Protein AF-A0A444XHY8-F1 (afdb_monomer)

Solvent-accessible surface area (backbone atoms only — not comparable to full-atom values): 30755 Å² total; per-residue (Å²): 121,28,74,32,76,59,54,48,51,51,50,53,36,50,49,26,45,76,68,18,35,42,37,42,73,81,42,77,64,97,52,40,37,30,37,35,40,47,89,95,28,78,21,33,41,32,31,35,50,47,96,89,49,76,34,24,36,77,76,49,70,38,89,63,74,78,63,77,75,39,42,64,51,75,59,63,46,49,67,61,48,13,66,76,39,33,70,67,39,68,78,34,79,81,65,51,56,73,57,55,32,50,52,41,30,75,73,44,55,32,74,60,54,71,68,56,42,47,50,18,52,48,54,37,51,49,57,50,48,55,54,42,38,54,39,32,40,41,45,61,24,51,47,51,44,49,39,72,47,33,66,81,33,48,71,49,77,47,65,46,65,45,77,58,62,78,42,96,75,52,66,90,90,65,80,60,54,32,25,47,45,34,40,41,42,31,48,37,38,29,55,73,25,75,77,74,85,74,51,65,54,73,49,64,83,54,92,37,39,65,54,43,41,55,50,52,51,58,52,28,72,71,64,37,55,69,62,52,58,76,40,73,46,59,35,65,93,51,82,25,46,60,69,30,37,63,70,78,43,66,88,48,52,63,18,24,16,57,62,45,44,51,65,50,48,44,75,79,58,76,54,70,65,62,46,54,42,54,58,47,33,77,60,45,64,46,68,72,54,27,53,53,34,46,51,60,36,37,78,76,35,58,68,60,34,53,62,52,69,78,43,74,86,77,36,45,31,70,92,91,89,92,86,67,50,68,55,62,43,53,47,54,52,51,52,54,49,34,50,51,34,52,52,52,44,62,60,52,70,77,49,87,58,63,52,41,70,80,52,47,67,46,45,55,59,22,46,59,56,7,72,55,41,47,59,43,82,74,59,92,58,27,29,47,30,33,47,70,81,81,49,92,56,72,37,48,32,30,66,82,79,46,38,34,73,63,35,44,16,62,74,65,42,33,61,31,32,67,46,31,19,44,34,59,75,69,74,51,70,67,70,81,59,40,44,64,87,47,27,40,66,52,50,46,64,42,30,69,52,70,65,61,76,70,81,58,82,96,71,50,61,84,58,96,67,76,55,25,36,61,56,81,88,71,81,74,93,65,81,78,73,92,66,81,88,75,59,93,89,55,81,79,86,82,57,88,79,78,61,81,72,74,79,86,67,66,43,62,12,87,73,84,64,46,69,70,40,40,67,90,72,35,65,68,73,49,51,55,62,50,56,73,62,70,80,79,126

Sequence (537 aa):
MYVDRNAFKECVTSYAVHSGRGIWFSKCDSHRCKAVCKEGCKWFAYCHKMKREDSWQLTSCYKKHTCSKATKIGIMSSQWLSKAFMKKICENPKIKLRSLIKKAHSKWNVDLTMTKAARVKQQALDEINDTYGEQYRRIHDYAAELLRSNPGSTVQIQVERPPEFELETPPPGTDLRPRFQRIYICLEACKRSFMILPIAYVVVEAETKDSWRWFLLNLCDDLGVDKIRWCTFMSDQQKGLIPTFDELLPGIDHRFCVRHLYSNFRKRFPGVQLKIMMWKAAKATYVQEWERRMKEIQQVDQGAYNHLMEIPAKYWSKSRAREKPIVSMLEDIRVYLMNRWSDNRQIIVTYAGEILPKINKKIEREFDKGGEWLAIYAGRDKYEVSSSQGNRAKFVVDLNLHECSCRKFQLTGYPCEHAMSCIRKMCLDVKNYINKCYRKQTYVDCYQHVIYPLNGPNLWSRTENDDVLPPVFRKPIGRPKLRRNKTGDEPRNNGPLSKLARTGQQQKCSYCFALGHNKRTCPRKRQERGQERGWHN

Secondary structure (DSSP, 8-state):
-BSSHHHHHHHHHHHHHHHT--EEEEEE-SSEEEEEESTT---EEEEEE-SSSS-EEEEEEE----S---S--TT--HHHHHHHHHHHHHT-TT--HHHHHHHHHHHH-----HHHHHHHHHHHHHHHHHHHHHHHHTHHHHHHHHHHHSTT-EEEEEEE--GGGG-SSPPTT---PPEEEEEEEE-HHHHHH-SSS---EEEESSS-HHHHHHHHHHHHHHH-HHHHHTS-EE--S-TTTHHHHHHHSTT--EE--HHHHHHHHHHHS--HHHHHHHHHHTT-SSHHHHHHHHHHHHTT-HHHHHHHHTS-TT---------S-HHHHHHHHHHHHHHHHHHHHHHHHT---SB-HHHHHHHHHHHHHHTTEEEEEEETTEEEEEESSS---EEEEETTTTEETTSHHHHHTS--HHHHHHHHHTT--GGGGS-GGGBHHHHHHHH-SPPPP---GGGPPPPSS--PBPPP-PPP-----SSPPPPTTS----SGGG----TT--PBPTTT--BS--TTS-SHHHHHHHHTTSS--

Radius of gyration: 34.12 Å; Cα contacts (8 Å, |Δi|>4): 707; chains: 1; bounding box: 77×81×91 Å

pLDDT: mean 80.06, std 14.87, range [27.73, 97.25]

Mean predicted aligned error: 16.56 Å

Foldseek 3Di:
DAQALVSVLLVVLVVCQQVQFQKDWPDDDQFKTKIDTDPPWPWIWIKGADPPHNDIDGPDTDHDTPDDGHQEHPSNALVSLLVVCLVVCLVPVPDDLVNSQVVSCVNRVHGDDSVSSVSSSVVSVVVVQVVLLVCLLCVVLLVVLQCVFQPPKDKDWDWAFDPLLPDPDRDPPDDRFTAGAKMKIAGPLLLQLVQDDDGIDMDGPDPALVVLLVRVVVVCVSNPLVVVLPDEAAEAPRPNNVVSCCVRRNPRHYAHALPVCVVVLCVVPPDPVLNVLSVQLLPQQDDVSNVVSLVVNCVVDVVSSVVVVVDPSSHHHDDDDDRDRDSVVVVVVLVVVQVVLVVLLVVLVPDPDFFAPVVVVVLVVQLVLLVQWDWDDPDQQWTWIDGPPPDRDIKIDRQVVLDIPSNCSVVVQFDGSRVSNSCVVVVHDSVVSHDPSRTSVSSCSSRVDGSGDGDDPVPRDDDPGGRHGYDDDDPPPDDDDPDDDDDPPDDDPPDPPPDDDPPPAFDQEPPPRDTNDYVVPDPVNVVVVVVVVPPPD

Structure (mmCIF, N/CA/C/O backbone):
data_AF-A0A444XHY8-F1
#
_entry.id   AF-A0A444XHY8-F1
#
loop_
_atom_site.group_PDB
_atom_site.id
_atom_site.type_symbol
_atom_site.label_atom_id
_atom_site.label_alt_id
_atom_site.label_comp_id
_atom_site.label_asym_id
_atom_site.label_entity_id
_atom_site.label_seq_id
_atom_site.pdbx_PDB_ins_code
_atom_site.Cartn_x
_atom_site.Cartn_y
_atom_site.Cartn_z
_atom_site.occupancy
_atom_site.B_iso_or_equiv
_atom_site.auth_seq_id
_atom_site.auth_comp_id
_atom_site.auth_asym_id
_atom_site.auth_atom_id
_atom_site.pdbx_PDB_model_num
ATOM 1 N N . MET A 1 1 ? 34.644 -17.024 -22.351 1.00 81.50 1 MET A N 1
ATOM 2 C CA . MET A 1 1 ? 33.902 -16.921 -23.628 1.00 81.50 1 MET A CA 1
ATOM 3 C C . MET A 1 1 ? 32.862 -15.818 -23.500 1.00 81.50 1 MET A C 1
ATOM 5 O O . MET A 1 1 ? 32.613 -15.370 -22.386 1.00 81.50 1 MET A O 1
ATOM 9 N N . TYR A 1 2 ? 32.306 -15.364 -24.616 1.00 88.69 2 TYR A N 1
ATOM 10 C CA . TYR A 1 2 ? 31.230 -14.379 -24.711 1.00 88.69 2 TYR A CA 1
ATOM 11 C C . TYR A 1 2 ? 30.096 -14.993 -25.533 1.00 88.69 2 TYR A C 1
ATOM 13 O O . TYR A 1 2 ? 30.373 -15.727 -26.479 1.00 88.69 2 TYR A O 1
ATOM 21 N N . VAL A 1 3 ? 28.842 -14.703 -25.180 1.00 86.75 3 VAL A N 1
ATOM 22 C CA . VAL A 1 3 ? 27.671 -15.270 -25.876 1.00 86.75 3 VAL A CA 1
ATOM 23 C C . VAL A 1 3 ? 27.588 -14.760 -27.317 1.00 86.75 3 VAL A C 1
ATOM 25 O O . VAL A 1 3 ? 27.304 -15.531 -28.221 1.00 86.75 3 VAL A O 1
ATOM 28 N N . ASP A 1 4 ? 27.909 -13.483 -27.541 1.00 88.75 4 ASP A N 1
ATOM 29 C CA . ASP A 1 4 ? 27.961 -12.877 -28.868 1.00 88.75 4 ASP A CA 1
ATOM 30 C C . ASP A 1 4 ? 29.081 -11.814 -28.980 1.00 88.75 4 ASP A C 1
ATOM 32 O O . ASP A 1 4 ? 29.821 -11.502 -28.034 1.00 88.75 4 ASP A O 1
ATOM 36 N N . ARG A 1 5 ? 29.178 -11.201 -30.165 1.00 89.81 5 ARG A N 1
ATOM 37 C CA . ARG A 1 5 ? 30.090 -10.085 -30.460 1.00 89.81 5 ARG A CA 1
ATOM 38 C C . ARG A 1 5 ? 29.823 -8.848 -29.594 1.00 89.81 5 ARG A C 1
ATOM 40 O O . ARG A 1 5 ? 30.750 -8.083 -29.316 1.00 89.81 5 ARG A O 1
ATOM 47 N N . ASN A 1 6 ? 28.573 -8.600 -29.203 1.00 88.31 6 ASN A N 1
ATOM 48 C CA . ASN A 1 6 ? 28.205 -7.412 -28.438 1.00 88.31 6 ASN A CA 1
ATOM 49 C C . ASN A 1 6 ? 28.610 -7.547 -26.970 1.00 88.31 6 ASN A C 1
ATOM 51 O O . ASN A 1 6 ? 29.145 -6.588 -26.427 1.00 88.31 6 ASN A O 1
ATOM 55 N N . ALA A 1 7 ? 28.490 -8.728 -26.366 1.00 87.62 7 ALA A N 1
ATOM 56 C CA . ALA A 1 7 ? 28.978 -9.033 -25.026 1.00 87.62 7 ALA A CA 1
ATOM 57 C C . ALA A 1 7 ? 30.496 -8.798 -24.908 1.00 87.62 7 ALA A C 1
ATOM 59 O O . ALA A 1 7 ? 30.955 -8.196 -23.932 1.00 87.62 7 ALA A O 1
ATOM 60 N N . PHE A 1 8 ? 31.284 -9.162 -25.932 1.00 91.19 8 PHE A N 1
ATOM 61 C CA . PHE A 1 8 ? 32.702 -8.779 -25.994 1.00 91.19 8 PHE A CA 1
ATOM 62 C C . PHE A 1 8 ? 32.883 -7.251 -26.038 1.00 91.19 8 PHE A C 1
ATOM 64 O O . PHE A 1 8 ? 33.667 -6.692 -25.265 1.00 91.19 8 PHE A O 1
ATOM 71 N N . LYS A 1 9 ? 32.130 -6.549 -26.897 1.00 90.88 9 LYS A N 1
ATOM 72 C CA . LYS A 1 9 ? 32.206 -5.082 -27.019 1.00 90.88 9 LYS A CA 1
ATOM 73 C C . LYS A 1 9 ? 31.779 -4.359 -25.737 1.00 90.88 9 LYS A C 1
ATOM 75 O O . LYS A 1 9 ? 32.427 -3.382 -25.362 1.00 90.88 9 LYS A O 1
ATOM 80 N N . GLU A 1 10 ? 30.738 -4.821 -25.047 1.00 89.44 10 GLU A N 1
ATOM 81 C CA . GLU A 1 10 ? 30.278 -4.277 -23.763 1.00 89.44 10 GLU A CA 1
ATOM 82 C C . GLU A 1 10 ? 31.306 -4.526 -22.650 1.00 89.44 10 GLU A C 1
ATOM 84 O O . GLU A 1 10 ? 31.595 -3.608 -21.879 1.00 89.44 10 GLU A O 1
ATOM 89 N N . CYS A 1 11 ? 31.930 -5.710 -22.616 1.00 90.31 11 CYS A N 1
ATOM 90 C CA . CYS A 1 11 ? 33.023 -6.036 -21.695 1.00 90.31 11 CYS A CA 1
ATOM 91 C C . CYS A 1 11 ? 34.228 -5.096 -21.887 1.00 90.31 11 CYS A C 1
ATOM 93 O O . CYS A 1 11 ? 34.666 -4.449 -20.933 1.00 90.31 11 CYS A O 1
ATOM 95 N N . VAL A 1 12 ? 34.714 -4.940 -23.124 1.00 91.94 12 VAL A N 1
ATOM 96 C CA . VAL A 1 12 ? 35.830 -4.032 -23.450 1.00 91.94 12 VAL A CA 1
ATOM 97 C C . VAL A 1 12 ? 35.468 -2.568 -23.180 1.00 91.94 12 VAL A C 1
ATOM 99 O O . VAL A 1 12 ? 36.295 -1.818 -22.660 1.00 91.94 12 VAL A O 1
ATOM 102 N N . THR A 1 13 ? 34.232 -2.154 -23.472 1.00 90.75 13 THR A N 1
ATOM 103 C CA . THR A 1 13 ? 33.750 -0.794 -23.176 1.00 90.75 13 THR A CA 1
ATOM 104 C C . THR A 1 13 ? 33.724 -0.535 -21.672 1.00 90.75 13 THR A C 1
ATOM 106 O O . THR A 1 13 ? 34.218 0.497 -21.220 1.00 90.75 13 THR A O 1
ATOM 109 N N . SER A 1 14 ? 33.231 -1.492 -20.880 1.00 89.25 14 SER A N 1
ATOM 110 C CA . SER A 1 14 ? 33.248 -1.409 -19.419 1.00 89.25 14 SER A CA 1
ATOM 111 C C . SER A 1 14 ? 34.676 -1.351 -18.873 1.00 89.25 14 SER A C 1
ATOM 113 O O . SER A 1 14 ? 34.967 -0.500 -18.030 1.00 89.25 14 SER A O 1
ATOM 115 N N . TYR A 1 15 ? 35.590 -2.181 -19.389 1.00 91.12 15 TYR A N 1
ATOM 116 C CA . TYR A 1 15 ? 37.006 -2.138 -19.020 1.00 91.12 15 TYR A CA 1
ATOM 117 C C . TYR A 1 15 ? 37.616 -0.762 -19.303 1.00 91.12 15 TYR A C 1
ATOM 119 O O . TYR A 1 15 ? 38.205 -0.162 -18.404 1.00 91.12 15 TYR A O 1
ATOM 127 N N . ALA A 1 16 ? 37.431 -0.223 -20.512 1.00 89.94 16 ALA A N 1
ATOM 128 C CA . ALA A 1 16 ? 37.953 1.085 -20.902 1.00 89.94 16 ALA A CA 1
ATOM 129 C C . ALA A 1 16 ? 37.430 2.213 -20.001 1.00 89.94 16 ALA A C 1
ATOM 131 O O . ALA A 1 16 ? 38.216 3.041 -19.542 1.00 89.94 16 ALA A O 1
ATOM 132 N N . VAL A 1 17 ? 36.125 2.211 -19.701 1.00 88.25 17 VAL A N 1
ATOM 133 C CA . VAL A 1 17 ? 35.474 3.220 -18.852 1.00 88.25 17 VAL A CA 1
ATOM 134 C C . VAL A 1 17 ? 35.969 3.165 -17.404 1.00 88.25 17 VAL A C 1
ATOM 136 O O . VAL A 1 17 ? 36.287 4.209 -16.842 1.00 88.25 17 VAL A O 1
ATOM 139 N N . HIS A 1 18 ? 36.100 1.981 -16.798 1.00 86.75 18 HIS A N 1
ATOM 140 C CA . HIS A 1 18 ? 36.561 1.866 -15.405 1.00 86.75 18 HIS A CA 1
ATOM 141 C C . HIS A 1 18 ? 38.078 2.060 -15.246 1.00 86.75 18 HIS A C 1
ATOM 143 O O . HIS A 1 18 ? 38.525 2.587 -14.230 1.00 86.75 18 HIS A O 1
ATOM 149 N N . SER A 1 19 ? 38.879 1.682 -16.247 1.00 87.19 19 SER A N 1
ATOM 150 C CA . SER A 1 19 ? 40.335 1.900 -16.242 1.00 87.19 19 SER A CA 1
ATOM 151 C C . SER A 1 19 ? 40.754 3.299 -16.725 1.00 87.19 19 SER A C 1
ATOM 153 O O . SER A 1 19 ? 41.915 3.684 -16.555 1.00 87.19 19 SER A O 1
ATOM 155 N N . GLY A 1 20 ? 39.826 4.073 -17.302 1.00 86.56 20 GLY A N 1
ATOM 156 C CA . GLY A 1 20 ? 40.086 5.398 -17.866 1.00 86.56 20 GLY A CA 1
ATOM 157 C C . GLY A 1 20 ? 41.003 5.340 -19.088 1.00 86.56 20 GLY A C 1
ATOM 158 O O . GLY A 1 20 ? 41.972 6.095 -19.160 1.00 86.56 20 GLY A O 1
ATOM 159 N N . ARG A 1 21 ? 40.778 4.401 -20.015 1.00 89.38 21 ARG A N 1
ATOM 160 C CA . ARG A 1 21 ? 41.680 4.128 -21.149 1.00 89.38 21 ARG A CA 1
ATOM 161 C C . ARG A 1 21 ? 41.032 4.474 -22.485 1.00 89.38 21 ARG A C 1
ATOM 163 O O . ARG A 1 21 ? 39.906 4.076 -22.771 1.00 89.38 21 ARG A O 1
ATOM 170 N N . GLY A 1 22 ? 41.780 5.183 -23.331 1.00 87.56 22 GLY A N 1
ATOM 171 C CA . GLY A 1 22 ? 41.396 5.470 -24.714 1.00 87.56 22 GLY A CA 1
ATOM 172 C C . GLY A 1 22 ? 41.554 4.230 -25.592 1.00 87.56 22 GLY A C 1
ATOM 173 O O . GLY A 1 22 ? 42.574 4.083 -26.259 1.00 87.56 22 GLY A O 1
ATOM 174 N N . ILE A 1 23 ? 40.571 3.332 -25.535 1.00 91.56 23 ILE A N 1
ATOM 175 C CA . ILE A 1 23 ? 40.498 2.094 -26.324 1.00 91.56 23 ILE A CA 1
ATOM 176 C C . ILE A 1 23 ? 39.487 2.272 -27.465 1.00 91.56 23 ILE A C 1
ATOM 178 O O . ILE A 1 23 ? 38.442 2.901 -27.270 1.00 91.56 23 ILE A O 1
ATOM 182 N N . TRP A 1 24 ? 39.778 1.700 -28.636 1.00 90.62 24 TRP A N 1
ATOM 183 C CA . TRP A 1 24 ? 38.832 1.552 -29.746 1.00 90.62 24 TRP A CA 1
ATOM 184 C C . TRP A 1 24 ? 38.894 0.185 -30.417 1.00 90.62 24 TRP A C 1
ATOM 186 O O . TRP A 1 24 ? 39.853 -0.566 -30.260 1.00 90.62 24 TRP A O 1
ATOM 196 N N . PHE A 1 25 ? 37.845 -0.142 -31.171 1.00 92.38 25 PHE A N 1
ATOM 197 C CA . PHE A 1 25 ? 37.812 -1.329 -32.018 1.00 92.38 25 PHE A CA 1
ATOM 198 C C . PHE A 1 25 ? 38.466 -0.993 -33.361 1.00 92.38 25 PHE A C 1
ATOM 200 O O . PHE A 1 25 ? 37.921 -0.202 -34.123 1.00 92.38 25 PHE A O 1
ATOM 207 N N . SER A 1 26 ? 39.642 -1.560 -33.638 1.00 91.44 26 SER A N 1
ATOM 208 C CA . SER A 1 26 ? 40.360 -1.361 -34.907 1.00 91.44 26 SER A CA 1
ATOM 209 C C . SER A 1 26 ? 39.901 -2.316 -36.007 1.00 91.44 26 SER A C 1
ATOM 211 O O . SER A 1 26 ? 40.050 -2.004 -37.183 1.00 91.44 26 SER A O 1
ATOM 213 N N . LYS A 1 27 ? 39.326 -3.468 -35.640 1.00 89.31 27 LYS A N 1
ATOM 214 C CA . LYS A 1 27 ? 38.622 -4.384 -36.553 1.00 89.31 27 LYS A CA 1
ATOM 215 C C . LYS A 1 27 ? 37.385 -4.934 -35.847 1.00 89.31 27 LYS A C 1
ATOM 217 O O . LYS A 1 27 ? 37.466 -5.276 -34.669 1.00 89.31 27 LYS A O 1
ATOM 222 N N . CYS A 1 28 ? 36.248 -5.011 -36.529 1.00 90.31 28 CYS A N 1
ATOM 223 C CA . CYS A 1 28 ? 35.012 -5.576 -35.986 1.00 90.31 28 CYS A CA 1
ATOM 224 C C . CYS A 1 28 ? 34.101 -6.019 -37.140 1.00 90.31 28 CYS A C 1
ATOM 226 O O . CYS A 1 28 ? 33.335 -5.214 -37.660 1.00 90.31 28 CYS A O 1
ATOM 228 N N . ASP A 1 29 ? 34.189 -7.288 -37.524 1.00 90.50 29 ASP A N 1
ATOM 229 C CA . ASP A 1 29 ? 33.408 -7.899 -38.607 1.00 90.50 29 ASP A CA 1
ATOM 230 C C . ASP A 1 29 ? 32.537 -9.057 -38.063 1.00 90.50 29 ASP A C 1
ATOM 232 O O . ASP A 1 29 ? 32.257 -9.109 -36.859 1.00 90.50 29 ASP A O 1
ATOM 236 N N . SER A 1 30 ? 32.005 -9.923 -38.930 1.00 88.38 30 SER A N 1
ATOM 237 C CA . SER A 1 30 ? 31.154 -11.070 -38.565 1.00 88.38 30 SER A CA 1
ATOM 238 C C . SER A 1 30 ? 31.904 -12.221 -37.880 1.00 88.38 30 SER A C 1
ATOM 240 O O . SER A 1 30 ? 31.259 -13.044 -37.233 1.00 88.38 30 SER A O 1
ATOM 242 N N . HIS A 1 31 ? 33.238 -12.273 -37.977 1.00 90.12 31 HIS A N 1
ATOM 243 C CA . HIS A 1 31 ? 34.053 -13.393 -37.488 1.00 90.12 31 HIS A CA 1
ATOM 244 C C . HIS A 1 31 ? 35.090 -12.985 -36.438 1.00 90.12 31 HIS A C 1
ATOM 246 O O . HIS A 1 31 ? 35.514 -13.823 -35.647 1.00 90.12 31 HIS A O 1
ATOM 252 N N . ARG A 1 32 ? 35.509 -11.715 -36.393 1.00 91.12 32 ARG A N 1
ATOM 253 C CA . ARG A 1 32 ? 36.556 -11.233 -35.478 1.00 91.12 32 ARG A CA 1
ATOM 254 C C . ARG A 1 32 ? 36.334 -9.801 -34.997 1.00 91.12 32 ARG A C 1
ATOM 256 O O . ARG A 1 32 ? 35.766 -8.947 -35.679 1.00 91.12 32 ARG A O 1
ATOM 263 N N . CYS A 1 33 ? 36.841 -9.517 -33.803 1.00 94.56 33 CYS A N 1
ATOM 264 C CA . CYS A 1 33 ? 36.828 -8.194 -33.197 1.00 94.56 33 CYS A CA 1
ATOM 265 C C . CYS A 1 33 ? 38.155 -7.934 -32.471 1.00 94.56 33 CYS A C 1
ATOM 267 O O . CYS A 1 33 ? 38.545 -8.686 -31.578 1.00 94.56 33 CYS A O 1
ATOM 269 N N . LYS A 1 34 ? 38.861 -6.864 -32.853 1.00 94.88 34 LYS A N 1
ATOM 270 C CA . LYS A 1 34 ? 40.110 -6.409 -32.234 1.00 94.88 34 LYS A CA 1
ATOM 271 C C . LYS A 1 34 ? 39.894 -5.054 -31.577 1.00 94.88 34 LYS A C 1
ATOM 273 O O . LYS A 1 34 ? 39.592 -4.078 -32.261 1.00 94.88 34 LYS A O 1
ATOM 278 N N . ALA A 1 35 ? 40.104 -4.991 -30.269 1.00 94.31 35 ALA A N 1
ATOM 279 C CA . ALA A 1 35 ? 40.234 -3.754 -29.519 1.00 94.31 35 ALA A CA 1
ATOM 280 C C . ALA A 1 35 ? 41.716 -3.408 -29.323 1.00 94.31 35 ALA A C 1
ATOM 282 O O . ALA A 1 35 ? 42.524 -4.293 -29.043 1.00 94.31 35 ALA A O 1
ATOM 283 N N . VAL A 1 36 ? 42.068 -2.133 -29.453 1.00 93.19 36 VAL A N 1
ATOM 284 C CA . VAL A 1 36 ? 43.422 -1.587 -29.271 1.00 93.19 36 VAL A CA 1
ATOM 285 C C . VAL A 1 36 ? 43.356 -0.304 -28.446 1.00 93.19 36 VAL A C 1
ATOM 287 O O . VAL A 1 36 ? 42.331 0.375 -28.425 1.00 93.19 36 VAL A O 1
ATOM 290 N N . CYS A 1 37 ? 44.431 0.017 -27.734 1.00 92.12 37 CYS A N 1
ATOM 291 C CA . CYS A 1 37 ? 44.559 1.277 -27.001 1.00 92.12 37 CYS A CA 1
ATOM 292 C C . CYS A 1 37 ? 45.221 2.366 -27.870 1.00 92.12 37 CYS A C 1
ATOM 294 O O . CYS A 1 37 ? 45.694 2.074 -28.966 1.00 92.12 37 CYS A O 1
ATOM 296 N N . LYS A 1 38 ? 45.270 3.609 -27.359 1.00 86.69 38 LYS A N 1
ATOM 297 C CA . LYS A 1 38 ? 45.951 4.759 -27.983 1.00 86.69 38 LYS A CA 1
ATOM 298 C C . LYS A 1 38 ? 47.316 4.433 -28.589 1.00 86.69 38 LYS A C 1
ATOM 300 O O . LYS A 1 38 ? 48.048 3.606 -28.052 1.00 86.69 38 LYS A O 1
ATOM 305 N N . GLU A 1 39 ? 47.663 5.146 -29.654 1.00 85.25 39 GLU A N 1
ATOM 306 C CA . GLU A 1 39 ? 48.947 5.021 -30.347 1.00 85.25 39 GLU A CA 1
ATOM 307 C C . GLU A 1 39 ? 50.132 5.096 -29.366 1.00 85.25 39 GLU A C 1
ATOM 309 O O . GLU A 1 39 ? 50.080 5.778 -28.335 1.00 85.25 39 GLU A O 1
ATOM 314 N N . GLY A 1 40 ? 51.161 4.289 -29.636 1.00 85.25 40 GLY A N 1
ATOM 315 C CA . GLY A 1 40 ? 52.268 4.021 -28.708 1.00 85.25 40 GLY A CA 1
ATOM 316 C C . GLY A 1 40 ? 51.944 3.053 -27.554 1.00 85.25 40 GLY A C 1
ATOM 317 O O . GLY A 1 40 ? 52.851 2.642 -26.829 1.00 85.25 40 GLY A O 1
ATOM 318 N N . CYS A 1 41 ? 50.686 2.636 -27.361 1.00 90.81 41 CYS A N 1
ATOM 319 C CA . CYS A 1 41 ? 50.310 1.661 -26.335 1.00 90.81 41 CYS A CA 1
ATOM 320 C C . CYS A 1 41 ? 50.168 0.248 -26.914 1.00 90.81 41 CYS A C 1
ATOM 322 O O . CYS A 1 41 ? 49.313 -0.007 -27.757 1.00 90.81 41 CYS A O 1
ATOM 324 N N . LYS A 1 42 ? 50.950 -0.705 -26.391 1.00 93.00 42 LYS A N 1
ATOM 325 C CA . LYS A 1 42 ? 50.940 -2.114 -26.837 1.00 93.00 42 LYS A CA 1
ATOM 326 C C . LYS A 1 42 ? 49.672 -2.897 -26.447 1.00 93.00 42 LYS A C 1
ATOM 328 O O . LYS A 1 42 ? 49.541 -4.056 -26.827 1.00 93.00 42 LYS A O 1
ATOM 333 N N . TRP A 1 43 ? 48.747 -2.307 -25.681 1.00 95.50 43 TRP A N 1
ATOM 334 C CA . TRP A 1 43 ? 47.537 -2.992 -25.211 1.00 95.50 43 TRP A CA 1
ATOM 335 C C . TRP A 1 43 ? 46.578 -3.332 -26.355 1.00 95.50 43 TRP A C 1
ATOM 337 O O . TRP A 1 43 ? 46.192 -2.459 -27.139 1.00 95.50 43 TRP A O 1
ATOM 347 N N . PHE A 1 44 ? 46.132 -4.589 -26.393 1.00 95.25 44 PHE A N 1
ATOM 348 C CA . PHE A 1 44 ? 45.064 -5.044 -27.281 1.00 95.25 44 PHE A CA 1
ATOM 349 C C . PHE A 1 44 ? 44.307 -6.245 -26.702 1.00 95.25 44 PHE A C 1
ATOM 351 O O . PHE A 1 44 ? 44.836 -7.000 -25.885 1.00 95.25 44 PHE A O 1
ATOM 358 N N . ALA A 1 45 ? 43.092 -6.465 -27.200 1.00 95.56 45 ALA A N 1
ATOM 359 C CA . ALA A 1 45 ? 42.305 -7.675 -26.991 1.00 95.56 45 ALA A CA 1
ATOM 360 C C . ALA A 1 45 ? 41.710 -8.128 -28.332 1.00 95.56 45 ALA A C 1
ATOM 362 O O . ALA A 1 45 ? 41.120 -7.319 -29.049 1.00 95.56 45 ALA A O 1
ATOM 363 N N . TYR A 1 46 ? 41.877 -9.399 -28.686 1.00 95.81 46 TYR A N 1
ATOM 364 C CA . TYR A 1 46 ? 41.415 -9.985 -29.941 1.00 95.81 46 TYR A CA 1
ATOM 365 C C . TYR A 1 46 ? 40.488 -11.168 -29.671 1.00 95.81 46 TYR A C 1
ATOM 367 O O . TYR A 1 46 ? 40.825 -12.082 -28.919 1.00 95.81 46 TYR A O 1
ATOM 375 N N . CYS A 1 47 ? 39.303 -11.115 -30.269 1.00 95.06 47 CYS A N 1
ATOM 376 C CA . CYS A 1 47 ? 38.208 -12.048 -30.062 1.00 95.06 47 CYS A CA 1
ATOM 377 C C . CYS A 1 47 ? 37.719 -12.579 -31.416 1.00 95.06 47 CYS A C 1
ATOM 379 O O . CYS A 1 47 ? 37.672 -11.820 -32.388 1.00 95.06 47 CYS A O 1
ATOM 381 N N . HIS A 1 48 ? 37.366 -13.860 -31.485 1.00 93.81 48 HIS A N 1
ATOM 382 C CA . HIS A 1 48 ? 36.962 -14.554 -32.710 1.00 93.81 48 HIS A CA 1
ATOM 383 C C . HIS A 1 48 ? 35.680 -15.366 -32.475 1.00 93.81 48 HIS A C 1
ATOM 385 O O . HIS A 1 48 ? 35.493 -15.902 -31.382 1.00 93.81 48 HIS A O 1
ATOM 391 N N . LYS A 1 49 ? 34.813 -15.471 -33.487 1.00 92.75 49 LYS A N 1
ATOM 392 C CA . LYS A 1 49 ? 33.620 -16.329 -33.471 1.00 92.75 49 LYS A CA 1
ATOM 393 C C . LYS A 1 49 ? 34.030 -17.803 -33.551 1.00 92.75 49 LYS A C 1
ATOM 395 O O . LYS A 1 49 ? 34.919 -18.152 -34.331 1.00 92.75 49 LYS A O 1
ATOM 400 N N . MET A 1 50 ? 33.400 -18.676 -32.778 1.00 91.69 50 MET A N 1
ATOM 401 C CA . MET A 1 50 ? 33.635 -20.117 -32.874 1.00 91.69 50 MET A CA 1
ATOM 402 C C . MET A 1 50 ? 33.097 -20.675 -34.204 1.00 91.69 50 MET A C 1
ATOM 404 O O . MET A 1 50 ? 32.178 -20.124 -34.803 1.00 91.69 50 MET A O 1
ATOM 408 N N . LYS A 1 51 ? 33.697 -21.759 -34.720 1.00 83.62 51 LYS A N 1
ATOM 409 C CA . LYS A 1 51 ? 33.316 -22.320 -36.037 1.00 83.62 51 LYS A CA 1
ATOM 410 C C . LYS A 1 51 ? 31.985 -23.084 -36.032 1.00 83.62 51 LYS A C 1
ATOM 412 O O . LYS A 1 51 ? 31.393 -23.237 -37.092 1.00 83.62 51 LYS A O 1
ATOM 417 N N . ARG A 1 52 ? 31.560 -23.604 -34.875 1.00 83.06 52 ARG A N 1
ATOM 418 C CA . ARG A 1 52 ? 30.383 -24.484 -34.712 1.00 83.06 52 ARG A CA 1
ATOM 419 C C . ARG A 1 52 ? 29.324 -23.921 -33.752 1.00 83.06 52 ARG A C 1
ATOM 421 O O . ARG A 1 52 ? 28.362 -24.605 -33.441 1.00 83.06 52 ARG A O 1
ATOM 428 N N . GLU A 1 53 ? 29.511 -22.691 -33.282 1.00 83.44 53 GLU A N 1
ATOM 429 C CA . GLU A 1 53 ? 28.649 -22.025 -32.303 1.00 83.44 53 GLU A CA 1
ATOM 430 C C . GLU A 1 53 ? 28.587 -20.524 -32.609 1.00 83.44 53 GLU A C 1
ATOM 432 O O . GLU A 1 53 ? 29.512 -19.962 -33.201 1.00 83.44 53 GLU A O 1
ATOM 437 N N . ASP A 1 54 ? 27.546 -19.841 -32.131 1.00 80.81 54 ASP A N 1
ATOM 438 C CA . ASP A 1 54 ? 27.482 -18.375 -32.176 1.00 80.81 54 ASP A CA 1
ATOM 439 C C . ASP A 1 54 ? 28.350 -17.671 -31.122 1.00 80.81 54 ASP A C 1
ATOM 441 O O . ASP A 1 54 ? 28.506 -16.448 -31.171 1.00 80.81 54 ASP A O 1
ATOM 445 N N . SER A 1 55 ? 28.970 -18.444 -30.224 1.00 88.94 55 SER A N 1
ATOM 446 C CA . SER A 1 55 ? 29.846 -17.970 -29.156 1.00 88.94 55 SER A CA 1
ATOM 447 C C . SER A 1 55 ? 31.148 -17.339 -29.680 1.00 88.94 55 SER A C 1
ATOM 449 O O . SER A 1 55 ? 31.636 -17.610 -30.782 1.00 88.94 55 SER A O 1
ATOM 451 N N . TRP A 1 56 ? 31.724 -16.445 -28.873 1.00 92.62 56 TRP A N 1
ATOM 452 C CA . TRP A 1 56 ? 32.939 -15.692 -29.187 1.00 92.62 56 TRP A CA 1
ATOM 453 C C . TRP A 1 56 ? 34.018 -15.921 -28.122 1.00 92.62 56 TRP A C 1
ATOM 455 O O . TRP A 1 56 ? 33.775 -15.794 -26.917 1.00 92.62 56 TRP A O 1
ATOM 465 N N . GLN A 1 57 ? 35.246 -16.214 -28.545 1.00 92.38 57 GLN A N 1
ATOM 466 C CA . GLN A 1 57 ? 36.374 -16.484 -27.653 1.00 92.38 57 GLN A CA 1
ATOM 467 C C . GLN A 1 57 ? 37.460 -15.413 -27.784 1.00 92.38 57 GLN A C 1
ATOM 469 O O . GLN A 1 57 ? 37.882 -15.069 -28.886 1.00 92.38 57 GLN A O 1
ATOM 474 N N . LEU A 1 58 ? 37.955 -14.914 -26.644 1.00 92.88 58 LEU A N 1
ATOM 475 C CA . LEU A 1 58 ? 39.181 -14.115 -26.592 1.00 92.88 58 LEU A CA 1
ATOM 476 C C . LEU A 1 58 ? 40.366 -15.030 -26.929 1.00 92.88 58 LEU A C 1
ATOM 478 O O . LEU A 1 58 ? 40.729 -15.878 -26.117 1.00 92.88 58 LEU A O 1
ATOM 482 N N . THR A 1 59 ? 40.948 -14.866 -28.114 1.00 90.12 59 THR A N 1
ATOM 483 C CA . THR A 1 59 ? 42.022 -15.728 -28.631 1.00 90.12 59 THR A CA 1
ATOM 484 C C . THR A 1 59 ? 43.413 -15.180 -28.331 1.00 90.12 59 THR A C 1
ATOM 486 O O . THR A 1 59 ? 44.340 -15.956 -28.125 1.00 90.12 59 THR A O 1
ATOM 489 N N . SER A 1 60 ? 43.588 -13.856 -28.255 1.00 92.56 60 SER A N 1
ATOM 490 C CA . SER A 1 60 ? 44.848 -13.254 -27.800 1.00 92.56 60 SER A CA 1
ATOM 491 C C . SER A 1 60 ? 44.650 -11.871 -27.178 1.00 92.56 60 SER A C 1
ATOM 493 O O . SER A 1 60 ? 43.711 -11.141 -27.499 1.00 92.56 60 SER A O 1
ATOM 495 N N . CYS A 1 61 ? 45.528 -11.490 -26.250 1.00 94.31 61 CYS A N 1
ATOM 496 C CA . CYS A 1 61 ? 45.526 -10.154 -25.656 1.00 94.31 61 CYS A CA 1
ATOM 497 C C . CYS A 1 61 ? 46.909 -9.764 -25.124 1.00 94.31 61 CYS A C 1
ATOM 499 O O . CYS A 1 61 ? 47.689 -10.619 -24.707 1.00 94.31 61 CYS A O 1
ATOM 501 N N . TYR A 1 62 ? 47.176 -8.461 -25.067 1.00 93.94 62 TYR A N 1
ATOM 502 C CA . TYR A 1 62 ? 48.300 -7.892 -24.329 1.00 93.94 62 TYR A CA 1
ATOM 503 C C . TYR A 1 62 ? 47.757 -6.961 -23.246 1.00 93.94 62 TYR A C 1
ATOM 505 O O . TYR A 1 62 ? 47.153 -5.933 -23.543 1.00 93.94 62 TYR A O 1
ATOM 513 N N . LYS A 1 63 ? 47.941 -7.348 -21.978 1.00 91.25 63 LYS A N 1
ATOM 514 C CA . LYS A 1 63 ? 47.227 -6.760 -20.828 1.00 91.25 63 LYS A CA 1
ATOM 515 C C . LYS A 1 63 ? 47.876 -5.494 -20.248 1.00 91.25 63 LYS A C 1
ATOM 517 O O . LYS A 1 63 ? 47.214 -4.771 -19.507 1.00 91.25 63 LYS A O 1
ATOM 522 N N . LYS A 1 64 ? 49.155 -5.215 -20.539 1.00 91.19 64 LYS A N 1
ATOM 523 C CA . LYS A 1 64 ? 49.889 -4.076 -19.950 1.00 91.19 64 LYS A CA 1
ATOM 524 C C . LYS A 1 64 ? 49.628 -2.783 -20.737 1.00 91.19 64 LYS A C 1
ATOM 526 O O . LYS A 1 64 ? 49.744 -2.760 -21.959 1.00 91.19 64 LYS A O 1
ATOM 531 N N . HIS A 1 65 ? 49.314 -1.699 -20.029 1.00 91.38 65 HIS A N 1
ATOM 532 C CA . HIS A 1 65 ? 49.190 -0.353 -20.596 1.00 91.38 65 HIS A CA 1
ATOM 533 C C . HIS A 1 65 ? 50.446 0.476 -20.309 1.00 91.38 65 HIS A C 1
ATOM 535 O O . HIS A 1 65 ? 50.844 0.588 -19.155 1.00 91.38 65 HIS A O 1
ATOM 541 N N . THR A 1 66 ? 50.994 1.131 -21.335 1.00 91.12 66 THR A N 1
ATOM 542 C CA . THR A 1 66 ? 52.060 2.152 -21.221 1.00 91.12 66 THR A CA 1
ATOM 543 C C . THR A 1 66 ? 51.520 3.587 -21.278 1.00 91.12 66 THR A C 1
ATOM 545 O O . THR A 1 66 ? 52.262 4.550 -21.131 1.00 91.12 66 THR A O 1
ATOM 548 N N . CYS A 1 67 ? 50.216 3.759 -21.504 1.00 87.88 67 CYS A N 1
ATOM 549 C CA . CYS A 1 67 ? 49.566 5.062 -21.616 1.00 87.88 67 CYS A CA 1
ATOM 550 C C . CYS A 1 67 ? 49.099 5.630 -20.262 1.00 87.88 67 CYS A C 1
ATOM 552 O O . CYS A 1 67 ? 48.728 4.882 -19.357 1.00 87.88 67 CYS A O 1
ATOM 554 N N . SER A 1 68 ? 48.964 6.955 -20.174 1.00 86.56 68 SER A N 1
ATOM 555 C CA . SER A 1 68 ? 48.229 7.662 -19.108 1.00 86.56 68 SER A CA 1
ATOM 556 C C . SER A 1 68 ? 46.709 7.403 -19.165 1.00 86.56 68 SER A C 1
ATOM 558 O O . SER A 1 68 ? 46.211 6.727 -20.074 1.00 86.56 68 SER A O 1
ATOM 560 N N . LYS A 1 69 ? 45.950 7.905 -18.181 1.00 85.75 69 LYS A N 1
ATOM 561 C CA . LYS A 1 69 ? 44.474 7.898 -18.224 1.00 85.75 69 LYS A CA 1
ATOM 562 C C . LYS A 1 69 ? 43.947 8.938 -19.227 1.00 85.75 69 LYS A C 1
ATOM 564 O O . LYS A 1 69 ? 44.620 9.929 -19.497 1.00 85.75 69 LYS A O 1
ATOM 569 N N . ALA A 1 70 ? 42.748 8.718 -19.762 1.00 81.81 70 ALA A N 1
ATOM 570 C CA . ALA A 1 70 ? 42.059 9.595 -20.707 1.00 81.81 70 ALA A CA 1
ATOM 571 C C . ALA A 1 70 ? 40.627 9.894 -20.230 1.00 81.81 70 ALA A C 1
ATOM 573 O O . ALA A 1 70 ? 39.908 8.975 -19.841 1.00 81.81 70 ALA A O 1
ATOM 574 N N . THR A 1 71 ? 40.197 11.160 -20.303 1.00 76.44 71 THR A N 1
ATOM 575 C CA . THR A 1 71 ? 38.826 11.579 -19.934 1.00 76.44 71 THR A CA 1
ATOM 576 C C . THR A 1 71 ? 37.824 11.432 -21.082 1.00 76.44 71 THR A C 1
ATOM 578 O O . THR A 1 71 ? 36.618 11.334 -20.859 1.00 76.44 71 THR A O 1
ATOM 581 N N . LYS A 1 72 ? 38.306 11.374 -22.330 1.00 76.62 72 LYS A N 1
ATOM 582 C CA . LYS A 1 72 ? 37.501 11.129 -23.535 1.00 76.62 72 LYS A CA 1
ATOM 583 C C . LYS A 1 72 ? 37.664 9.673 -23.971 1.00 76.62 72 LYS A C 1
ATOM 585 O O . LYS A 1 72 ? 38.732 9.276 -24.428 1.00 76.62 72 LYS A O 1
ATOM 590 N N . ILE A 1 73 ? 36.596 8.885 -23.846 1.00 82.56 73 ILE A N 1
ATOM 591 C CA . ILE A 1 73 ? 36.582 7.453 -24.183 1.00 82.56 73 ILE A CA 1
ATOM 592 C C . ILE A 1 73 ? 35.639 7.231 -25.369 1.00 82.56 73 ILE A C 1
ATOM 594 O O . ILE A 1 73 ? 34.420 7.361 -25.242 1.00 82.56 73 ILE A O 1
ATOM 598 N N . GLY A 1 74 ? 36.213 6.924 -26.537 1.00 72.62 74 GLY A N 1
ATOM 599 C CA . GLY A 1 74 ? 35.493 6.873 -27.816 1.00 72.62 74 GLY A CA 1
ATOM 600 C C . GLY A 1 74 ? 34.428 5.774 -27.894 1.00 72.62 74 GLY A C 1
ATOM 601 O O . GLY A 1 74 ? 33.289 6.058 -28.260 1.00 72.62 74 GLY A O 1
ATOM 602 N N . ILE A 1 75 ? 34.764 4.545 -27.482 1.00 84.31 75 ILE A N 1
ATOM 603 C CA . ILE A 1 75 ? 33.875 3.365 -27.590 1.00 84.31 75 ILE A CA 1
ATOM 604 C C . ILE A 1 75 ? 32.651 3.377 -26.683 1.00 84.31 75 ILE A C 1
ATOM 606 O O . ILE A 1 75 ? 31.743 2.571 -26.863 1.00 84.31 75 ILE A O 1
ATOM 610 N N . MET A 1 76 ? 32.607 4.288 -25.717 1.00 84.12 76 MET A N 1
ATOM 611 C CA . MET A 1 76 ? 31.484 4.438 -24.807 1.00 84.12 76 MET A CA 1
ATOM 612 C C . MET A 1 76 ? 30.242 4.902 -25.588 1.00 84.12 76 MET A C 1
ATOM 614 O O . MET A 1 76 ? 30.062 6.097 -25.840 1.00 84.12 76 MET A O 1
ATOM 618 N N . SER A 1 77 ? 29.398 3.960 -26.011 1.00 84.00 77 SER A N 1
ATOM 619 C CA . SER A 1 77 ? 28.184 4.242 -26.782 1.00 84.00 77 SER A CA 1
ATOM 620 C C . SER A 1 77 ? 27.103 4.908 -25.919 1.00 84.00 77 SER A C 1
ATOM 622 O O . SER A 1 77 ? 27.163 4.902 -24.688 1.00 84.00 77 SER A O 1
ATOM 624 N N . SER A 1 78 ? 26.100 5.510 -26.567 1.00 83.94 78 SER A N 1
ATOM 625 C CA . SER A 1 78 ? 24.933 6.046 -25.849 1.00 83.94 78 SER A CA 1
ATOM 626 C C . SER A 1 78 ? 24.072 4.927 -25.249 1.00 83.94 78 SER A C 1
ATOM 628 O O . SER A 1 78 ? 23.658 5.054 -24.104 1.00 83.94 78 SER A O 1
ATOM 630 N N . GLN A 1 79 ? 23.941 3.788 -25.938 1.00 82.62 79 GLN A N 1
ATOM 631 C CA . GLN A 1 79 ? 23.253 2.589 -25.439 1.00 82.62 79 GLN A CA 1
ATOM 632 C C . GLN A 1 79 ? 23.909 2.017 -24.172 1.00 82.62 79 GLN A C 1
ATOM 634 O O . GLN A 1 79 ? 23.227 1.780 -23.180 1.00 82.62 79 GLN A O 1
ATOM 639 N N . TRP A 1 80 ? 25.240 1.856 -24.153 1.00 87.50 80 TRP A N 1
ATOM 640 C CA . TRP A 1 80 ? 25.949 1.356 -22.965 1.00 87.50 80 TRP A CA 1
ATOM 641 C C . TRP A 1 80 ? 25.775 2.305 -21.772 1.00 87.50 80 TRP A C 1
ATOM 643 O O . TRP A 1 80 ? 25.522 1.874 -20.648 1.00 87.50 80 TRP A O 1
ATOM 653 N N . LEU A 1 81 ? 25.848 3.616 -22.024 1.00 86.50 81 LEU A N 1
ATOM 654 C CA . LEU A 1 81 ? 25.582 4.639 -21.015 1.00 86.50 81 LEU A CA 1
ATOM 655 C C . LEU A 1 81 ? 24.121 4.658 -20.546 1.00 86.50 81 LEU A C 1
ATOM 657 O O . LEU A 1 81 ? 23.904 4.924 -19.367 1.00 86.50 81 LEU A O 1
ATOM 661 N N . SER A 1 82 ? 23.151 4.379 -21.427 1.00 84.06 82 SER A N 1
ATOM 662 C CA . SER A 1 82 ? 21.727 4.232 -21.084 1.00 84.06 82 SER A CA 1
ATOM 663 C C . SER A 1 82 ? 21.574 3.143 -20.027 1.00 84.06 82 SER A C 1
ATOM 665 O O . SER A 1 82 ? 21.265 3.453 -18.875 1.00 84.06 82 SER A O 1
ATOM 667 N N . LYS A 1 83 ? 21.984 1.908 -20.360 1.00 84.88 83 LYS A N 1
ATOM 668 C CA . LYS A 1 83 ? 22.014 0.756 -19.444 1.00 84.88 83 LYS A CA 1
ATOM 669 C C . LYS A 1 83 ? 22.734 1.084 -18.127 1.00 84.88 83 LYS A C 1
ATOM 671 O O . LYS A 1 83 ? 22.202 0.870 -17.039 1.00 84.88 83 LYS A O 1
ATOM 676 N N . ALA A 1 84 ? 23.925 1.685 -18.196 1.00 85.44 84 ALA A N 1
ATOM 677 C CA . ALA A 1 84 ? 24.738 1.990 -17.014 1.00 85.44 84 ALA A CA 1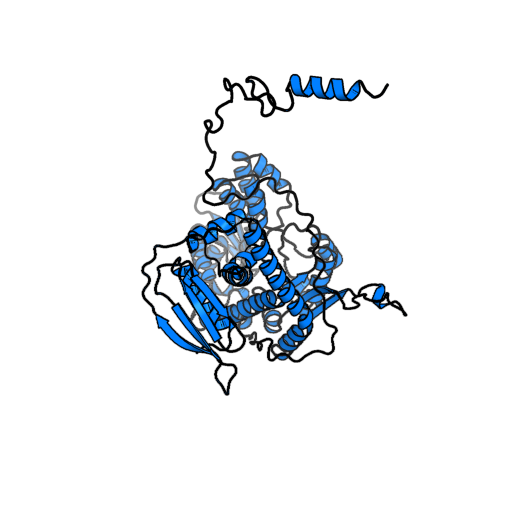
ATOM 678 C C . ALA A 1 84 ? 24.178 3.123 -16.120 1.00 85.44 84 ALA A C 1
ATOM 680 O O . ALA A 1 84 ? 24.553 3.224 -14.943 1.00 85.44 84 ALA A O 1
ATOM 681 N N . PHE A 1 85 ? 23.286 3.970 -16.645 1.00 84.56 85 PHE A N 1
ATOM 682 C CA . PHE A 1 85 ? 22.535 4.974 -15.884 1.00 84.56 85 PHE A CA 1
ATOM 683 C C . PHE A 1 85 ? 21.076 4.589 -15.615 1.00 84.56 85 PHE A C 1
ATOM 685 O O . PHE A 1 85 ? 20.409 5.324 -14.883 1.00 84.56 85 PHE A O 1
ATOM 692 N N . MET A 1 86 ? 20.608 3.445 -16.119 1.00 76.19 86 MET A N 1
ATOM 693 C CA . MET A 1 86 ? 19.191 3.106 -16.243 1.00 76.19 86 MET A CA 1
ATOM 694 C C . MET A 1 86 ? 18.431 3.268 -14.921 1.00 76.19 86 MET A C 1
ATOM 696 O O . MET A 1 86 ? 17.531 4.100 -14.801 1.00 76.19 86 MET A O 1
ATOM 700 N N . LYS A 1 87 ? 18.914 2.606 -13.862 1.00 70.50 87 LYS A N 1
ATOM 701 C CA . LYS A 1 87 ? 18.382 2.727 -12.494 1.00 70.50 87 LYS A CA 1
ATOM 702 C C . LYS A 1 87 ? 18.253 4.185 -12.017 1.00 70.50 87 LYS A C 1
ATOM 704 O O . LYS A 1 87 ? 17.217 4.571 -11.491 1.00 70.50 87 LYS A O 1
ATOM 709 N N . LYS A 1 88 ? 19.265 5.026 -12.260 1.00 73.19 88 LYS A N 1
ATOM 710 C CA . LYS A 1 88 ? 19.294 6.441 -11.826 1.00 73.19 88 LYS A CA 1
ATOM 711 C C . LYS A 1 88 ? 18.373 7.352 -12.644 1.00 73.19 88 LYS A C 1
ATOM 713 O O . LYS A 1 88 ? 18.060 8.450 -12.182 1.00 73.19 88 LYS A O 1
ATOM 718 N N . ILE A 1 89 ? 18.013 6.946 -13.862 1.00 73.31 89 ILE A N 1
ATOM 719 C CA . ILE A 1 89 ? 17.050 7.653 -14.716 1.00 73.31 89 ILE A CA 1
ATOM 720 C C . ILE A 1 89 ? 15.628 7.203 -14.358 1.00 73.31 89 ILE A C 1
ATOM 722 O O . ILE A 1 89 ? 14.761 8.060 -14.234 1.00 73.31 89 ILE A O 1
ATOM 726 N N . CYS A 1 90 ? 15.417 5.918 -14.056 1.00 57.72 90 CYS A N 1
ATOM 727 C CA . CYS A 1 90 ? 14.162 5.404 -13.501 1.00 57.72 90 CYS A CA 1
ATOM 728 C C . CYS A 1 90 ? 13.813 6.053 -12.146 1.00 57.72 90 CYS A C 1
ATOM 730 O O . CYS A 1 90 ? 12.692 6.507 -11.955 1.00 57.72 90 CYS A O 1
ATOM 732 N N . GLU A 1 91 ? 14.784 6.179 -11.232 1.00 59.16 91 GLU A N 1
ATOM 733 C CA . GLU A 1 91 ? 14.629 6.859 -9.929 1.00 59.16 91 GLU A CA 1
ATOM 734 C C . GLU A 1 91 ? 14.342 8.371 -10.045 1.00 59.16 91 GLU A C 1
ATOM 736 O O . GLU A 1 91 ? 13.903 8.999 -9.082 1.00 59.16 91 GLU A O 1
ATOM 741 N N . ASN A 1 92 ? 14.661 8.999 -11.183 1.00 65.38 92 ASN A N 1
ATOM 742 C CA . ASN A 1 92 ? 14.391 10.416 -11.424 1.00 65.38 92 ASN A CA 1
ATOM 743 C C . ASN A 1 92 ? 14.359 10.732 -12.933 1.00 65.38 92 ASN A C 1
ATOM 745 O O . ASN A 1 92 ? 15.329 11.288 -13.470 1.00 65.38 92 ASN A O 1
ATOM 749 N N . PRO A 1 93 ? 13.224 10.501 -13.621 1.00 67.12 93 PRO A N 1
ATOM 750 C CA . PRO A 1 93 ? 13.086 10.791 -15.054 1.00 67.12 93 PRO A CA 1
ATOM 751 C C . PRO A 1 93 ? 13.300 12.279 -15.380 1.00 67.12 93 PRO A C 1
ATOM 753 O O . PRO A 1 93 ? 13.661 12.668 -16.493 1.00 67.12 93 PRO A O 1
ATOM 756 N N . LYS A 1 94 ? 13.148 13.158 -14.382 1.00 71.50 94 LYS A N 1
ATOM 757 C CA . LYS A 1 94 ? 13.356 14.611 -14.478 1.00 71.50 94 LYS A CA 1
ATOM 758 C C . LYS A 1 94 ? 14.801 15.038 -14.176 1.00 71.50 94 LYS A C 1
ATOM 760 O O . LYS A 1 94 ? 15.067 16.238 -14.074 1.00 71.50 94 LYS A O 1
ATOM 765 N N . ILE A 1 95 ? 15.755 14.100 -14.106 1.00 75.75 95 ILE A N 1
ATOM 766 C CA . ILE A 1 95 ? 17.182 14.406 -13.947 1.00 75.75 95 ILE A CA 1
ATOM 767 C C . ILE A 1 95 ? 17.652 15.394 -15.028 1.00 75.75 95 ILE A C 1
ATOM 769 O O . ILE A 1 95 ? 17.383 15.234 -16.224 1.00 75.75 95 ILE A O 1
ATOM 773 N N . LYS A 1 96 ? 18.336 16.459 -14.594 1.00 80.12 96 LYS A N 1
ATOM 774 C CA . LYS A 1 96 ? 18.910 17.472 -15.490 1.00 80.12 96 LYS A CA 1
ATOM 775 C C . LYS A 1 96 ? 20.158 16.912 -16.168 1.00 80.12 96 LYS A C 1
ATOM 777 O O . LYS A 1 96 ? 21.000 16.332 -15.486 1.00 80.12 96 LYS A O 1
ATOM 782 N N . LEU A 1 97 ? 20.343 17.194 -17.458 1.00 85.56 97 LEU A N 1
ATOM 783 C CA . LEU A 1 97 ? 21.499 16.722 -18.237 1.00 85.56 97 LEU A CA 1
ATOM 784 C C . LEU A 1 97 ? 22.845 17.068 -17.573 1.00 85.56 97 LEU A C 1
ATOM 786 O O . LEU A 1 97 ? 23.689 16.195 -17.415 1.00 85.56 97 LEU A O 1
ATOM 790 N N . ARG A 1 98 ? 23.005 18.293 -17.047 1.00 84.94 98 ARG A N 1
ATOM 791 C CA . ARG A 1 98 ? 24.207 18.696 -16.283 1.00 84.94 98 ARG A CA 1
ATOM 792 C C . ARG A 1 98 ? 24.477 17.822 -15.044 1.00 84.94 98 ARG A C 1
ATOM 794 O O . ARG A 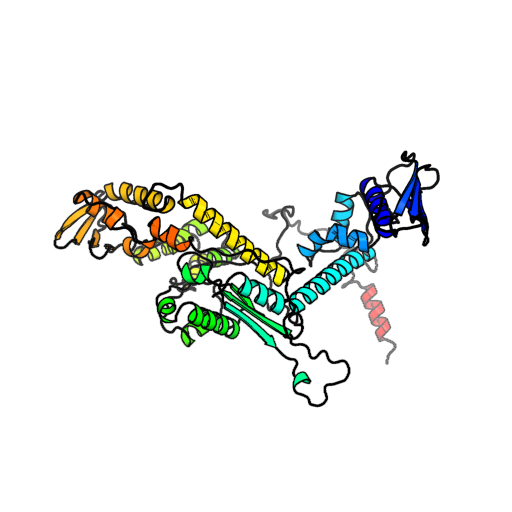1 98 ? 25.630 17.617 -14.686 1.00 84.94 98 ARG A O 1
ATOM 801 N N . SER A 1 99 ? 23.436 17.295 -14.393 1.00 85.25 99 SER A N 1
ATOM 802 C CA . SER A 1 99 ? 23.584 16.368 -13.259 1.00 85.25 99 SER A CA 1
ATOM 803 C C . SER A 1 99 ? 24.002 14.972 -13.723 1.00 85.25 99 SER A C 1
ATOM 805 O O . SER A 1 99 ? 24.838 14.353 -13.073 1.00 85.25 99 SER A O 1
ATOM 807 N N . LEU A 1 100 ? 23.481 14.503 -14.863 1.00 84.00 100 LEU A N 1
ATOM 808 C CA . LEU A 1 100 ? 23.898 13.243 -15.483 1.00 84.00 100 LEU A CA 1
ATOM 809 C C . LEU A 1 100 ? 25.381 13.293 -15.900 1.00 84.00 100 LEU A C 1
ATOM 811 O O . LEU A 1 100 ? 26.140 12.394 -15.551 1.00 84.00 100 LEU A O 1
ATOM 815 N N . ILE A 1 101 ? 25.811 14.395 -16.529 1.00 88.25 101 ILE A N 1
ATOM 816 C CA . ILE A 1 101 ? 27.216 14.658 -16.891 1.00 88.25 101 ILE A CA 1
ATOM 817 C C . ILE A 1 101 ? 28.106 14.681 -15.641 1.00 88.25 101 ILE A C 1
ATOM 819 O O . ILE A 1 101 ? 29.072 13.924 -15.578 1.00 88.25 101 ILE A O 1
ATOM 823 N N . LYS A 1 102 ? 27.750 15.463 -14.604 1.00 88.12 102 LYS A N 1
ATOM 824 C CA . LYS A 1 102 ? 28.510 15.484 -13.338 1.00 88.12 102 LYS A CA 1
ATOM 825 C C . LYS A 1 102 ? 28.624 14.081 -12.728 1.00 88.12 102 LYS A C 1
ATOM 827 O O . LYS A 1 102 ? 29.695 13.712 -12.268 1.00 88.12 102 LYS A O 1
ATOM 832 N N . LYS A 1 103 ? 27.557 13.271 -12.761 1.00 86.12 103 LYS A N 1
ATOM 833 C CA . LYS A 1 103 ? 27.580 11.886 -12.258 1.00 86.12 103 LYS A CA 1
ATOM 834 C C . LYS A 1 103 ? 28.486 10.958 -13.080 1.00 86.12 103 LYS A C 1
ATOM 836 O O . LYS A 1 103 ? 29.072 10.060 -12.485 1.00 86.12 103 LYS A O 1
ATOM 841 N N . ALA A 1 104 ? 28.611 11.149 -14.395 1.00 86.44 104 ALA A N 1
ATOM 842 C CA . ALA A 1 104 ? 29.550 10.386 -15.224 1.00 86.44 104 ALA A CA 1
ATOM 843 C C . ALA A 1 104 ? 31.005 10.750 -14.897 1.00 86.44 104 ALA A C 1
ATOM 845 O O . ALA A 1 104 ? 31.812 9.860 -14.628 1.00 86.44 104 ALA A O 1
ATOM 846 N N . HIS A 1 105 ? 31.300 12.048 -14.796 1.00 86.62 105 HIS A N 1
ATOM 847 C CA . HIS A 1 105 ? 32.619 12.529 -14.397 1.00 86.62 105 HIS A CA 1
ATOM 848 C C . HIS A 1 105 ? 32.984 12.069 -12.975 1.00 86.62 105 HIS A C 1
ATOM 850 O O . HIS A 1 105 ? 34.076 11.559 -12.761 1.00 86.62 105 HIS A O 1
ATOM 856 N N . SER A 1 106 ? 32.082 12.169 -11.993 1.00 86.25 106 SER A N 1
ATOM 857 C CA . SER A 1 106 ? 32.370 11.715 -10.622 1.00 86.25 106 SER A CA 1
ATOM 858 C C . SER A 1 106 ? 32.498 10.192 -10.480 1.00 86.25 106 SER A C 1
ATOM 860 O O . SER A 1 106 ? 33.165 9.747 -9.556 1.00 86.25 106 SER A O 1
ATOM 862 N N . LYS A 1 107 ? 31.857 9.385 -11.343 1.00 85.19 107 LYS A N 1
ATOM 863 C CA . LYS A 1 107 ? 31.919 7.912 -11.256 1.00 85.19 107 LYS A CA 1
ATOM 864 C C . LYS A 1 107 ? 33.108 7.314 -12.015 1.00 85.19 107 LYS A C 1
ATOM 866 O O . LYS A 1 107 ? 33.667 6.323 -11.560 1.00 85.19 107 LYS A O 1
ATOM 871 N N . TRP A 1 108 ? 33.456 7.877 -13.171 1.00 84.44 108 TRP A N 1
ATOM 872 C CA . TRP A 1 108 ? 34.419 7.276 -14.103 1.00 84.44 108 TRP A CA 1
ATOM 873 C C . TRP A 1 108 ? 35.520 8.236 -14.578 1.00 84.44 108 TRP A C 1
ATOM 875 O O . TRP A 1 108 ? 36.400 7.824 -15.325 1.00 84.44 108 TRP A O 1
ATOM 885 N N . ASN A 1 109 ? 35.493 9.508 -14.161 1.00 83.62 109 ASN A N 1
ATOM 886 C CA . ASN A 1 109 ? 36.373 10.571 -14.663 1.00 83.62 109 ASN A CA 1
ATOM 887 C C . ASN A 1 109 ? 36.286 10.763 -16.192 1.00 83.62 109 ASN A C 1
ATOM 889 O O . ASN A 1 109 ? 37.294 10.966 -16.869 1.00 83.62 109 ASN A O 1
ATOM 893 N N . VAL A 1 110 ? 35.062 10.659 -16.727 1.00 83.50 110 VAL A N 1
ATOM 894 C CA . VAL A 1 110 ? 34.763 10.740 -18.163 1.00 83.50 110 VAL A CA 1
ATOM 895 C C . VAL A 1 110 ? 33.925 11.972 -18.498 1.00 83.50 110 VAL A C 1
ATOM 897 O O . VAL A 1 110 ? 32.884 12.218 -17.880 1.00 83.50 110 VAL A O 1
ATOM 900 N N . ASP A 1 111 ? 34.342 12.687 -19.541 1.00 83.44 111 ASP A N 1
ATOM 901 C CA . ASP A 1 111 ? 33.644 13.852 -20.080 1.00 83.44 111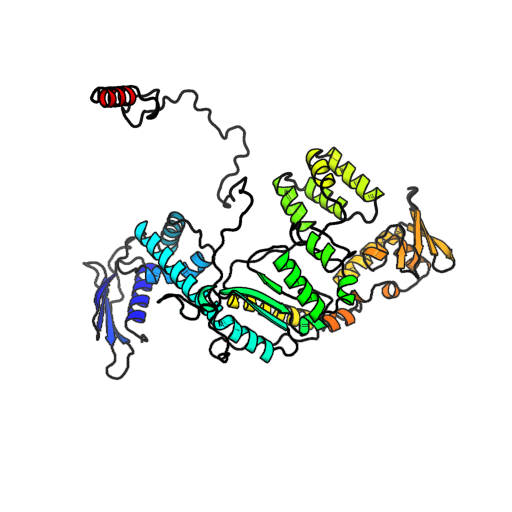 ASP A CA 1
ATOM 902 C C . ASP A 1 111 ? 32.487 13.443 -21.004 1.00 83.44 111 ASP A C 1
ATOM 904 O O . ASP A 1 111 ? 32.670 12.756 -22.014 1.00 83.44 111 ASP A O 1
ATOM 908 N N . LEU A 1 112 ? 31.275 13.914 -20.694 1.00 85.31 112 LEU A N 1
ATOM 909 C CA . LEU A 1 112 ? 30.093 13.755 -21.546 1.00 85.31 112 LEU A CA 1
ATOM 910 C C . LEU A 1 112 ? 29.649 15.095 -22.132 1.00 85.31 112 LEU A C 1
ATOM 912 O O . LEU A 1 112 ? 29.374 16.048 -21.404 1.00 85.31 112 LEU A O 1
ATOM 916 N N . THR A 1 113 ? 29.487 15.141 -23.456 1.00 87.69 113 THR A N 1
ATOM 917 C CA . THR A 1 113 ? 28.874 16.289 -24.135 1.00 87.69 113 THR A CA 1
ATOM 918 C C . THR A 1 113 ? 27.380 16.378 -23.817 1.00 87.69 113 THR A C 1
ATOM 920 O O . THR A 1 113 ? 26.714 15.366 -23.575 1.00 87.69 113 THR A O 1
ATOM 923 N N . MET A 1 114 ? 26.823 17.593 -23.868 1.00 84.88 114 MET A N 1
ATOM 924 C CA . MET A 1 114 ? 25.390 17.836 -23.647 1.00 84.88 114 MET A CA 1
ATOM 925 C C . MET A 1 114 ? 24.503 16.992 -24.574 1.00 84.88 114 MET A C 1
ATOM 927 O O . MET A 1 114 ? 23.550 16.375 -24.102 1.00 84.88 114 MET A O 1
ATOM 931 N N . THR A 1 115 ? 24.850 16.898 -25.860 1.00 85.75 115 THR A N 1
ATOM 932 C CA . THR A 1 115 ? 24.116 16.111 -26.865 1.00 85.75 115 THR A CA 1
ATOM 933 C C . THR A 1 115 ? 24.165 14.611 -26.571 1.00 85.75 115 THR A C 1
ATOM 935 O O . THR A 1 115 ? 23.147 13.927 -26.664 1.00 85.75 115 THR A O 1
ATOM 938 N N . LYS A 1 116 ? 25.324 14.083 -26.147 1.00 86.44 116 LYS A N 1
ATOM 939 C CA . LYS A 1 116 ? 25.462 12.663 -25.789 1.00 86.44 116 LYS A CA 1
ATOM 940 C C . LYS A 1 116 ? 24.689 12.343 -24.509 1.00 86.44 116 LYS A C 1
ATOM 942 O O . LYS A 1 116 ? 23.985 11.342 -24.473 1.00 86.44 116 LYS A O 1
ATOM 947 N N . ALA A 1 117 ? 24.727 13.224 -23.508 1.00 86.75 117 ALA A N 1
ATOM 948 C CA . ALA A 1 117 ? 23.912 13.097 -22.299 1.00 86.75 117 ALA A CA 1
ATOM 949 C C . ALA A 1 117 ? 22.399 13.187 -22.583 1.00 86.75 117 ALA A C 1
ATOM 951 O O . ALA A 1 117 ? 21.623 12.490 -21.932 1.00 86.75 117 ALA A O 1
ATOM 952 N N . ALA A 1 118 ? 21.975 14.005 -23.554 1.00 82.12 118 ALA A N 1
ATOM 953 C CA . ALA A 1 118 ? 20.586 14.055 -24.012 1.00 82.12 118 ALA A CA 1
ATOM 954 C C . ALA A 1 118 ? 20.159 12.731 -24.664 1.00 82.12 118 ALA A C 1
ATOM 956 O O . ALA A 1 118 ? 19.160 12.159 -24.243 1.00 82.12 118 ALA A O 1
ATOM 957 N N . ARG A 1 119 ? 20.953 12.197 -25.606 1.00 85.50 119 ARG A N 1
ATOM 958 C CA . ARG A 1 119 ? 20.673 10.908 -26.268 1.00 85.50 119 ARG A CA 1
ATOM 959 C C . ARG A 1 119 ? 20.632 9.736 -25.281 1.00 85.50 119 ARG A C 1
ATOM 961 O O . ARG A 1 119 ? 19.713 8.937 -25.350 1.00 85.50 119 ARG A O 1
ATOM 968 N N . VAL A 1 120 ? 21.573 9.678 -24.333 1.00 86.75 120 VAL A N 1
ATOM 969 C CA . VAL A 1 120 ? 21.580 8.687 -23.236 1.00 86.75 120 VAL A CA 1
ATOM 970 C C . VAL A 1 120 ? 20.309 8.773 -22.399 1.00 86.75 120 VAL A C 1
ATOM 972 O O . VAL A 1 120 ? 19.727 7.752 -22.053 1.00 86.75 120 VAL A O 1
ATOM 975 N N . LYS A 1 121 ? 19.874 9.993 -22.064 1.00 81.44 121 LYS A N 1
ATOM 976 C CA . LYS A 1 121 ? 18.643 10.184 -21.304 1.00 81.44 121 LYS A CA 1
ATOM 977 C C . LYS A 1 121 ? 17.410 9.763 -22.105 1.00 81.44 121 LYS A C 1
ATOM 979 O O . LYS A 1 121 ? 16.518 9.173 -21.512 1.00 81.44 121 LYS A O 1
ATOM 984 N N . GLN A 1 122 ? 17.354 10.086 -23.396 1.00 79.81 122 GLN A N 1
ATOM 985 C CA . GLN A 1 122 ? 16.214 9.746 -24.241 1.00 79.81 122 GLN A CA 1
ATOM 986 C C . GLN A 1 122 ? 16.097 8.230 -24.406 1.00 79.81 122 GLN A C 1
ATOM 988 O O . GLN A 1 122 ? 15.084 7.689 -24.001 1.00 79.81 122 GLN A O 1
ATOM 993 N N . GLN A 1 123 ? 17.176 7.541 -24.799 1.00 82.62 123 GLN A N 1
ATOM 994 C CA . GLN A 1 123 ? 17.192 6.075 -24.929 1.00 82.62 123 GLN A CA 1
ATOM 995 C C . GLN A 1 123 ? 16.746 5.355 -23.649 1.00 82.62 123 GLN A C 1
ATOM 997 O O . GLN A 1 123 ? 15.985 4.401 -23.720 1.00 82.62 123 GLN A O 1
ATOM 1002 N N . ALA A 1 124 ? 17.158 5.849 -22.479 1.00 77.56 124 ALA A N 1
ATOM 1003 C CA . ALA A 1 124 ? 16.712 5.311 -21.197 1.00 77.56 124 ALA A CA 1
ATOM 1004 C C . ALA A 1 124 ? 15.213 5.556 -20.934 1.00 77.56 124 ALA A C 1
ATOM 1006 O O . ALA A 1 124 ? 14.555 4.736 -20.306 1.00 77.56 124 ALA A O 1
ATOM 1007 N N . LEU A 1 125 ? 14.663 6.693 -21.369 1.00 72.19 125 LEU A N 1
ATOM 1008 C CA . LEU A 1 125 ? 13.227 6.963 -21.266 1.00 72.19 125 LEU A CA 1
ATOM 1009 C C . LEU A 1 125 ? 12.420 6.129 -22.265 1.00 72.19 125 LEU A C 1
ATOM 1011 O O . LEU A 1 125 ? 11.345 5.674 -21.901 1.00 72.19 125 LEU A O 1
ATOM 1015 N N . ASP A 1 126 ? 12.942 5.911 -23.471 1.00 74.44 126 ASP A N 1
ATOM 1016 C CA . ASP A 1 126 ? 12.313 5.088 -24.505 1.00 74.44 126 ASP A CA 1
ATOM 1017 C C . ASP A 1 126 ? 12.246 3.620 -24.039 1.00 74.44 126 ASP A C 1
ATOM 1019 O O . ASP A 1 126 ? 11.160 3.068 -23.929 1.00 74.44 126 ASP A O 1
ATOM 1023 N N . GLU A 1 127 ? 13.367 3.047 -23.583 1.00 73.75 127 GLU A N 1
ATOM 1024 C CA . GLU A 1 127 ? 13.454 1.687 -23.014 1.00 73.75 127 GLU A CA 1
ATOM 1025 C C . GLU A 1 127 ? 12.540 1.505 -21.778 1.00 73.75 127 GLU A C 1
ATOM 1027 O O . GLU A 1 127 ? 11.893 0.468 -21.604 1.00 73.75 127 GLU A O 1
ATOM 1032 N N . ILE A 1 128 ? 12.413 2.545 -20.940 1.00 67.00 128 ILE A N 1
ATOM 1033 C CA . ILE A 1 128 ? 11.420 2.611 -19.854 1.00 67.00 128 ILE A CA 1
ATOM 1034 C C . ILE A 1 128 ? 9.981 2.589 -20.398 1.00 67.00 128 ILE A C 1
ATOM 1036 O O . ILE A 1 128 ? 9.134 1.907 -19.825 1.00 67.00 128 ILE A O 1
ATOM 1040 N N . ASN A 1 129 ? 9.686 3.346 -21.458 1.00 67.31 129 ASN A N 1
ATOM 1041 C CA . ASN A 1 129 ? 8.344 3.472 -22.027 1.00 67.31 129 ASN A CA 1
ATOM 1042 C C . ASN A 1 129 ? 7.897 2.192 -22.738 1.00 67.31 129 ASN A C 1
ATOM 1044 O O . ASN A 1 129 ? 6.756 1.777 -22.546 1.00 67.31 129 ASN A O 1
ATOM 1048 N N . ASP A 1 130 ? 8.797 1.531 -23.460 1.00 68.88 130 ASP A N 1
ATOM 1049 C CA . ASP A 1 130 ? 8.546 0.227 -24.076 1.00 68.88 130 ASP A CA 1
ATOM 1050 C C . ASP A 1 130 ? 8.270 -0.831 -22.994 1.00 68.88 130 ASP A C 1
ATOM 1052 O O . ASP A 1 130 ? 7.301 -1.589 -23.079 1.00 68.88 130 ASP A O 1
ATOM 1056 N N . THR A 1 131 ? 9.044 -0.806 -21.899 1.00 69.44 131 THR A N 1
ATOM 1057 C CA . THR A 1 131 ? 8.802 -1.659 -20.721 1.00 69.44 131 THR A CA 1
ATOM 1058 C C . THR A 1 131 ? 7.465 -1.340 -20.035 1.00 69.44 131 THR A C 1
ATOM 1060 O O . THR A 1 131 ? 6.774 -2.258 -19.594 1.00 69.44 131 THR A O 1
ATOM 1063 N N . TYR A 1 132 ? 7.064 -0.063 -19.936 1.00 70.44 132 TYR A N 1
ATOM 1064 C CA . TYR A 1 132 ? 5.729 0.299 -19.441 1.00 70.44 132 TYR A CA 1
ATOM 1065 C C . TYR A 1 132 ? 4.638 -0.269 -20.355 1.00 70.44 132 TYR A C 1
ATOM 1067 O O . TYR A 1 132 ? 3.693 -0.863 -19.843 1.00 70.44 132 TYR A O 1
ATOM 1075 N N . GLY A 1 133 ? 4.767 -0.107 -21.677 1.00 76.62 133 GLY A N 1
ATOM 1076 C CA . GLY A 1 133 ? 3.804 -0.601 -22.664 1.00 76.62 133 GLY A CA 1
ATOM 1077 C C . GLY A 1 133 ? 3.590 -2.110 -22.563 1.00 76.62 133 GLY A C 1
ATOM 1078 O O . GLY A 1 133 ? 2.449 -2.556 -22.465 1.00 76.62 133 GLY A O 1
ATOM 1079 N N . GLU A 1 134 ? 4.674 -2.885 -22.469 1.00 80.38 134 GLU A N 1
ATOM 1080 C CA . GLU A 1 134 ? 4.599 -4.339 -22.275 1.00 80.38 134 GLU A CA 1
ATOM 1081 C C . GLU A 1 134 ? 3.845 -4.730 -20.997 1.00 80.38 134 GLU A C 1
ATOM 1083 O O . GLU A 1 134 ? 3.059 -5.673 -21.000 1.00 80.38 134 GLU A O 1
ATOM 1088 N N . GLN A 1 135 ? 4.017 -3.989 -19.900 1.00 82.38 135 GLN A N 1
ATOM 1089 C CA . GLN A 1 135 ? 3.294 -4.289 -18.661 1.00 82.38 135 GLN A CA 1
ATOM 1090 C C . GLN A 1 135 ? 1.789 -4.019 -18.742 1.00 82.38 135 GLN A C 1
ATOM 1092 O O . GLN A 1 135 ? 1.036 -4.701 -18.051 1.00 82.38 135 GLN A O 1
ATOM 1097 N N . TYR A 1 136 ? 1.339 -3.062 -19.561 1.00 87.38 136 TYR A N 1
ATOM 1098 C CA . TYR A 1 136 ? -0.096 -2.880 -19.800 1.00 87.38 136 TYR A CA 1
ATOM 1099 C C . TYR A 1 136 ? -0.649 -3.980 -20.710 1.00 87.38 136 TYR A C 1
ATOM 1101 O O . TYR A 1 136 ? -1.664 -4.567 -20.350 1.00 87.38 136 TYR A O 1
ATOM 1109 N N . ARG A 1 137 ? 0.068 -4.373 -21.775 1.00 88.69 137 ARG A N 1
ATOM 1110 C CA . ARG A 1 137 ? -0.302 -5.540 -22.603 1.00 88.69 137 ARG A CA 1
ATOM 1111 C C . ARG A 1 137 ? -0.558 -6.793 -21.764 1.00 88.69 137 ARG A C 1
ATOM 1113 O O . ARG A 1 137 ? -1.520 -7.515 -21.984 1.00 88.69 137 ARG A O 1
ATOM 1120 N N . ARG A 1 138 ? 0.272 -7.019 -20.743 1.00 89.00 138 ARG A N 1
ATOM 1121 C CA . ARG A 1 138 ? 0.201 -8.199 -19.864 1.00 89.00 138 ARG A CA 1
ATOM 1122 C C . ARG A 1 138 ? -0.629 -8.011 -18.586 1.00 89.00 138 ARG A C 1
ATOM 1124 O O . ARG A 1 138 ? -0.518 -8.831 -17.675 1.00 89.00 138 ARG A O 1
ATOM 1131 N N . ILE A 1 139 ? -1.450 -6.961 -18.480 1.00 92.31 139 ILE A N 1
ATOM 1132 C CA . ILE A 1 139 ? -2.199 -6.674 -17.242 1.00 92.31 139 ILE A CA 1
ATOM 1133 C C . ILE A 1 139 ? -3.283 -7.725 -16.940 1.00 92.31 139 ILE A C 1
ATOM 1135 O O . ILE A 1 139 ? -3.488 -8.063 -15.774 1.00 92.31 139 ILE A O 1
ATOM 1139 N N . HIS A 1 140 ? -3.920 -8.288 -17.973 1.00 94.06 140 HIS A N 1
ATOM 1140 C CA . HIS A 1 140 ? -4.903 -9.366 -17.822 1.00 94.06 140 HIS A CA 1
ATOM 1141 C C . HIS A 1 140 ? -4.236 -10.717 -17.519 1.00 94.06 140 HIS A C 1
ATOM 1143 O O . HIS A 1 140 ? -4.689 -11.413 -16.614 1.00 94.06 140 HIS A O 1
ATOM 1149 N N . ASP A 1 141 ? -3.106 -11.038 -18.165 1.00 92.44 141 ASP A N 1
ATOM 1150 C CA . ASP A 1 141 ? -2.271 -12.206 -17.823 1.00 92.44 141 ASP A CA 1
ATOM 1151 C C . ASP A 1 141 ? -1.860 -12.183 -16.336 1.00 92.44 141 ASP A C 1
ATOM 1153 O O . ASP A 1 141 ? -1.966 -13.185 -15.628 1.00 92.44 141 ASP A O 1
ATOM 1157 N N . TYR A 1 142 ? -1.442 -11.011 -15.840 1.00 92.81 142 TYR A N 1
ATOM 1158 C CA . TYR A 1 142 ? -1.105 -10.802 -14.431 1.00 92.81 142 TYR A CA 1
ATOM 1159 C C . TYR A 1 142 ? -2.310 -11.009 -13.498 1.00 92.81 142 TYR A C 1
ATOM 1161 O O . TYR A 1 142 ? -2.185 -11.664 -12.461 1.00 92.81 142 TYR A O 1
ATOM 1169 N N . ALA A 1 143 ? -3.482 -10.474 -13.856 1.00 94.19 143 ALA A N 1
ATOM 1170 C CA . ALA A 1 143 ? -4.707 -10.657 -13.079 1.00 94.19 143 ALA A CA 1
ATOM 1171 C C . ALA A 1 143 ? -5.134 -12.132 -13.009 1.00 94.19 143 ALA A C 1
ATOM 1173 O O . ALA A 1 143 ? -5.467 -12.616 -11.927 1.00 94.19 143 ALA A O 1
ATOM 1174 N N . ALA A 1 144 ? -5.062 -12.857 -14.128 1.00 94.38 144 ALA A N 1
ATOM 1175 C CA . ALA A 1 144 ? -5.370 -14.282 -14.186 1.00 94.38 144 ALA A CA 1
ATOM 1176 C C . ALA A 1 144 ? -4.418 -15.111 -13.305 1.00 94.38 144 ALA A C 1
ATOM 1178 O O . ALA A 1 144 ? -4.880 -15.924 -12.506 1.00 94.38 144 ALA A O 1
ATOM 1179 N N . GLU A 1 145 ? -3.104 -14.865 -13.367 1.00 93.88 145 GLU A N 1
ATOM 1180 C CA . GLU A 1 145 ? -2.124 -15.547 -12.506 1.00 93.88 145 GLU A CA 1
ATOM 1181 C C . GLU A 1 145 ? -2.331 -15.232 -11.012 1.00 93.88 145 GLU A C 1
ATOM 1183 O O . GLU A 1 145 ? -2.188 -16.115 -10.156 1.00 93.88 145 GLU A O 1
ATOM 1188 N N . LEU A 1 146 ? -2.696 -13.987 -10.684 1.00 93.75 146 LEU A N 1
ATOM 1189 C CA . LEU A 1 146 ? -3.000 -13.570 -9.315 1.00 93.75 146 LEU A CA 1
ATOM 1190 C C . LEU A 1 146 ? -4.223 -14.309 -8.759 1.00 93.75 146 LEU A C 1
ATOM 1192 O O . LEU A 1 146 ? -4.153 -14.818 -7.639 1.00 93.75 146 LEU A O 1
ATOM 1196 N N . LEU A 1 147 ? -5.302 -14.406 -9.543 1.00 95.75 147 LEU A N 1
ATOM 1197 C CA . LEU A 1 147 ? -6.526 -15.132 -9.188 1.00 95.75 147 LEU A CA 1
ATOM 1198 C C . LEU A 1 147 ? -6.288 -16.647 -9.093 1.00 95.75 147 LEU A C 1
ATOM 1200 O O . LEU A 1 147 ? -6.721 -17.266 -8.123 1.00 95.75 147 LEU A O 1
ATOM 1204 N N . ARG A 1 148 ? -5.531 -17.230 -10.036 1.00 95.31 148 ARG A N 1
ATOM 1205 C CA . ARG A 1 148 ? -5.123 -18.647 -10.018 1.00 95.31 148 ARG A CA 1
ATOM 1206 C C . ARG A 1 148 ? -4.347 -18.998 -8.747 1.00 95.31 148 ARG A C 1
ATOM 1208 O O . ARG A 1 148 ? -4.553 -20.059 -8.167 1.00 95.31 148 ARG A O 1
ATOM 1215 N N . SER A 1 149 ? -3.441 -18.115 -8.328 1.00 94.06 149 SER A N 1
ATOM 1216 C CA . SER A 1 149 ? -2.576 -18.339 -7.163 1.00 94.06 149 SER A CA 1
ATOM 1217 C C . SER A 1 149 ? -3.252 -17.983 -5.835 1.00 94.06 149 SER A C 1
ATOM 1219 O O . SER A 1 149 ? -2.904 -18.553 -4.808 1.00 94.06 149 SER A O 1
ATOM 1221 N N . ASN A 1 150 ? -4.213 -17.052 -5.834 1.00 94.00 150 ASN A N 1
ATOM 1222 C CA . ASN A 1 150 ? -4.938 -16.605 -4.640 1.00 94.00 150 ASN A CA 1
ATOM 1223 C C . ASN A 1 150 ? -6.467 -16.678 -4.863 1.00 94.00 150 ASN A C 1
ATOM 1225 O O . ASN A 1 150 ? -7.107 -15.624 -4.975 1.00 94.00 150 ASN A O 1
ATOM 1229 N N . PRO A 1 151 ? -7.071 -17.884 -4.908 1.00 95.06 151 PRO A N 1
ATOM 1230 C CA . PRO A 1 151 ? -8.515 -18.055 -5.086 1.00 95.06 151 PRO A CA 1
ATOM 1231 C C . PRO A 1 151 ? -9.349 -17.252 -4.076 1.00 95.06 151 PRO A C 1
ATOM 1233 O O . PRO A 1 151 ? -8.926 -17.038 -2.940 1.00 95.06 151 PRO A O 1
ATOM 1236 N N . GLY A 1 152 ? -10.527 -16.784 -4.497 1.00 92.62 152 GLY A N 1
ATOM 1237 C CA . GLY A 1 152 ? -11.404 -15.903 -3.706 1.00 92.62 152 GLY A CA 1
ATOM 1238 C C . GLY A 1 152 ? -11.013 -14.417 -3.722 1.00 92.62 152 GLY A C 1
ATOM 1239 O O . GLY A 1 152 ? -11.810 -13.563 -3.333 1.00 92.62 152 GLY A O 1
ATOM 124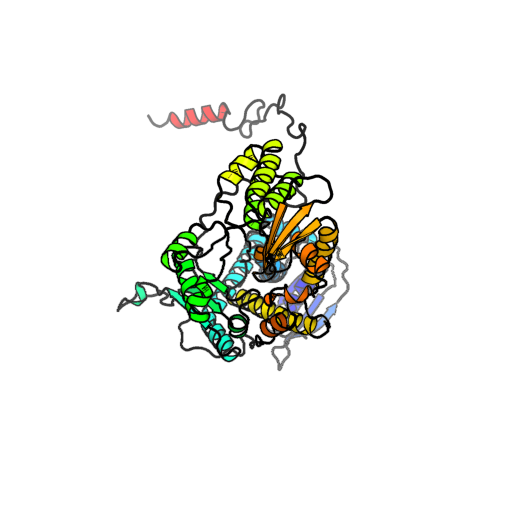0 N N . SER A 1 153 ? -9.815 -14.074 -4.209 1.00 95.25 153 SER A N 1
ATOM 1241 C CA . SER A 1 153 ? -9.409 -12.675 -4.400 1.00 95.25 153 SER A CA 1
ATOM 1242 C C . SER A 1 153 ? -10.240 -12.000 -5.492 1.00 95.25 153 SER A C 1
ATOM 1244 O O . SER A 1 153 ? -10.700 -12.652 -6.424 1.00 95.25 153 SER A O 1
ATOM 1246 N N . THR A 1 154 ? -10.381 -10.680 -5.408 1.00 96.25 154 THR A N 1
ATOM 1247 C CA . THR A 1 154 ? -11.030 -9.856 -6.435 1.00 96.25 154 THR A CA 1
ATOM 1248 C C . THR A 1 154 ? -9.977 -9.058 -7.185 1.00 96.25 154 THR A C 1
ATOM 1250 O O . THR A 1 154 ? -9.154 -8.374 -6.570 1.00 96.25 154 THR A O 1
ATOM 1253 N N . VAL A 1 155 ? -10.027 -9.120 -8.516 1.00 96.31 155 VAL A N 1
ATOM 1254 C CA . VAL A 1 155 ? -9.273 -8.246 -9.417 1.00 96.31 155 VAL A CA 1
ATOM 1255 C C . VAL A 1 155 ? -10.250 -7.693 -10.443 1.00 96.31 155 VAL A C 1
ATOM 1257 O O . VAL A 1 155 ? -10.851 -8.460 -11.185 1.00 96.31 155 VAL A O 1
ATOM 1260 N N . GLN A 1 156 ? -10.410 -6.373 -10.478 1.00 95.19 156 GLN A N 1
ATOM 1261 C CA . GLN A 1 156 ? -11.295 -5.693 -11.425 1.00 95.19 156 GLN A CA 1
ATOM 1262 C C . GLN A 1 156 ? -10.471 -4.712 -12.249 1.00 95.19 156 GLN A C 1
ATOM 1264 O O . GLN A 1 156 ? -9.839 -3.816 -11.688 1.00 95.19 156 GLN A O 1
ATOM 1269 N N . ILE A 1 157 ? -10.447 -4.900 -13.568 1.00 94.44 157 ILE A N 1
ATOM 1270 C CA . ILE A 1 157 ? -9.746 -4.037 -14.527 1.00 94.44 157 ILE A CA 1
ATOM 1271 C C . ILE A 1 157 ? -10.804 -3.302 -15.344 1.00 94.44 157 ILE A C 1
ATOM 1273 O O . ILE A 1 157 ? -11.654 -3.935 -15.961 1.00 94.44 157 ILE A O 1
ATOM 1277 N N . GLN A 1 158 ? -10.724 -1.973 -15.383 1.00 93.31 158 GLN A N 1
ATOM 1278 C CA . GLN A 1 158 ? -11.509 -1.155 -16.298 1.00 93.31 158 GLN A CA 1
ATOM 1279 C C . GLN A 1 158 ? -10.594 -0.529 -17.351 1.00 93.31 158 GLN A C 1
ATOM 1281 O O . GLN A 1 158 ? -9.532 0.030 -17.044 1.00 93.31 158 GLN A O 1
ATOM 1286 N N . VAL A 1 159 ? -11.044 -0.612 -18.598 1.00 92.62 159 VAL A N 1
ATOM 1287 C CA . VAL A 1 159 ? -10.385 -0.052 -19.774 1.00 92.62 159 VAL A CA 1
ATOM 1288 C C . VAL A 1 159 ? -11.351 0.838 -20.554 1.00 92.62 159 VAL A C 1
ATOM 1290 O O . VAL A 1 159 ? -12.566 0.701 -20.445 1.00 92.62 159 VAL A O 1
ATOM 1293 N N . GLU A 1 160 ? -10.797 1.761 -21.327 1.00 90.88 160 GLU A N 1
ATOM 1294 C CA . GLU A 1 160 ? -11.508 2.741 -22.146 1.00 90.88 160 GLU A CA 1
ATOM 1295 C C . GLU A 1 160 ? -11.210 2.426 -23.618 1.00 90.88 160 GLU A C 1
ATOM 1297 O O . GLU A 1 160 ? -10.055 2.524 -24.049 1.00 90.88 160 GLU A O 1
ATOM 1302 N N . ARG A 1 161 ? -12.215 1.973 -24.381 1.00 90.25 161 ARG A N 1
ATOM 1303 C CA . ARG A 1 161 ? -12.056 1.738 -25.825 1.00 90.25 161 ARG A CA 1
ATOM 1304 C C . ARG A 1 161 ? -12.017 3.081 -26.574 1.00 90.25 161 ARG A C 1
ATOM 1306 O O . ARG A 1 161 ? -12.679 4.025 -26.143 1.00 90.25 161 ARG A O 1
ATOM 1313 N N . PRO A 1 162 ? -11.224 3.199 -27.653 1.00 87.88 162 PRO A N 1
ATOM 1314 C CA . PRO A 1 162 ? -11.273 4.374 -28.519 1.00 87.88 162 PRO A CA 1
ATOM 1315 C C . PRO A 1 162 ? -12.655 4.469 -29.200 1.00 87.88 162 PRO A C 1
ATOM 1317 O O . PRO A 1 162 ? -13.180 3.421 -29.576 1.00 87.88 162 PRO A O 1
ATOM 1320 N N . PRO A 1 163 ? -13.249 5.667 -29.389 1.00 86.88 163 PRO A N 1
ATOM 1321 C CA . PRO A 1 163 ? -14.533 5.824 -30.091 1.00 86.88 163 PRO A CA 1
ATOM 1322 C C . PRO A 1 163 ? -14.542 5.198 -31.490 1.00 86.88 163 PRO A C 1
ATOM 1324 O O . PRO A 1 163 ? -15.559 4.699 -31.956 1.00 86.88 163 PRO A O 1
ATOM 1327 N N . GLU A 1 164 ? -13.381 5.166 -32.144 1.00 87.69 164 GLU A N 1
ATOM 1328 C CA . GLU A 1 164 ? -13.179 4.548 -33.449 1.00 87.69 164 GLU A CA 1
ATOM 1329 C C . GLU A 1 164 ? -13.419 3.024 -33.451 1.00 87.69 164 GLU A C 1
ATOM 1331 O O . GLU A 1 164 ? -13.582 2.449 -34.520 1.00 87.69 164 GLU A O 1
ATOM 1336 N N . PHE A 1 165 ? -13.473 2.366 -32.284 1.00 86.19 165 PHE A N 1
ATOM 1337 C CA . PHE A 1 165 ? -13.826 0.946 -32.151 1.00 86.19 165 PHE A CA 1
ATOM 1338 C C . PHE A 1 165 ? -15.300 0.658 -32.488 1.00 86.19 165 PHE A C 1
ATOM 1340 O O . PHE A 1 165 ? -15.623 -0.459 -32.875 1.00 86.19 165 PHE A O 1
ATOM 1347 N N . GLU A 1 166 ? -16.189 1.644 -32.342 1.00 86.25 166 GLU A N 1
ATOM 1348 C CA . GLU A 1 166 ? -17.628 1.502 -32.625 1.00 86.25 166 GLU A CA 1
ATOM 1349 C C . GLU A 1 166 ? -17.977 1.803 -34.095 1.00 86.25 166 GLU A C 1
ATOM 1351 O O . GLU A 1 166 ? -19.123 1.639 -34.509 1.00 86.25 166 GLU A O 1
ATOM 1356 N N . LEU A 1 167 ? -17.001 2.235 -34.903 1.00 87.44 167 LEU A N 1
ATOM 1357 C CA . LEU A 1 167 ? -17.190 2.503 -36.327 1.00 87.44 167 LEU A CA 1
ATOM 1358 C C . LEU A 1 167 ? -17.118 1.202 -37.135 1.00 87.44 167 LEU A C 1
ATOM 1360 O O . LEU A 1 167 ? -16.140 0.467 -37.036 1.00 87.44 167 LEU A O 1
ATOM 1364 N N . GLU A 1 168 ? -18.088 0.978 -38.026 1.00 83.56 168 GLU A N 1
ATOM 1365 C CA . GLU A 1 168 ? -18.067 -0.146 -38.983 1.00 83.56 168 GLU A CA 1
ATOM 1366 C C . GLU A 1 168 ? -16.808 -0.140 -39.870 1.00 83.56 168 GLU A C 1
ATOM 1368 O O . GLU A 1 168 ? -16.297 -1.188 -40.261 1.00 83.56 168 GLU A O 1
ATOM 1373 N N . THR A 1 169 ? -16.289 1.055 -40.176 1.00 85.75 169 THR A N 1
ATOM 1374 C CA . THR A 1 169 ? -15.062 1.273 -40.955 1.00 85.75 169 THR A CA 1
ATOM 1375 C C . THR A 1 169 ? -14.133 2.265 -40.236 1.00 85.75 169 THR A C 1
ATOM 1377 O O . THR A 1 169 ? -14.196 3.474 -40.470 1.00 85.75 169 THR A O 1
ATOM 1380 N N . PRO A 1 170 ? -13.261 1.793 -39.327 1.00 84.38 170 PRO A N 1
ATOM 1381 C CA . PRO A 1 170 ? -12.333 2.661 -38.609 1.00 84.38 170 PRO A CA 1
ATOM 1382 C C . PRO A 1 170 ? -11.257 3.252 -39.543 1.00 84.38 170 PRO A C 1
ATOM 1384 O O . PRO A 1 170 ? -10.842 2.589 -40.500 1.00 84.38 170 PRO A O 1
ATOM 1387 N N . PRO A 1 171 ? -10.735 4.468 -39.273 1.00 87.00 171 PRO A N 1
ATOM 1388 C CA . PRO A 1 171 ? -9.737 5.096 -40.138 1.00 87.00 171 PRO A CA 1
ATOM 1389 C C . PRO A 1 171 ? -8.452 4.249 -40.258 1.00 87.00 171 PRO A C 1
ATOM 1391 O O . PRO A 1 171 ? -7.919 3.811 -39.228 1.00 87.00 171 PRO A O 1
ATOM 1394 N N . PRO A 1 172 ? -7.899 4.040 -41.472 1.00 82.50 172 PRO A N 1
ATOM 1395 C CA . PRO A 1 172 ? -6.704 3.221 -41.667 1.00 82.50 172 PRO A CA 1
ATOM 1396 C C . PRO A 1 172 ? -5.517 3.675 -40.805 1.00 82.50 172 PRO A C 1
ATOM 1398 O O . PRO A 1 172 ? -5.136 4.844 -40.812 1.00 82.50 172 PRO A O 1
ATOM 1401 N N . GLY A 1 173 ? -4.912 2.736 -40.071 1.00 80.88 173 GLY A N 1
ATOM 1402 C CA . GLY A 1 173 ? -3.790 3.008 -39.161 1.00 80.88 173 GLY A CA 1
ATOM 1403 C C . GLY A 1 173 ? -4.182 3.428 -37.738 1.00 80.88 173 GLY A C 1
ATOM 1404 O O . GLY A 1 173 ? -3.295 3.714 -36.934 1.00 80.88 173 GLY A O 1
ATOM 1405 N N . THR A 1 174 ? -5.475 3.441 -37.399 1.00 82.69 174 THR A N 1
ATOM 1406 C CA . THR A 1 174 ? -5.944 3.669 -36.021 1.00 82.69 174 THR A CA 1
ATOM 1407 C C . THR A 1 174 ? -5.638 2.470 -35.122 1.00 82.69 174 THR A C 1
ATOM 1409 O O . THR A 1 174 ? -5.911 1.326 -35.477 1.00 82.69 174 THR A O 1
ATOM 1412 N N . ASP A 1 175 ? -5.095 2.728 -33.931 1.00 83.94 175 ASP A N 1
ATOM 1413 C CA . ASP A 1 175 ? -4.881 1.702 -32.905 1.00 83.94 175 ASP A CA 1
ATOM 1414 C C . ASP A 1 175 ? -6.159 1.525 -32.071 1.00 83.94 175 ASP A C 1
ATOM 1416 O O . ASP A 1 175 ? -6.443 2.325 -31.177 1.00 83.94 175 ASP A O 1
ATOM 1420 N N . LEU A 1 176 ? -6.931 0.485 -32.396 1.00 88.12 176 LEU A N 1
ATOM 1421 C CA . LEU A 1 176 ? -8.244 0.190 -31.807 1.00 88.12 176 LEU A CA 1
ATOM 1422 C C . LEU A 1 176 ? -8.176 -0.474 -30.421 1.00 88.12 176 LEU A C 1
ATOM 1424 O O . LEU A 1 176 ? -9.211 -0.760 -29.815 1.00 88.12 176 LEU A O 1
ATOM 1428 N N . ARG A 1 177 ? -6.969 -0.737 -29.905 1.00 89.56 177 ARG A N 1
ATOM 1429 C CA . ARG A 1 177 ? -6.792 -1.409 -28.616 1.00 89.56 177 ARG A CA 1
ATOM 1430 C C . ARG A 1 177 ? -7.307 -0.563 -27.446 1.00 89.56 177 ARG A C 1
ATOM 1432 O O . ARG A 1 177 ? -7.103 0.656 -27.419 1.00 89.56 177 ARG A O 1
ATOM 1439 N N . PRO A 1 178 ? -7.921 -1.194 -26.432 1.00 91.56 178 PRO A N 1
ATOM 1440 C CA . PRO A 1 178 ? -8.421 -0.489 -25.264 1.00 91.56 178 PRO A CA 1
ATOM 1441 C C . PRO A 1 178 ? -7.279 0.133 -24.447 1.00 91.56 178 PRO A C 1
ATOM 1443 O O . PRO A 1 178 ? -6.187 -0.424 -24.324 1.00 91.56 178 PRO A O 1
ATOM 1446 N N . ARG A 1 179 ? -7.529 1.297 -23.843 1.00 89.88 179 ARG A N 1
ATOM 1447 C CA . ARG A 1 179 ? -6.576 1.996 -22.968 1.00 89.88 179 ARG A CA 1
ATOM 1448 C C . ARG A 1 179 ? -6.846 1.672 -21.510 1.00 89.88 179 ARG A C 1
ATOM 1450 O O . ARG A 1 179 ? -7.989 1.683 -21.066 1.00 89.88 179 ARG A O 1
ATOM 1457 N N . PHE A 1 180 ? -5.793 1.443 -20.735 1.00 90.88 180 PHE A N 1
ATOM 1458 C CA . PHE A 1 180 ? -5.916 1.238 -19.298 1.00 90.88 180 PHE A CA 1
ATOM 1459 C C . PHE A 1 180 ? -6.521 2.472 -18.620 1.00 90.88 180 PHE A C 1
ATOM 1461 O O . PHE A 1 180 ? -5.978 3.573 -18.745 1.00 90.88 180 PHE A O 1
ATOM 1468 N N . GLN A 1 181 ? -7.590 2.271 -17.846 1.00 89.38 181 GLN A N 1
ATOM 1469 C CA . GLN A 1 181 ? -8.185 3.315 -17.014 1.00 89.38 181 GLN A CA 1
ATOM 1470 C C . GLN A 1 181 ? -7.841 3.082 -15.537 1.00 89.38 181 GLN A C 1
ATOM 1472 O O . GLN A 1 181 ? -7.207 3.936 -14.907 1.00 89.38 181 GLN A O 1
ATOM 1477 N N . ARG A 1 182 ? -8.207 1.913 -14.990 1.00 91.19 182 ARG A N 1
ATOM 1478 C CA . ARG A 1 182 ? -8.017 1.588 -13.567 1.00 91.19 182 ARG A CA 1
ATOM 1479 C C . ARG A 1 182 ? -8.016 0.090 -13.263 1.00 91.19 182 ARG A C 1
ATOM 1481 O O . ARG A 1 182 ? -8.566 -0.710 -14.011 1.00 91.19 182 ARG A O 1
ATOM 1488 N N . ILE A 1 183 ? -7.397 -0.277 -12.140 1.00 94.00 183 ILE A N 1
ATOM 1489 C CA . ILE A 1 183 ? -7.423 -1.631 -11.565 1.00 94.00 183 ILE A CA 1
ATOM 1490 C C . ILE A 1 183 ? -7.664 -1.562 -10.057 1.00 94.00 183 ILE A C 1
ATOM 1492 O O . ILE A 1 183 ? -7.090 -0.713 -9.369 1.00 94.00 183 ILE A O 1
ATOM 1496 N N . TYR A 1 184 ? -8.484 -2.476 -9.553 1.00 95.31 184 TYR A N 1
ATOM 1497 C CA . TYR A 1 184 ? -8.747 -2.728 -8.141 1.00 95.31 184 TYR A CA 1
ATOM 1498 C C . TYR A 1 184 ? -8.287 -4.145 -7.803 1.00 95.31 184 TYR A C 1
ATOM 1500 O O . TYR A 1 184 ? -8.519 -5.067 -8.585 1.00 95.31 184 TYR A O 1
ATOM 1508 N N . ILE A 1 185 ? -7.639 -4.316 -6.648 1.00 93.81 185 ILE A N 1
ATOM 1509 C CA . ILE A 1 185 ? -7.228 -5.621 -6.125 1.00 93.81 185 ILE A CA 1
ATOM 1510 C C . ILE A 1 185 ? -7.560 -5.712 -4.632 1.00 93.81 185 ILE A C 1
ATOM 1512 O O . ILE A 1 185 ? -7.115 -4.880 -3.832 1.00 93.81 185 ILE A O 1
ATOM 1516 N N . CYS A 1 186 ? -8.262 -6.778 -4.248 1.00 93.31 186 CYS A N 1
ATOM 1517 C CA . CYS A 1 186 ? -8.444 -7.190 -2.860 1.00 93.31 186 CYS A CA 1
ATOM 1518 C C . CYS A 1 186 ? -8.172 -8.691 -2.724 1.00 93.31 186 CYS A C 1
ATOM 1520 O O . CYS A 1 186 ? -8.862 -9.523 -3.311 1.00 93.31 186 CYS A O 1
ATOM 1522 N N . LEU A 1 187 ? -7.130 -9.038 -1.969 1.00 91.81 187 LEU A N 1
ATOM 1523 C CA . LEU A 1 187 ? -6.701 -10.425 -1.793 1.00 91.81 187 LEU A CA 1
ATOM 1524 C C . LEU A 1 187 ? -7.594 -11.128 -0.770 1.00 91.81 187 LEU A C 1
ATOM 1526 O O . LEU A 1 187 ? -7.899 -10.544 0.267 1.00 91.81 187 LEU A O 1
ATOM 1530 N N . GLU A 1 188 ? -7.940 -12.393 -1.001 1.00 91.75 188 GLU A N 1
ATOM 1531 C CA . GLU A 1 188 ? -8.804 -13.174 -0.096 1.00 91.75 188 GLU A CA 1
ATOM 1532 C C . GLU A 1 188 ? -8.288 -13.189 1.352 1.00 91.75 188 GLU A C 1
ATOM 1534 O O . GLU A 1 188 ? -9.037 -12.973 2.307 1.00 91.75 188 GLU A O 1
ATOM 1539 N N . ALA A 1 189 ? -6.972 -13.343 1.526 1.00 88.62 189 ALA A N 1
ATOM 1540 C CA . ALA A 1 189 ? -6.336 -13.244 2.835 1.00 88.62 189 ALA A CA 1
ATOM 1541 C C . ALA A 1 189 ? -6.614 -11.889 3.513 1.00 88.62 189 ALA A C 1
ATOM 1543 O O . ALA A 1 189 ? -6.913 -11.848 4.705 1.00 88.62 189 ALA A O 1
ATOM 1544 N N . CYS A 1 190 ? -6.578 -10.784 2.762 1.00 86.69 190 CYS A N 1
ATOM 1545 C CA . CYS A 1 190 ? -6.881 -9.444 3.261 1.00 86.69 190 CYS A CA 1
ATOM 1546 C C . CYS A 1 190 ? -8.375 -9.262 3.589 1.00 86.69 190 CYS A C 1
ATOM 1548 O O . CYS A 1 190 ? -8.678 -8.657 4.622 1.00 86.69 190 CYS A O 1
ATOM 1550 N N . LYS A 1 191 ? -9.291 -9.827 2.781 1.00 87.50 191 LYS A N 1
ATOM 1551 C CA . LYS A 1 191 ? -10.745 -9.824 3.047 1.00 87.50 191 LYS A CA 1
ATOM 1552 C C . LYS A 1 191 ? -11.070 -10.483 4.384 1.00 87.50 191 LYS A C 1
ATOM 1554 O O . LYS A 1 191 ? -11.739 -9.880 5.222 1.00 87.50 191 LYS A O 1
ATOM 1559 N N . ARG A 1 192 ? -10.540 -11.692 4.613 1.00 84.94 192 ARG A N 1
ATOM 1560 C CA . ARG A 1 192 ? -10.747 -12.448 5.863 1.00 84.94 192 ARG A CA 1
ATOM 1561 C C . ARG A 1 192 ? -10.096 -11.792 7.075 1.00 84.94 192 ARG A C 1
ATOM 1563 O O . ARG A 1 192 ? -10.651 -11.850 8.165 1.00 84.94 192 ARG A O 1
ATOM 1570 N N . SER A 1 193 ? -8.945 -11.143 6.883 1.00 78.12 193 SER A N 1
ATOM 1571 C CA . SER A 1 193 ? -8.218 -10.482 7.971 1.00 78.12 193 SER A CA 1
ATOM 1572 C C . SER A 1 193 ? -9.012 -9.322 8.586 1.00 78.12 193 SER A C 1
ATOM 1574 O O . SER A 1 193 ? -9.043 -9.214 9.807 1.00 78.12 193 SER A O 1
ATOM 1576 N N . PHE A 1 194 ? -9.601 -8.447 7.747 1.00 65.56 194 PHE A N 1
ATOM 1577 C CA . PHE A 1 194 ? -10.392 -7.219 8.024 1.00 65.56 194 PHE A CA 1
ATOM 1578 C C . PHE A 1 194 ? -9.843 -6.187 9.048 1.00 65.56 194 PHE A C 1
ATOM 1580 O O . PHE A 1 194 ? -10.256 -5.031 9.044 1.00 65.56 194 PHE A O 1
ATOM 1587 N N . MET A 1 195 ? -8.894 -6.547 9.912 1.00 61.03 195 MET A N 1
ATOM 1588 C CA . MET A 1 195 ? -8.562 -5.804 11.127 1.00 61.03 195 MET A CA 1
ATOM 1589 C C . MET A 1 195 ? -7.287 -4.965 11.048 1.00 61.03 195 MET A C 1
ATOM 1591 O O . MET A 1 195 ? -7.200 -3.936 11.722 1.00 61.03 195 MET A O 1
ATOM 1595 N N . ILE A 1 196 ? -6.274 -5.378 10.276 1.00 57.78 196 ILE A N 1
ATOM 1596 C CA . ILE A 1 196 ? -5.013 -4.631 10.156 1.00 57.78 196 ILE A CA 1
ATOM 1597 C C . ILE A 1 196 ? -4.555 -4.548 8.694 1.00 57.78 196 ILE A C 1
ATOM 1599 O O . ILE A 1 196 ? -4.546 -5.519 7.949 1.00 57.78 196 ILE A O 1
ATOM 1603 N N . LEU A 1 197 ? -4.177 -3.327 8.305 1.00 66.75 197 LEU A N 1
ATOM 1604 C CA . LEU A 1 197 ? -3.962 -2.878 6.930 1.00 66.75 197 LEU A CA 1
ATOM 1605 C C . LEU A 1 197 ? -2.771 -3.510 6.179 1.00 66.75 197 LEU A C 1
ATOM 1607 O O . LEU A 1 197 ? -1.742 -3.828 6.796 1.00 66.75 197 LEU A O 1
ATOM 1611 N N . PRO A 1 198 ? -2.817 -3.448 4.828 1.00 71.88 198 PRO A N 1
ATOM 1612 C CA . PRO A 1 198 ? -3.925 -2.973 3.978 1.00 71.88 198 PRO A CA 1
ATOM 1613 C C . PRO A 1 198 ? -4.919 -4.073 3.577 1.00 71.88 198 PRO A C 1
ATOM 1615 O O . PRO A 1 198 ? -4.592 -5.254 3.589 1.00 71.88 198 PRO A O 1
ATOM 1618 N N . ILE A 1 199 ? -6.129 -3.637 3.214 1.00 80.69 199 ILE A N 1
ATOM 1619 C CA . ILE A 1 199 ? -7.273 -4.506 2.896 1.00 80.69 199 ILE A CA 1
ATOM 1620 C C . ILE A 1 199 ? -7.464 -4.631 1.372 1.00 80.69 199 ILE A C 1
ATOM 1622 O O . ILE A 1 199 ? -7.543 -5.734 0.846 1.00 80.69 199 ILE A O 1
ATOM 1626 N N . ALA A 1 200 ? -7.454 -3.506 0.653 1.00 87.56 200 ALA A N 1
ATOM 1627 C CA . ALA A 1 200 ? -7.511 -3.438 -0.808 1.00 87.56 200 ALA A CA 1
ATOM 1628 C C . ALA A 1 200 ? -6.592 -2.318 -1.327 1.00 87.56 200 ALA A C 1
ATOM 1630 O O . ALA A 1 200 ? -6.202 -1.421 -0.567 1.00 87.56 200 ALA A O 1
ATOM 1631 N N . TYR A 1 201 ? -6.239 -2.357 -2.612 1.00 86.62 201 TYR A N 1
ATOM 1632 C CA . TYR A 1 201 ? -5.444 -1.322 -3.277 1.00 86.62 201 TYR A CA 1
ATOM 1633 C C . TYR A 1 201 ? -5.890 -1.100 -4.726 1.00 86.62 201 TYR A C 1
ATOM 1635 O O . TYR A 1 201 ? -6.382 -2.012 -5.384 1.00 86.62 201 TYR A O 1
ATOM 1643 N N . VAL A 1 202 ? -5.716 0.132 -5.222 1.00 87.25 202 VAL A N 1
ATOM 1644 C CA . VAL A 1 202 ? -6.120 0.527 -6.581 1.00 87.25 202 VAL A CA 1
ATOM 1645 C C . VAL A 1 202 ? -5.030 1.301 -7.310 1.00 87.25 202 VAL A C 1
ATOM 1647 O O . VAL A 1 202 ? -4.235 2.021 -6.694 1.00 87.25 202 VAL A O 1
ATOM 1650 N N . VAL A 1 203 ? -5.062 1.232 -8.638 1.00 84.38 203 VAL A N 1
ATOM 1651 C CA . VAL A 1 203 ? -4.418 2.204 -9.527 1.00 84.38 203 VAL A CA 1
ATOM 1652 C C . VAL A 1 203 ? -5.519 2.853 -10.352 1.00 84.38 203 VAL A C 1
ATOM 1654 O O . VAL A 1 203 ? -6.294 2.151 -10.987 1.00 84.38 203 VAL A O 1
ATOM 1657 N N . VAL A 1 204 ? -5.592 4.182 -10.313 1.00 83.50 204 VAL A N 1
ATOM 1658 C CA . VAL A 1 204 ? -6.613 4.997 -10.990 1.00 83.50 204 VAL A CA 1
ATOM 1659 C C . VAL A 1 204 ? -5.961 6.151 -11.741 1.00 83.50 204 VAL A C 1
ATOM 1661 O O . VAL A 1 204 ? -4.910 6.656 -11.318 1.00 83.50 204 VAL A O 1
ATOM 1664 N N . GLU A 1 205 ? -6.609 6.583 -12.818 1.00 79.94 205 GLU A N 1
ATOM 1665 C CA . GLU A 1 205 ? -6.211 7.685 -13.695 1.00 79.94 205 GLU A CA 1
ATOM 1666 C C . GLU A 1 205 ? -6.035 9.008 -12.931 1.00 79.94 205 GLU A C 1
ATOM 1668 O O . GLU A 1 205 ? -5.063 9.739 -13.147 1.00 79.94 205 GLU A O 1
ATOM 1673 N N . ALA A 1 206 ? -6.933 9.297 -11.984 1.00 70.50 206 ALA A N 1
ATOM 1674 C CA . ALA A 1 206 ? -6.876 10.451 -11.103 1.00 70.50 206 ALA A CA 1
ATOM 1675 C C . ALA A 1 206 ? -7.669 10.215 -9.801 1.00 70.50 206 ALA A C 1
ATOM 1677 O O . ALA A 1 206 ? -8.516 9.338 -9.690 1.00 70.50 206 ALA A O 1
ATOM 1678 N N . GLU A 1 207 ? -7.393 11.020 -8.774 1.00 73.31 207 GLU A N 1
ATOM 1679 C CA . GLU A 1 207 ? -8.117 10.982 -7.492 1.00 73.31 207 GLU A CA 1
ATOM 1680 C C . GLU A 1 207 ? -9.406 11.832 -7.595 1.00 73.31 207 GLU A C 1
ATOM 1682 O O . GLU A 1 207 ? -9.503 12.925 -7.032 1.00 73.31 207 GLU A O 1
ATOM 1687 N N . THR A 1 208 ? -10.363 11.360 -8.404 1.00 81.06 208 THR A N 1
ATOM 1688 C CA . THR A 1 208 ? -11.654 12.009 -8.726 1.00 81.06 208 THR A CA 1
ATOM 1689 C C . THR A 1 208 ? -12.806 11.471 -7.866 1.00 81.06 208 THR A C 1
ATOM 1691 O O . THR A 1 208 ? -12.647 10.455 -7.194 1.00 81.06 208 THR A O 1
ATOM 1694 N N . LYS A 1 209 ? -13.982 12.128 -7.886 1.00 82.06 209 LYS A N 1
ATOM 1695 C CA . LYS A 1 209 ? -15.202 11.581 -7.250 1.00 82.06 209 LYS A CA 1
ATOM 1696 C C . LYS A 1 209 ? -15.545 10.204 -7.831 1.00 82.06 209 LYS A C 1
ATOM 1698 O O . LYS A 1 209 ? -15.791 9.276 -7.071 1.00 82.06 209 LYS A O 1
ATOM 1703 N N . ASP A 1 210 ? -15.491 10.076 -9.157 1.00 88.06 210 ASP A N 1
ATOM 1704 C CA . ASP A 1 210 ? -15.772 8.834 -9.885 1.00 88.06 210 ASP A CA 1
ATOM 1705 C C . ASP A 1 210 ? -14.827 7.689 -9.483 1.00 88.06 210 ASP A C 1
ATOM 1707 O O . ASP A 1 210 ? -15.282 6.632 -9.059 1.00 88.06 210 ASP A O 1
ATOM 1711 N N . SER A 1 211 ? -13.511 7.918 -9.474 1.00 87.31 211 SER A N 1
ATOM 1712 C CA . SER A 1 211 ? -12.549 6.890 -9.048 1.00 87.31 211 SER A CA 1
ATOM 1713 C C . SER A 1 211 ? -12.638 6.540 -7.558 1.00 87.31 211 SER A C 1
ATOM 1715 O O . SER A 1 211 ? -12.373 5.397 -7.182 1.00 87.31 211 SER A O 1
ATOM 1717 N N . TRP A 1 212 ? -13.071 7.471 -6.698 1.00 88.50 212 TRP A N 1
ATOM 1718 C CA . TRP A 1 212 ? -13.417 7.149 -5.309 1.00 88.50 212 TRP A CA 1
ATOM 1719 C C . TRP A 1 212 ? -14.724 6.353 -5.195 1.00 88.50 212 TRP A C 1
ATOM 1721 O O . TRP A 1 212 ? -14.796 5.441 -4.374 1.00 88.50 212 TRP A O 1
ATOM 1731 N N . ARG A 1 213 ? -15.730 6.655 -6.027 1.00 90.50 213 ARG A N 1
ATOM 1732 C CA . ARG A 1 213 ? -17.012 5.934 -6.102 1.00 90.50 213 ARG A CA 1
ATOM 1733 C C . ARG A 1 213 ? -16.787 4.492 -6.532 1.00 90.50 213 ARG A C 1
ATOM 1735 O O . ARG A 1 213 ? -17.216 3.577 -5.840 1.00 90.50 213 ARG A O 1
ATOM 1742 N N . TRP A 1 214 ? -16.030 4.301 -7.607 1.00 93.50 214 TRP A N 1
ATOM 1743 C CA . TRP A 1 214 ? -15.642 2.988 -8.106 1.00 93.50 214 TRP A CA 1
ATOM 1744 C C . TRP A 1 214 ? -14.875 2.175 -7.055 1.00 93.50 214 TRP A C 1
ATOM 1746 O O . TRP A 1 214 ? -15.231 1.027 -6.801 1.00 93.50 214 TRP A O 1
ATOM 1756 N N . PHE A 1 215 ? -13.887 2.768 -6.369 1.00 91.75 215 PHE A N 1
ATOM 1757 C CA . PHE A 1 215 ? -13.182 2.082 -5.277 1.00 91.75 215 PHE A CA 1
ATOM 1758 C C . PHE A 1 215 ? -14.114 1.657 -4.135 1.00 91.75 215 PHE A C 1
ATOM 1760 O O . PHE A 1 215 ? -14.014 0.527 -3.664 1.00 91.75 215 PHE A O 1
ATOM 1767 N N . LEU A 1 216 ? -14.996 2.550 -3.675 1.00 90.00 216 LEU A N 1
ATOM 1768 C CA . LEU A 1 216 ? -15.869 2.268 -2.536 1.00 90.00 216 LEU A CA 1
ATOM 1769 C C . LEU A 1 216 ? -16.953 1.235 -2.859 1.00 90.00 216 LEU A C 1
ATOM 1771 O O . LEU A 1 216 ? -17.274 0.457 -1.969 1.00 90.00 216 LEU A O 1
ATOM 1775 N N . LEU A 1 217 ? -17.458 1.179 -4.097 1.00 92.00 217 LEU A N 1
ATOM 1776 C CA . LEU A 1 217 ? -18.363 0.112 -4.543 1.00 92.00 217 LEU A CA 1
ATOM 1777 C C . LEU A 1 217 ? -17.678 -1.258 -4.447 1.00 92.00 217 LEU A C 1
ATOM 1779 O O . LEU A 1 217 ? -18.091 -2.070 -3.628 1.00 92.00 217 LEU A O 1
ATOM 1783 N N . ASN A 1 218 ? -16.542 -1.442 -5.133 1.00 93.44 218 ASN A N 1
ATOM 1784 C CA . ASN A 1 218 ? -15.760 -2.687 -5.072 1.00 93.44 218 ASN A CA 1
ATOM 1785 C C . ASN A 1 218 ? -15.403 -3.095 -3.624 1.00 93.44 218 ASN A C 1
ATOM 1787 O O . ASN A 1 218 ? -15.429 -4.272 -3.272 1.00 93.44 218 ASN A O 1
ATOM 1791 N N . LEU A 1 219 ? -15.089 -2.117 -2.764 1.00 90.56 219 LEU A N 1
ATOM 1792 C CA . LEU A 1 219 ? -14.789 -2.354 -1.349 1.00 90.56 219 LEU A CA 1
ATOM 1793 C C . LEU A 1 219 ? -16.025 -2.794 -0.539 1.00 90.56 219 LEU A C 1
ATOM 1795 O O . LEU A 1 219 ? -15.886 -3.577 0.400 1.00 90.56 219 LEU A O 1
ATOM 1799 N N . CYS A 1 220 ? -17.217 -2.287 -0.869 1.00 90.12 220 CYS A N 1
ATOM 1800 C CA . CYS A 1 220 ? -18.474 -2.719 -0.255 1.00 90.12 220 CYS A CA 1
ATOM 1801 C C . CYS A 1 220 ? -18.883 -4.114 -0.736 1.00 90.12 220 CYS A C 1
ATOM 1803 O O . CYS A 1 220 ? -19.336 -4.905 0.089 1.00 90.12 220 CYS A O 1
ATOM 1805 N N . ASP A 1 221 ? -18.668 -4.425 -2.014 1.00 91.62 221 ASP A N 1
ATOM 1806 C CA . ASP A 1 221 ? -18.967 -5.735 -2.600 1.00 91.62 221 ASP A CA 1
ATOM 1807 C C . ASP A 1 221 ? -18.098 -6.837 -1.963 1.00 91.62 221 ASP A C 1
ATOM 1809 O O . ASP A 1 221 ? -18.604 -7.886 -1.569 1.00 91.62 221 ASP A O 1
ATOM 1813 N N . ASP A 1 222 ? -16.799 -6.578 -1.765 1.00 90.88 222 ASP A N 1
ATOM 1814 C CA . ASP A 1 222 ? -15.867 -7.552 -1.174 1.00 90.88 222 ASP A CA 1
ATOM 1815 C C . ASP A 1 222 ? -16.027 -7.771 0.337 1.00 90.88 222 ASP A C 1
ATOM 1817 O O . ASP A 1 222 ? -15.659 -8.832 0.849 1.00 90.88 222 ASP A O 1
ATOM 1821 N N . LEU A 1 223 ? -16.482 -6.758 1.082 1.00 88.06 223 LEU A N 1
ATOM 1822 C CA . LEU A 1 223 ? -16.443 -6.767 2.553 1.00 88.06 223 LEU A CA 1
ATOM 1823 C C . LEU A 1 223 ? -17.835 -6.765 3.204 1.00 88.06 223 LEU A C 1
ATOM 1825 O O . LEU A 1 223 ? -17.956 -7.119 4.384 1.00 88.06 223 LEU A O 1
ATOM 1829 N N . GLY A 1 224 ? -18.871 -6.431 2.433 1.00 87.44 224 GLY A N 1
ATOM 1830 C CA . GLY A 1 224 ? -20.248 -6.217 2.867 1.00 87.44 224 GLY A CA 1
ATOM 1831 C C . GLY A 1 224 ? -20.490 -4.770 3.306 1.00 87.44 224 GLY A C 1
ATOM 1832 O O . GLY A 1 224 ? -19.795 -4.253 4.188 1.00 87.44 224 GLY A O 1
ATOM 1833 N N . VAL A 1 225 ? -21.513 -4.125 2.731 1.00 84.00 225 VAL A N 1
ATOM 1834 C CA . VAL A 1 225 ? -21.846 -2.715 3.016 1.00 84.00 225 VAL A CA 1
ATOM 1835 C C . VAL A 1 225 ? -22.117 -2.466 4.504 1.00 84.00 225 VAL A C 1
ATOM 1837 O O . VAL A 1 225 ? -21.731 -1.422 5.028 1.00 84.00 225 VAL A O 1
ATOM 1840 N N . ASP A 1 226 ? -22.693 -3.439 5.215 1.00 82.62 226 ASP A N 1
ATOM 1841 C CA . ASP A 1 226 ? -22.989 -3.322 6.645 1.00 82.62 226 ASP A CA 1
ATOM 1842 C C . ASP A 1 226 ? -21.713 -3.180 7.477 1.00 82.62 226 ASP A C 1
ATOM 1844 O O . ASP A 1 226 ? -21.596 -2.252 8.276 1.00 82.62 226 ASP A O 1
ATOM 1848 N N . LYS A 1 227 ? -20.700 -4.028 7.242 1.00 81.44 227 LYS A N 1
ATOM 1849 C CA . LYS A 1 227 ? -19.402 -3.914 7.933 1.00 81.44 227 LYS A CA 1
ATOM 1850 C C . LYS A 1 227 ? -18.725 -2.580 7.632 1.00 81.44 227 LYS A C 1
ATOM 1852 O O . LYS A 1 227 ? -18.108 -1.991 8.518 1.00 81.44 227 LYS A O 1
ATOM 1857 N N . ILE A 1 228 ? -18.852 -2.099 6.394 1.00 82.88 228 ILE A N 1
ATOM 1858 C CA . ILE A 1 228 ? -18.305 -0.811 5.964 1.00 82.88 228 ILE A CA 1
ATOM 1859 C C . ILE A 1 228 ? -19.007 0.364 6.655 1.00 82.88 228 ILE A C 1
ATOM 1861 O O . ILE A 1 228 ? -18.313 1.269 7.110 1.00 82.88 228 ILE A O 1
ATOM 1865 N N . ARG A 1 229 ? -20.337 0.343 6.823 1.00 80.06 229 ARG A N 1
ATOM 1866 C CA . ARG A 1 229 ? -21.099 1.396 7.529 1.00 80.06 229 ARG A CA 1
ATOM 1867 C C . ARG A 1 229 ? -20.653 1.594 8.983 1.00 80.06 229 ARG A C 1
ATOM 1869 O O . ARG A 1 229 ? -20.652 2.724 9.461 1.00 80.06 229 ARG A O 1
ATOM 1876 N N . TRP A 1 230 ? -20.209 0.532 9.658 1.00 76.31 230 TRP A N 1
ATOM 1877 C CA . TRP A 1 230 ? -19.648 0.597 11.018 1.00 76.31 230 TRP A CA 1
ATOM 1878 C C . TRP A 1 230 ? -18.166 1.031 11.082 1.00 76.31 230 TRP A C 1
ATOM 1880 O O . TRP A 1 230 ? -17.611 1.152 12.176 1.00 76.31 230 TRP A O 1
ATOM 1890 N N . CYS A 1 231 ? -17.495 1.277 9.950 1.00 77.88 231 CYS A N 1
ATOM 1891 C CA . CYS A 1 231 ? -16.090 1.695 9.924 1.00 77.88 231 CYS A CA 1
ATOM 1892 C C . CYS A 1 231 ? -15.906 3.218 9.985 1.00 77.88 231 CYS A C 1
ATOM 1894 O O . CYS A 1 231 ? -16.518 3.972 9.231 1.00 77.88 231 CYS A O 1
ATOM 1896 N N . THR A 1 232 ? -14.927 3.673 10.774 1.00 74.12 232 THR A N 1
ATOM 1897 C CA . THR A 1 232 ? -14.419 5.047 10.669 1.00 74.12 232 THR A CA 1
ATOM 1898 C C . THR A 1 232 ? -13.411 5.177 9.520 1.00 74.12 232 THR A C 1
ATOM 1900 O O . THR A 1 232 ? -12.288 4.672 9.607 1.00 74.12 232 THR A O 1
ATOM 1903 N N . PHE A 1 233 ? -13.756 5.913 8.463 1.00 77.56 233 PHE A N 1
ATOM 1904 C CA . PHE A 1 233 ? -12.851 6.174 7.338 1.00 77.56 233 PHE A CA 1
ATOM 1905 C C . PHE A 1 233 ? -11.833 7.270 7.649 1.00 77.56 233 PHE A C 1
ATOM 1907 O O . PHE A 1 233 ? -12.127 8.244 8.334 1.00 77.56 233 PHE A O 1
ATOM 1914 N N . MET A 1 234 ? -10.616 7.138 7.115 1.00 74.00 234 MET A N 1
ATOM 1915 C CA . MET A 1 234 ? -9.466 7.931 7.553 1.00 74.00 234 MET A CA 1
ATOM 1916 C C . MET A 1 234 ? -8.558 8.325 6.353 1.00 74.00 234 MET A C 1
ATOM 1918 O O . MET A 1 234 ? -7.668 7.562 5.981 1.00 74.00 234 MET A O 1
ATOM 1922 N N . SER A 1 235 ? -8.704 9.522 5.749 1.00 75.25 235 SER A N 1
ATOM 1923 C CA . SER A 1 235 ? -8.126 9.925 4.428 1.00 75.25 235 SER A CA 1
ATOM 1924 C C . SER A 1 235 ? -7.319 11.252 4.411 1.00 75.25 235 SER A C 1
ATOM 1926 O O . SER A 1 235 ? -7.189 11.933 5.417 1.00 75.25 235 SER A O 1
ATOM 1928 N N . ASP A 1 236 ? -6.756 11.698 3.273 1.00 67.12 236 ASP A N 1
ATOM 1929 C CA . ASP A 1 236 ? -6.347 13.124 3.141 1.00 67.12 236 ASP A CA 1
ATOM 1930 C C . ASP A 1 236 ? -7.577 14.039 2.931 1.00 67.12 236 ASP A C 1
ATOM 1932 O O . ASP A 1 236 ? -8.682 13.543 2.701 1.00 67.12 236 ASP A O 1
ATOM 1936 N N . GLN A 1 237 ? -7.383 15.364 2.962 1.00 64.44 237 GLN A N 1
ATOM 1937 C CA . GLN A 1 237 ? -8.354 16.396 2.553 1.00 64.44 237 GLN A CA 1
ATOM 1938 C C . GLN A 1 237 ? -8.624 16.366 1.032 1.00 64.44 237 GLN A C 1
ATOM 1940 O O . GLN A 1 237 ? -8.368 17.335 0.312 1.00 64.44 237 GLN A O 1
ATOM 1945 N N . GLN A 1 238 ? -9.091 15.231 0.509 1.00 64.50 238 GLN A N 1
ATOM 1946 C CA . GLN A 1 238 ? -9.375 15.060 -0.913 1.00 64.50 238 GLN A CA 1
ATOM 1947 C C . GLN A 1 238 ? -10.812 15.454 -1.237 1.00 64.50 238 GLN A C 1
ATOM 1949 O O . GLN A 1 238 ? -11.762 14.857 -0.739 1.00 64.50 238 GLN A O 1
ATOM 1954 N N . LYS A 1 239 ? -10.954 16.443 -2.125 1.00 65.81 239 LYS A N 1
ATOM 1955 C CA . LYS A 1 239 ? -12.247 17.025 -2.511 1.00 65.81 239 LYS A CA 1
ATOM 1956 C C . LYS A 1 239 ? -13.223 16.027 -3.143 1.00 65.81 239 LYS A C 1
ATOM 1958 O O . LYS A 1 239 ? -14.420 16.231 -3.030 1.00 65.81 239 LYS A O 1
ATOM 1963 N N . GLY A 1 240 ? -12.718 14.986 -3.808 1.00 69.62 240 GLY A N 1
ATOM 1964 C CA . GLY A 1 240 ? -13.554 13.983 -4.469 1.00 69.62 240 GLY A CA 1
ATOM 1965 C C . GLY A 1 240 ? -14.164 12.945 -3.528 1.00 69.62 240 GLY A C 1
ATOM 1966 O O . GLY A 1 240 ? -15.171 12.367 -3.890 1.00 69.62 240 GLY A O 1
ATOM 1967 N N . LEU A 1 241 ? -13.588 12.715 -2.342 1.00 78.06 241 LEU A N 1
ATOM 1968 C CA . LEU A 1 241 ? -13.973 11.583 -1.492 1.00 78.06 241 LEU A CA 1
ATOM 1969 C C . LEU A 1 241 ? -15.173 11.882 -0.577 1.00 78.06 241 LEU A C 1
ATOM 1971 O O . LEU A 1 241 ? -16.022 11.017 -0.402 1.00 78.06 241 LEU A O 1
ATOM 1975 N N . ILE A 1 242 ? -15.271 13.096 -0.018 1.00 75.25 242 ILE A N 1
ATOM 1976 C CA . ILE A 1 242 ? -16.399 13.470 0.865 1.00 75.25 242 ILE A CA 1
ATOM 1977 C C . ILE A 1 242 ? -17.747 13.319 0.133 1.00 75.25 242 ILE A C 1
ATOM 1979 O O . ILE A 1 242 ? -18.576 12.560 0.625 1.00 75.25 242 ILE A O 1
ATOM 1983 N N . PRO A 1 243 ? -17.938 13.885 -1.083 1.00 79.88 243 PRO A N 1
ATOM 1984 C CA . PRO A 1 243 ? -19.205 13.754 -1.806 1.00 79.88 243 PRO A CA 1
ATOM 1985 C C . PRO A 1 243 ? -19.509 12.323 -2.267 1.00 79.88 243 PRO A C 1
ATOM 1987 O O . PRO A 1 243 ? -20.607 12.063 -2.747 1.00 79.88 243 PRO A O 1
ATOM 1990 N N . THR A 1 244 ? -18.533 11.412 -2.204 1.00 82.81 244 THR A N 1
ATOM 1991 C CA . THR A 1 244 ? -18.740 9.985 -2.470 1.00 82.81 244 THR A CA 1
ATOM 1992 C C . THR A 1 244 ? -19.236 9.256 -1.222 1.00 82.81 244 THR A C 1
ATOM 1994 O O . THR A 1 244 ? -20.077 8.371 -1.347 1.00 82.81 244 THR A O 1
ATOM 1997 N N . PHE A 1 245 ? -18.766 9.625 -0.024 1.00 83.69 245 PHE A N 1
ATOM 1998 C CA . PHE A 1 245 ? -19.339 9.103 1.220 1.00 83.69 245 PHE A CA 1
ATOM 1999 C C . PHE A 1 245 ? -20.791 9.545 1.386 1.00 83.69 245 PHE A C 1
ATOM 2001 O O . PHE A 1 245 ? -21.631 8.701 1.667 1.00 83.69 245 PHE A O 1
ATOM 2008 N N . ASP A 1 246 ? -21.100 10.818 1.130 1.00 79.94 246 ASP A N 1
ATOM 2009 C CA . ASP A 1 246 ? -22.473 11.331 1.238 1.00 79.94 246 ASP A CA 1
ATOM 2010 C C . ASP A 1 246 ? -23.449 10.615 0.272 1.00 79.94 246 ASP A C 1
ATOM 2012 O O . ASP A 1 246 ? -24.626 10.469 0.587 1.00 79.94 246 ASP A O 1
ATOM 2016 N N . GLU A 1 247 ? -22.958 10.132 -0.879 1.00 84.31 247 GLU A N 1
ATOM 2017 C CA . GLU A 1 247 ? -23.737 9.382 -1.879 1.00 84.31 247 GLU A CA 1
ATOM 2018 C C . GLU A 1 247 ? -23.869 7.883 -1.551 1.00 84.31 247 GLU A C 1
ATOM 2020 O O . GLU A 1 247 ? -24.970 7.340 -1.595 1.00 84.31 247 GLU A O 1
ATOM 2025 N N . LEU A 1 248 ? -22.759 7.192 -1.259 1.00 83.88 248 LEU A N 1
ATOM 2026 C CA . LEU A 1 248 ? -22.736 5.725 -1.127 1.00 83.88 248 LEU A CA 1
ATOM 2027 C C . LEU A 1 248 ? -22.921 5.227 0.313 1.00 83.88 248 LEU A C 1
ATOM 2029 O O . LEU A 1 248 ? -23.407 4.119 0.537 1.00 83.88 248 LEU A O 1
ATOM 2033 N N . LEU A 1 249 ? -22.466 6.009 1.291 1.00 82.81 249 LEU A N 1
ATOM 2034 C CA . LEU A 1 249 ? -22.342 5.628 2.699 1.00 82.81 249 LEU A CA 1
ATOM 2035 C C . LEU A 1 249 ? -22.827 6.781 3.606 1.00 82.81 249 LEU A C 1
ATOM 2037 O O . LEU A 1 249 ? -22.060 7.279 4.437 1.00 82.81 249 LEU A O 1
ATOM 2041 N N . PRO A 1 250 ? -24.083 7.248 3.444 1.00 80.50 250 PRO A N 1
ATOM 2042 C CA . PRO A 1 250 ? -24.595 8.396 4.183 1.00 80.50 250 PRO A CA 1
ATOM 2043 C C . PRO A 1 250 ? -24.537 8.155 5.696 1.00 80.50 250 PRO A C 1
ATOM 2045 O O . PRO A 1 250 ? -24.885 7.081 6.189 1.00 80.50 250 PRO A O 1
ATOM 2048 N N . GLY A 1 251 ? -24.085 9.171 6.434 1.00 72.75 251 GLY A N 1
ATOM 2049 C CA . GLY A 1 251 ? -23.915 9.111 7.889 1.00 72.75 251 GLY A CA 1
ATOM 2050 C C . GLY A 1 251 ? -22.617 8.452 8.375 1.00 72.75 251 GLY A C 1
ATOM 2051 O O . GLY A 1 251 ? -22.417 8.368 9.585 1.00 72.75 251 GLY A O 1
ATOM 2052 N N . ILE A 1 252 ? -21.722 8.013 7.481 1.00 80.81 252 ILE A N 1
ATOM 2053 C CA . ILE A 1 252 ? -20.483 7.341 7.889 1.00 80.81 252 ILE A CA 1
ATOM 2054 C C . ILE A 1 252 ? -19.489 8.269 8.599 1.00 80.81 252 ILE A C 1
ATOM 2056 O O . ILE A 1 252 ? -19.278 9.434 8.243 1.00 80.81 252 ILE A O 1
ATOM 2060 N N . ASP A 1 253 ? -18.818 7.714 9.602 1.00 69.00 253 ASP A N 1
ATOM 2061 C CA . ASP A 1 253 ? -17.862 8.434 10.427 1.00 69.00 253 ASP A CA 1
ATOM 2062 C C . ASP A 1 253 ? -16.538 8.624 9.653 1.00 69.00 253 ASP A C 1
ATOM 2064 O O . ASP A 1 253 ? -15.704 7.726 9.549 1.00 69.00 253 ASP A O 1
ATOM 2068 N N . HIS A 1 254 ? -16.330 9.798 9.053 1.00 72.69 254 HIS A N 1
ATOM 2069 C CA . HIS A 1 254 ? -15.135 10.098 8.249 1.00 72.69 254 HIS A CA 1
ATOM 2070 C C . HIS A 1 254 ? -14.167 11.041 8.964 1.00 72.69 254 HIS A C 1
ATOM 2072 O O . HIS A 1 254 ? -14.572 11.944 9.698 1.00 72.69 254 HIS A O 1
ATOM 2078 N N . ARG A 1 255 ? -12.861 10.847 8.725 1.00 70.25 255 ARG A N 1
ATOM 2079 C CA . ARG A 1 255 ? -11.766 11.617 9.307 1.00 70.25 255 ARG A CA 1
ATOM 2080 C C . ARG A 1 255 ? -10.689 11.985 8.234 1.00 70.25 255 ARG A C 1
ATOM 2082 O O . ARG A 1 255 ? -10.171 11.101 7.566 1.00 70.25 255 ARG A O 1
ATOM 2089 N N . PHE A 1 256 ? -10.345 13.278 8.039 1.00 69.06 256 PHE A N 1
ATOM 2090 C CA . PHE A 1 256 ? -9.158 13.783 7.280 1.00 69.06 256 PHE A CA 1
ATOM 2091 C C . PHE A 1 256 ? -7.845 13.402 7.975 1.00 69.06 256 PHE A C 1
ATOM 2093 O O . PHE A 1 256 ? -7.624 12.223 8.083 1.00 69.06 256 PHE A O 1
ATOM 2100 N N . CYS A 1 257 ? -6.916 14.288 8.412 1.00 72.62 257 CYS A N 1
ATOM 2101 C CA . CYS A 1 257 ? -5.496 13.900 8.436 1.00 72.62 257 CYS A CA 1
ATOM 2102 C C . CYS A 1 257 ? -4.464 14.453 9.487 1.00 72.62 257 CYS A C 1
ATOM 2104 O O . CYS A 1 257 ? -3.766 15.376 9.119 1.00 72.62 257 CYS A O 1
ATOM 2106 N N . VAL A 1 258 ? -4.140 13.898 10.691 1.00 67.62 258 VAL A N 1
ATOM 2107 C CA . VAL A 1 258 ? -3.069 14.515 11.564 1.00 67.62 258 VAL A CA 1
ATOM 2108 C C . VAL A 1 258 ? -1.700 14.565 10.869 1.00 67.62 258 VAL A C 1
ATOM 2110 O O . VAL A 1 258 ? -0.986 15.566 10.938 1.00 67.62 258 VAL A O 1
ATOM 2113 N N . ARG A 1 259 ? -1.319 13.505 10.140 1.00 66.31 259 ARG A N 1
ATOM 2114 C CA . ARG A 1 259 ? 0.007 13.402 9.506 1.00 66.31 259 ARG A CA 1
ATOM 2115 C C . ARG A 1 259 ? 0.061 14.026 8.089 1.00 66.31 259 ARG A C 1
ATOM 2117 O O . ARG A 1 259 ? 1.176 14.357 7.663 1.00 66.31 259 ARG A O 1
ATOM 2124 N N . HIS A 1 260 ? -1.052 14.250 7.355 1.00 65.19 260 HIS A N 1
ATOM 2125 C CA . HIS A 1 260 ? -1.076 15.197 6.201 1.00 65.19 260 HIS A CA 1
ATOM 2126 C C . HIS A 1 260 ? -1.261 16.635 6.681 1.00 65.19 260 HIS A C 1
ATOM 2128 O O . HIS A 1 260 ? -0.512 17.490 6.227 1.00 65.19 260 HIS A O 1
ATOM 2134 N N . LEU A 1 261 ? -2.168 16.901 7.622 1.00 68.75 261 LEU A N 1
ATOM 2135 C CA . LEU A 1 261 ? -2.446 18.234 8.143 1.00 68.75 261 LEU A CA 1
ATOM 2136 C C . LEU A 1 261 ? -1.209 18.826 8.798 1.00 68.75 261 LEU A C 1
ATOM 2138 O O . LEU A 1 261 ? -0.773 19.869 8.336 1.00 68.75 261 LEU A O 1
ATOM 2142 N N . TYR A 1 262 ? -0.519 18.132 9.713 1.00 73.81 262 TYR A N 1
ATOM 2143 C CA . TYR A 1 262 ? 0.784 18.614 10.197 1.00 73.81 262 TYR A CA 1
ATOM 2144 C C . TYR A 1 262 ? 1.801 18.780 9.050 1.00 73.81 262 TYR A C 1
ATOM 2146 O O . TYR A 1 262 ? 2.605 19.707 9.035 1.00 73.81 262 TYR A O 1
ATOM 2154 N N . SER A 1 263 ? 1.755 17.919 8.030 1.00 70.19 263 SER A N 1
ATOM 2155 C CA . SER A 1 263 ? 2.614 18.029 6.842 1.00 70.19 263 SER A CA 1
ATOM 2156 C C . SER A 1 263 ? 2.230 19.173 5.889 1.00 70.19 263 SER A C 1
ATOM 2158 O O . SER A 1 263 ? 3.013 19.457 4.979 1.00 70.19 263 SER A O 1
ATOM 2160 N N . ASN A 1 264 ? 1.069 19.806 6.063 1.00 68.19 264 ASN A N 1
ATOM 2161 C CA . ASN A 1 264 ? 0.602 20.987 5.339 1.00 68.19 264 ASN A CA 1
ATOM 2162 C C . ASN A 1 264 ? 0.801 22.238 6.203 1.00 68.19 264 ASN A C 1
ATOM 2164 O O . ASN A 1 264 ? 1.495 23.155 5.774 1.00 68.19 264 ASN A O 1
ATOM 2168 N N . PHE A 1 265 ? 0.329 22.198 7.447 1.00 73.88 265 PHE A N 1
ATOM 2169 C CA . PHE A 1 265 ? 0.577 23.149 8.525 1.00 73.88 265 PHE A CA 1
ATOM 2170 C C . PHE A 1 265 ? 2.064 23.508 8.639 1.00 73.88 265 PHE A C 1
ATOM 2172 O O . PHE A 1 265 ? 2.404 24.669 8.465 1.00 73.88 265 PHE A O 1
ATOM 2179 N N . ARG A 1 266 ? 2.984 22.531 8.751 1.00 78.50 266 ARG A N 1
ATOM 2180 C CA . ARG A 1 266 ? 4.445 22.777 8.829 1.00 78.50 266 ARG A CA 1
ATOM 2181 C C . ARG A 1 266 ? 5.013 23.551 7.626 1.00 78.50 266 ARG A C 1
ATOM 2183 O O . ARG A 1 266 ? 6.079 24.149 7.739 1.00 78.50 266 ARG A O 1
ATOM 2190 N N . LYS A 1 267 ? 4.351 23.534 6.459 1.00 75.19 267 LYS A N 1
ATOM 2191 C CA . LYS A 1 267 ? 4.786 24.322 5.287 1.00 75.19 267 LYS A CA 1
ATOM 2192 C C . LYS A 1 267 ? 4.511 25.821 5.467 1.00 75.19 267 LYS A C 1
ATOM 2194 O O . LYS A 1 267 ? 5.189 26.612 4.819 1.00 75.19 267 LYS A O 1
ATOM 2199 N N . ARG A 1 268 ? 3.523 26.182 6.298 1.00 75.12 268 ARG A N 1
ATOM 2200 C CA . ARG A 1 268 ? 3.157 27.558 6.681 1.00 75.12 268 ARG A CA 1
ATOM 2201 C C . ARG A 1 268 ? 3.796 27.949 8.022 1.00 75.12 268 ARG A C 1
ATOM 2203 O O . ARG A 1 268 ? 4.417 28.997 8.100 1.00 75.12 268 ARG A O 1
ATOM 2210 N N . PHE A 1 269 ? 3.716 27.060 9.014 1.00 79.81 269 PHE A N 1
ATOM 2211 C CA . PHE A 1 269 ? 4.090 27.270 10.417 1.00 79.81 269 PHE A CA 1
ATOM 2212 C C . PHE A 1 269 ? 5.190 26.271 10.846 1.00 79.81 269 PHE A C 1
ATOM 2214 O O . PHE A 1 269 ? 4.900 25.169 11.331 1.00 79.81 269 PHE A O 1
ATOM 2221 N N . PRO A 1 270 ? 6.477 26.568 10.588 1.00 73.00 270 PRO A N 1
ATOM 2222 C CA . PRO A 1 270 ? 7.579 25.670 10.919 1.00 73.00 270 PRO A CA 1
ATOM 2223 C C . PRO A 1 270 ? 7.990 25.787 12.396 1.00 73.00 270 PRO A C 1
ATOM 2225 O O . PRO A 1 270 ? 8.419 26.841 12.844 1.00 73.00 270 PRO A O 1
ATOM 2228 N N . GLY A 1 271 ? 7.979 24.679 13.140 1.00 76.69 271 GLY A N 1
ATOM 2229 C CA . GLY A 1 271 ? 8.514 24.645 14.505 1.00 76.69 271 GLY A CA 1
ATOM 2230 C C . GLY A 1 271 ? 8.347 23.285 15.180 1.00 76.69 271 GLY A C 1
ATOM 2231 O O . GLY A 1 271 ? 7.460 22.511 14.817 1.00 76.69 271 GLY A O 1
ATOM 2232 N N . VAL A 1 272 ? 9.204 22.970 16.157 1.00 77.69 272 VAL A N 1
ATOM 2233 C CA . VAL A 1 272 ? 9.044 21.761 16.993 1.00 77.69 272 VAL A CA 1
ATOM 2234 C C . VAL A 1 272 ? 7.997 21.994 18.086 1.00 77.69 272 VAL A C 1
ATOM 2236 O O . VAL A 1 272 ? 7.203 21.095 18.351 1.00 77.69 272 VAL A O 1
ATOM 2239 N N . GLN A 1 273 ? 7.914 23.207 18.639 1.00 79.69 273 GLN A N 1
ATOM 2240 C CA . GLN A 1 273 ? 6.918 23.554 19.655 1.00 79.69 273 GLN A CA 1
ATOM 2241 C C . GLN A 1 273 ? 5.487 23.476 19.103 1.00 79.69 273 GLN A C 1
ATOM 2243 O O . GLN A 1 273 ? 4.681 22.693 19.602 1.00 79.69 273 GLN A O 1
ATOM 2248 N N . LEU A 1 274 ? 5.207 24.166 17.989 1.00 78.50 274 LEU A N 1
ATOM 2249 C CA . LEU A 1 274 ? 3.907 24.095 17.305 1.00 78.50 274 LEU A CA 1
ATOM 2250 C C . LEU A 1 274 ? 3.554 22.673 16.841 1.00 78.50 274 LEU A C 1
ATOM 2252 O O . LEU A 1 274 ? 2.387 22.294 16.869 1.00 78.50 274 LEU A O 1
ATOM 2256 N N . LYS A 1 275 ? 4.545 21.837 16.486 1.00 77.75 275 LYS A N 1
ATOM 2257 C CA . LYS A 1 275 ? 4.318 20.398 16.277 1.00 77.75 275 LYS A CA 1
ATOM 2258 C C . LYS A 1 275 ? 3.785 19.757 17.558 1.00 77.75 275 LYS A C 1
ATOM 2260 O O . LYS A 1 275 ? 2.734 19.131 17.516 1.00 77.75 275 LYS A O 1
ATOM 2265 N N . ILE A 1 276 ? 4.504 19.868 18.674 1.00 76.50 276 ILE A N 1
ATOM 2266 C CA . ILE A 1 276 ? 4.116 19.230 19.941 1.00 76.50 276 ILE A CA 1
ATOM 2267 C C . ILE A 1 276 ? 2.719 19.693 20.372 1.00 76.50 276 ILE A C 1
ATOM 2269 O O . ILE A 1 276 ? 1.892 18.851 20.709 1.00 76.50 276 ILE A O 1
ATOM 2273 N N . MET A 1 277 ? 2.429 20.992 20.284 1.00 79.50 277 MET A N 1
ATOM 2274 C CA . MET A 1 277 ? 1.122 21.563 20.624 1.00 79.50 277 MET A CA 1
ATOM 2275 C C . MET A 1 277 ? 0.001 21.063 19.699 1.00 79.50 277 MET A C 1
ATOM 2277 O O . MET A 1 277 ? -0.999 20.548 20.191 1.00 79.50 277 MET A O 1
ATOM 2281 N N . MET A 1 278 ? 0.193 21.075 18.374 1.00 75.88 278 MET A N 1
ATOM 2282 C CA . MET A 1 278 ? -0.780 20.518 17.420 1.00 75.88 278 MET A CA 1
ATOM 2283 C C . MET A 1 278 ? -1.046 19.022 17.667 1.00 75.88 278 MET A C 1
ATOM 2285 O O . MET A 1 278 ? -2.186 18.573 17.592 1.00 75.88 278 MET A O 1
ATOM 2289 N N . TRP A 1 279 ? -0.013 18.239 18.005 1.00 75.12 279 TRP A N 1
ATOM 2290 C CA . TRP A 1 279 ? -0.167 16.822 18.363 1.00 75.12 279 TRP A CA 1
ATOM 2291 C C . TRP A 1 279 ? -0.776 16.601 19.759 1.00 75.12 279 TRP A C 1
ATOM 2293 O O . TRP A 1 279 ? -1.263 15.499 20.002 1.00 75.12 279 TRP A O 1
ATOM 2303 N N . LYS A 1 280 ? -0.756 17.590 20.666 1.00 74.75 280 LYS A N 1
ATOM 2304 C CA . LYS A 1 280 ? -1.522 17.566 21.925 1.00 74.75 280 LYS A CA 1
ATOM 2305 C C . LYS A 1 280 ? -2.999 17.866 21.657 1.00 74.75 280 LYS A C 1
ATOM 2307 O O . LYS A 1 280 ? -3.841 17.078 22.066 1.00 74.75 280 LYS A O 1
ATOM 2312 N N . ALA A 1 281 ? -3.307 18.925 20.903 1.00 73.31 281 ALA A N 1
ATOM 2313 C CA . ALA A 1 281 ? -4.678 19.267 20.510 1.00 73.31 281 ALA A CA 1
ATOM 2314 C C . ALA A 1 281 ? -5.361 18.116 19.747 1.00 73.31 281 ALA A C 1
ATOM 2316 O O . ALA A 1 281 ? -6.462 17.712 20.098 1.00 73.31 281 ALA A O 1
ATOM 2317 N N . ALA A 1 282 ? -4.669 17.495 18.784 1.00 69.38 282 ALA A N 1
ATOM 2318 C CA . ALA A 1 282 ? -5.178 16.343 18.026 1.00 69.38 282 ALA A CA 1
ATOM 2319 C C . ALA A 1 282 ? -5.372 15.047 18.849 1.00 69.38 282 ALA A C 1
ATOM 2321 O O . ALA A 1 282 ? -5.848 14.053 18.304 1.00 69.38 282 ALA A O 1
ATOM 2322 N N . LYS A 1 283 ? -4.948 15.020 20.120 1.00 67.00 283 LYS A N 1
ATOM 2323 C CA . LYS A 1 283 ? -5.072 13.872 21.035 1.00 67.00 283 LYS A CA 1
ATOM 2324 C C . LYS A 1 283 ? -6.030 14.114 22.202 1.00 67.00 283 LYS A C 1
ATOM 2326 O O . LYS A 1 283 ? -6.243 13.182 22.973 1.00 67.00 283 LYS A O 1
ATOM 2331 N N . ALA A 1 284 ? -6.561 15.326 22.351 1.00 66.31 284 ALA A N 1
ATOM 2332 C CA . ALA A 1 284 ? -7.543 15.632 23.382 1.00 66.31 284 ALA A CA 1
ATOM 2333 C C . ALA A 1 284 ? -8.783 14.743 23.190 1.00 66.31 284 ALA A C 1
ATOM 2335 O O . ALA A 1 284 ? -9.320 14.661 22.084 1.00 66.31 284 ALA A O 1
ATOM 2336 N N . THR A 1 285 ? -9.218 14.056 24.247 1.00 52.41 285 THR A N 1
ATOM 2337 C CA . THR A 1 285 ? -10.338 13.098 24.182 1.00 52.41 285 THR A CA 1
ATOM 2338 C C . THR A 1 285 ? -11.699 13.734 24.474 1.00 52.41 285 THR A C 1
ATOM 2340 O O . THR A 1 285 ? -12.728 13.113 24.218 1.00 52.41 285 THR A O 1
ATOM 2343 N N . TYR A 1 286 ? -11.714 14.973 24.973 1.00 53.78 286 TYR A N 1
ATOM 2344 C CA . TYR A 1 286 ? -12.908 15.754 25.299 1.00 53.78 286 TYR A CA 1
ATOM 2345 C C . TYR A 1 286 ? -12.703 17.246 24.978 1.00 53.78 286 TYR A C 1
ATOM 2347 O O . TYR A 1 286 ? -11.570 17.730 24.877 1.00 53.78 286 TYR A O 1
ATOM 2355 N N . VAL A 1 287 ? -13.812 17.971 24.795 1.00 49.22 287 VAL A N 1
ATOM 2356 C CA . VAL A 1 287 ? -13.832 19.330 24.220 1.00 49.22 287 VAL A CA 1
ATOM 2357 C C . VAL A 1 287 ? -13.056 20.331 25.077 1.00 49.22 287 VAL A C 1
ATOM 2359 O O . VAL A 1 287 ? -12.228 21.065 24.550 1.00 49.22 287 VAL A O 1
ATOM 2362 N N . GLN A 1 288 ? -13.229 20.304 26.399 1.00 62.00 288 GLN A N 1
ATOM 2363 C CA . GLN A 1 288 ? -12.585 21.251 27.312 1.00 62.00 288 GLN A CA 1
ATOM 2364 C C . GLN A 1 288 ? -11.050 21.099 27.338 1.00 62.00 288 GLN A C 1
ATOM 2366 O O . GLN A 1 288 ? -10.333 22.094 27.471 1.00 62.00 288 GLN A O 1
ATOM 2371 N N . GLU A 1 289 ? -10.500 19.884 27.164 1.00 59.31 289 GLU A N 1
ATOM 2372 C CA . GLU A 1 289 ? -9.052 19.754 26.942 1.00 59.31 289 GLU A CA 1
ATOM 2373 C C . GLU A 1 289 ? -8.660 20.325 25.577 1.00 59.31 289 GLU A C 1
ATOM 2375 O O . GLU A 1 289 ? -7.671 21.056 25.499 1.00 59.31 289 GLU A O 1
ATOM 2380 N N . TRP A 1 290 ? -9.409 20.016 24.515 1.00 69.19 290 TRP A N 1
ATOM 2381 C CA . TRP A 1 290 ? -9.111 20.515 23.172 1.00 69.19 290 TRP A CA 1
ATOM 2382 C C . TRP A 1 290 ? -9.070 22.048 23.138 1.00 69.19 290 TRP A C 1
ATOM 2384 O O . TRP A 1 290 ? -8.076 22.613 22.685 1.00 69.19 290 TRP A O 1
ATOM 2394 N N . GLU A 1 291 ? -10.066 22.723 23.715 1.00 65.19 291 GLU A N 1
ATOM 2395 C CA . GLU A 1 291 ? -10.121 24.185 23.841 1.00 65.19 291 GLU A CA 1
ATOM 2396 C C . GLU A 1 291 ? -8.900 24.739 24.580 1.00 65.19 291 GLU A C 1
ATOM 2398 O O . GLU A 1 291 ? -8.274 25.701 24.131 1.00 65.19 291 GLU A O 1
ATOM 2403 N N . ARG A 1 292 ? -8.500 24.100 25.687 1.00 71.62 292 ARG A N 1
ATOM 2404 C CA . ARG A 1 292 ? -7.302 24.482 26.442 1.00 71.62 292 ARG A CA 1
ATOM 2405 C C . ARG A 1 292 ? -6.025 24.310 25.609 1.00 71.62 292 ARG A C 1
ATOM 2407 O O . ARG A 1 292 ? -5.183 25.204 25.610 1.00 71.62 292 ARG A O 1
ATOM 2414 N N . ARG A 1 293 ? -5.887 23.216 24.845 1.00 74.25 293 ARG A N 1
ATOM 2415 C CA . ARG A 1 293 ? -4.754 23.009 23.914 1.00 74.25 293 ARG A CA 1
ATOM 2416 C C . ARG A 1 293 ? -4.767 23.984 22.737 1.00 74.25 293 ARG A C 1
ATOM 2418 O O . ARG A 1 293 ? -3.703 24.343 22.242 1.00 74.25 293 ARG A O 1
ATOM 2425 N N . MET A 1 294 ? -5.938 24.421 22.289 1.00 74.88 294 MET A N 1
ATOM 2426 C CA . MET A 1 294 ? -6.069 25.427 21.237 1.00 74.88 294 MET A CA 1
ATOM 2427 C C . MET A 1 294 ? -5.704 26.825 21.750 1.00 74.88 294 MET A C 1
ATOM 2429 O O . MET A 1 294 ? -4.974 27.534 21.061 1.00 74.88 294 MET A O 1
ATOM 2433 N N . LYS A 1 295 ? -6.073 27.178 22.991 1.00 76.38 295 LYS A N 1
ATOM 2434 C CA . LYS A 1 295 ? -5.580 28.388 23.677 1.00 76.38 295 LYS A CA 1
ATOM 2435 C C . LYS A 1 295 ? -4.052 28.368 23.865 1.00 76.38 295 LYS A C 1
ATOM 2437 O O . LYS A 1 295 ? -3.408 29.373 23.579 1.00 76.38 295 LYS A O 1
ATOM 2442 N N . GLU A 1 296 ? -3.456 27.221 24.230 1.00 80.62 296 GLU A N 1
ATOM 2443 C CA . GLU A 1 296 ? -1.985 27.038 24.257 1.00 80.62 296 GLU A CA 1
ATOM 2444 C C . GLU A 1 296 ? -1.337 27.347 22.883 1.00 80.62 296 GLU A C 1
ATOM 2446 O O . GLU A 1 296 ? -0.253 27.923 22.832 1.00 80.62 296 GLU A O 1
ATOM 2451 N N . ILE A 1 297 ? -1.982 26.986 21.762 1.00 79.00 297 ILE A N 1
ATOM 2452 C CA . ILE A 1 297 ? -1.491 27.305 20.405 1.00 79.00 297 ILE A CA 1
ATOM 2453 C C . ILE A 1 297 ? -1.672 28.793 20.090 1.00 79.00 297 ILE A C 1
ATOM 2455 O O . ILE A 1 297 ? -0.748 29.411 19.564 1.00 79.00 297 ILE A O 1
ATOM 2459 N N . GLN A 1 298 ? -2.828 29.371 20.426 1.00 82.25 298 GLN A N 1
ATOM 2460 C CA . GLN A 1 298 ? -3.153 30.776 20.167 1.00 82.25 298 GLN A CA 1
ATOM 2461 C C . GLN A 1 298 ? -2.137 31.734 20.802 1.00 82.25 298 GLN A C 1
ATOM 2463 O O . GLN A 1 298 ? -1.692 32.674 20.150 1.00 82.25 298 GLN A O 1
ATOM 2468 N N . GLN A 1 299 ? -1.726 31.449 22.041 1.00 83.69 299 GLN A N 1
ATOM 2469 C CA . GLN A 1 299 ? -0.719 32.220 22.780 1.00 83.69 299 GLN A CA 1
ATOM 2470 C C . GLN A 1 299 ? 0.678 32.194 22.133 1.00 83.69 299 GLN A C 1
ATOM 2472 O O . GLN A 1 299 ? 1.482 33.084 22.394 1.00 83.69 299 GLN A O 1
ATOM 2477 N N . VAL A 1 300 ? 0.983 31.186 21.306 1.00 80.19 300 VAL A N 1
ATOM 2478 C CA . VAL A 1 300 ? 2.292 31.028 20.647 1.00 80.19 300 VAL A CA 1
ATOM 2479 C C . VAL A 1 300 ? 2.273 31.494 19.190 1.00 80.19 300 VAL A C 1
ATOM 2481 O O . VAL A 1 300 ? 3.261 32.056 18.723 1.00 80.19 300 VAL A O 1
ATOM 2484 N N . ASP A 1 301 ? 1.185 31.249 18.454 1.00 80.25 301 ASP A N 1
ATOM 2485 C CA . ASP A 1 301 ? 1.024 31.665 17.057 1.00 80.25 301 ASP A CA 1
ATOM 2486 C C . ASP A 1 301 ? -0.474 31.773 16.693 1.00 80.25 301 ASP A C 1
ATOM 2488 O O . ASP A 1 301 ? -1.165 30.781 16.437 1.00 80.25 301 ASP A O 1
ATOM 2492 N N . GLN A 1 302 ? -0.982 33.008 16.635 1.00 79.38 302 GLN A N 1
ATOM 2493 C CA . GLN A 1 302 ? -2.372 33.309 16.267 1.00 79.38 302 GLN A CA 1
ATOM 2494 C C . GLN A 1 302 ? -2.715 32.860 14.831 1.00 79.38 302 GLN A C 1
ATOM 2496 O O . GLN A 1 302 ? -3.848 32.463 14.556 1.00 79.38 302 GLN A O 1
ATOM 2501 N N . GLY A 1 303 ? -1.748 32.873 13.905 1.00 76.69 303 GLY A N 1
ATOM 2502 C CA . GLY A 1 303 ? -1.949 32.422 12.525 1.00 76.69 303 GLY A CA 1
ATOM 2503 C C . GLY A 1 303 ? -2.097 30.903 12.426 1.00 76.69 303 GLY A C 1
ATOM 2504 O O . GLY A 1 303 ? -2.917 30.403 11.649 1.00 76.69 303 GLY A O 1
ATOM 2505 N N . ALA A 1 304 ? -1.345 30.169 13.246 1.00 72.25 304 ALA A N 1
ATOM 2506 C CA . ALA A 1 304 ? -1.477 28.729 13.410 1.00 72.25 304 ALA A CA 1
ATOM 2507 C C . ALA A 1 304 ? -2.831 28.342 14.020 1.00 72.25 304 ALA A C 1
ATOM 2509 O O . ALA A 1 304 ? -3.460 27.404 13.529 1.00 72.25 304 ALA A O 1
ATOM 2510 N N . TYR A 1 305 ? -3.289 29.069 15.047 1.00 76.75 305 TYR A N 1
ATOM 2511 C CA . TYR A 1 305 ? -4.612 28.875 15.651 1.00 76.75 305 TYR A CA 1
ATOM 2512 C C . TYR A 1 305 ? -5.732 29.085 14.622 1.00 76.75 305 TYR A C 1
ATOM 2514 O O . TYR A 1 305 ? -6.519 28.166 14.392 1.00 76.75 305 TYR A O 1
ATOM 2522 N N . ASN A 1 306 ? -5.743 30.229 13.924 1.00 75.62 306 ASN A N 1
ATOM 2523 C CA . ASN A 1 306 ? -6.753 30.534 12.904 1.00 75.62 306 ASN A CA 1
ATOM 2524 C C . ASN A 1 306 ? -6.810 29.433 11.826 1.00 75.62 306 ASN A C 1
ATOM 2526 O O . ASN A 1 306 ? -7.885 28.935 11.503 1.00 75.62 306 ASN A O 1
ATOM 2530 N N . HIS A 1 307 ? -5.654 28.971 11.330 1.00 74.88 307 HIS A N 1
ATOM 2531 C CA . HIS A 1 307 ? -5.602 27.917 10.309 1.00 74.88 307 HIS A CA 1
ATOM 2532 C C . HIS A 1 307 ? -6.077 26.533 10.791 1.00 74.88 307 HIS A C 1
ATOM 2534 O O . HIS A 1 307 ? -6.469 25.696 9.978 1.00 74.88 307 HIS A O 1
ATOM 2540 N N . LEU A 1 308 ? -6.020 26.252 12.094 1.00 64.25 308 LEU A N 1
ATOM 2541 C CA . LEU A 1 308 ? -6.562 25.014 12.656 1.00 64.25 308 LEU A CA 1
ATOM 2542 C C . LEU A 1 308 ? -8.074 25.117 12.904 1.00 64.25 308 LEU A C 1
ATOM 2544 O O . LEU A 1 308 ? -8.767 24.122 12.719 1.00 64.25 308 LEU A O 1
ATOM 2548 N N . MET A 1 309 ? -8.586 26.306 13.240 1.00 66.88 309 MET A N 1
ATOM 2549 C CA . MET A 1 309 ? -10.027 26.576 13.364 1.00 66.88 309 MET A CA 1
ATOM 2550 C C . MET A 1 309 ? -10.763 26.518 12.012 1.00 66.88 309 MET A C 1
ATOM 2552 O O . MET A 1 309 ? -11.911 26.089 11.964 1.00 66.88 309 MET A O 1
ATOM 2556 N N . GLU A 1 310 ? -10.092 26.853 10.901 1.00 70.38 310 GLU A N 1
ATOM 2557 C CA . GLU A 1 310 ? -10.594 26.682 9.519 1.00 70.38 310 GLU A CA 1
ATOM 2558 C C . GLU A 1 310 ? -10.938 25.218 9.143 1.00 70.38 310 GLU A C 1
ATOM 2560 O O . GLU A 1 310 ? -11.462 24.964 8.057 1.00 70.38 310 GLU A O 1
ATOM 2565 N N . ILE A 1 311 ? -10.581 24.229 9.973 1.00 59.03 311 ILE A N 1
ATOM 2566 C CA . ILE A 1 311 ? -10.588 22.808 9.609 1.00 59.03 311 ILE A CA 1
ATOM 2567 C C . ILE A 1 311 ? -11.375 22.016 10.659 1.00 59.03 311 ILE A C 1
ATOM 2569 O O . ILE A 1 311 ? -10.882 21.849 11.775 1.00 59.03 311 ILE A O 1
ATOM 2573 N N . PRO A 1 312 ? -12.565 21.469 10.328 1.00 54.50 312 PRO A N 1
ATOM 2574 C CA . PRO A 1 312 ? -13.409 20.815 11.323 1.00 54.50 312 PRO A CA 1
ATOM 2575 C C . PRO A 1 312 ? -12.683 19.657 12.022 1.00 54.50 312 PRO A C 1
ATOM 2577 O O . PRO A 1 312 ? -12.232 18.696 11.391 1.00 54.50 312 PRO A O 1
ATOM 2580 N N . ALA A 1 313 ? -12.576 19.755 13.348 1.00 48.22 313 ALA A N 1
ATOM 2581 C CA . ALA A 1 313 ? -11.632 18.980 14.153 1.00 48.22 313 ALA A CA 1
ATOM 2582 C C . ALA A 1 313 ? -11.878 17.462 14.170 1.00 48.22 313 ALA A C 1
ATOM 2584 O O . ALA A 1 313 ? -11.007 16.720 14.616 1.00 48.22 313 ALA A O 1
ATOM 2585 N N . LYS A 1 314 ? -13.018 16.961 13.668 1.00 46.66 314 LYS A N 1
ATOM 2586 C CA . LYS A 1 314 ? -13.280 15.512 13.587 1.00 46.66 314 LYS A CA 1
ATOM 2587 C C . LYS A 1 314 ? -12.312 14.765 12.656 1.00 46.66 314 LYS A C 1
ATOM 2589 O O . LYS A 1 314 ? -12.217 13.542 12.757 1.00 46.66 314 LYS A O 1
ATOM 2594 N N . TYR A 1 315 ? -11.567 15.465 11.797 1.00 45.72 315 TYR A N 1
A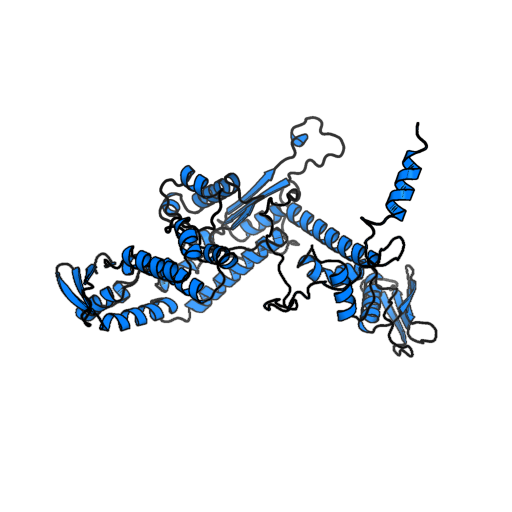TOM 2595 C CA . TYR A 1 315 ? -10.994 14.891 10.586 1.00 45.72 315 TYR A CA 1
ATOM 2596 C C . TYR A 1 315 ? -9.422 14.628 10.601 1.00 45.72 315 TYR A C 1
ATOM 2598 O O . TYR A 1 315 ? -8.660 15.543 10.287 1.00 45.72 315 TYR A O 1
ATOM 2606 N N . TRP A 1 316 ? -8.919 13.367 10.843 1.00 47.66 316 TRP A N 1
ATOM 2607 C CA . TRP A 1 316 ? -7.500 12.880 11.139 1.00 47.66 316 TRP A CA 1
ATOM 2608 C C . TRP A 1 316 ? -6.992 11.454 10.571 1.00 47.66 316 TRP A C 1
ATOM 2610 O O . TRP A 1 316 ? -7.790 10.550 10.703 1.00 47.66 316 TRP A O 1
ATOM 2620 N N . SER A 1 317 ? -5.735 11.217 10.004 1.00 40.41 317 SER A N 1
ATOM 2621 C CA . SER A 1 317 ? -5.173 10.097 9.073 1.00 40.41 317 SER A CA 1
ATOM 2622 C C . SER A 1 317 ? -3.654 10.228 8.556 1.00 40.41 317 SER A C 1
ATOM 2624 O O . SER A 1 317 ? -2.971 11.126 9.072 1.00 40.41 317 SER A O 1
ATOM 2626 N N . LYS A 1 318 ? -3.118 9.395 7.563 1.00 35.38 318 LYS A N 1
ATOM 2627 C CA . LYS A 1 318 ? -2.256 9.683 6.303 1.00 35.38 318 LYS A CA 1
ATOM 2628 C C . LYS A 1 318 ? -1.575 8.492 5.473 1.00 35.38 318 LYS A C 1
ATOM 2630 O O . LYS A 1 318 ? -0.877 7.714 6.124 1.00 35.38 318 LYS A O 1
ATOM 2635 N N . SER A 1 319 ? -1.459 8.478 4.094 1.00 29.67 319 SER A N 1
ATOM 2636 C CA . SER A 1 319 ? -0.370 7.783 3.262 1.00 29.67 319 SER A CA 1
ATOM 2637 C C . SER A 1 319 ? -0.145 8.222 1.751 1.00 29.67 319 SER A C 1
ATOM 2639 O O . SER A 1 319 ? -1.005 8.886 1.187 1.00 29.67 319 SER A O 1
ATOM 2641 N N . ARG A 1 320 ? 1.014 7.886 1.106 1.00 27.73 320 ARG A N 1
ATOM 2642 C CA . ARG A 1 320 ? 1.434 8.135 -0.323 1.00 27.73 320 ARG A CA 1
ATOM 2643 C C . ARG A 1 320 ? 2.560 7.177 -0.820 1.00 27.73 320 ARG A C 1
ATOM 2645 O O . ARG A 1 320 ? 3.584 7.122 -0.142 1.00 27.73 320 ARG A O 1
ATOM 2652 N N . ALA A 1 321 ? 2.465 6.594 -2.031 1.00 29.45 321 ALA A N 1
ATOM 2653 C CA . ALA A 1 321 ? 3.587 6.047 -2.844 1.00 29.45 321 ALA A CA 1
ATOM 2654 C C . ALA A 1 321 ? 3.149 5.773 -4.313 1.00 29.45 321 ALA A C 1
ATOM 2656 O O . ALA A 1 321 ? 2.203 5.019 -4.487 1.00 29.45 321 ALA A O 1
ATOM 2657 N N . ARG A 1 322 ? 3.775 6.377 -5.350 1.00 45.12 322 ARG A N 1
ATOM 2658 C CA . ARG A 1 322 ? 3.444 6.164 -6.793 1.00 45.12 322 ARG A CA 1
ATOM 2659 C C . ARG A 1 322 ? 4.553 6.647 -7.772 1.00 45.12 322 ARG A C 1
ATOM 2661 O O . ARG A 1 322 ? 4.408 7.735 -8.317 1.00 45.12 322 ARG A O 1
ATOM 2668 N N . GLU A 1 323 ? 5.639 5.896 -8.006 1.00 50.50 323 GLU A N 1
ATOM 2669 C CA . GLU A 1 323 ? 6.613 6.150 -9.112 1.00 50.50 323 GLU A CA 1
ATOM 2670 C C . GLU A 1 323 ? 7.278 4.829 -9.609 1.00 50.50 323 GLU A C 1
ATOM 2672 O O . GLU A 1 323 ? 8.498 4.688 -9.560 1.00 50.50 323 GLU A O 1
ATOM 2677 N N . LYS A 1 324 ? 6.486 3.831 -10.045 1.00 54.91 324 LYS A N 1
ATOM 2678 C CA . LYS A 1 324 ? 6.965 2.553 -10.629 1.00 54.91 324 LYS A CA 1
ATOM 2679 C C . LYS A 1 324 ? 6.045 2.052 -11.770 1.00 54.91 324 LYS A C 1
ATOM 2681 O O . LYS A 1 324 ? 4.893 2.485 -11.811 1.00 54.91 324 LYS A O 1
ATOM 2686 N N . PRO A 1 325 ? 6.527 1.160 -12.668 1.00 66.81 325 PRO A N 1
ATOM 2687 C CA . PRO A 1 325 ? 5.701 0.446 -13.657 1.00 66.81 325 PRO A CA 1
ATOM 2688 C C . PRO A 1 325 ? 4.531 -0.305 -13.022 1.00 66.81 325 PRO A C 1
ATOM 2690 O O . PRO A 1 325 ? 4.667 -0.745 -11.885 1.00 66.81 325 PRO A O 1
ATOM 2693 N N . ILE A 1 326 ? 3.394 -0.433 -13.719 1.00 76.62 326 ILE A N 1
ATOM 2694 C CA . ILE A 1 326 ? 2.143 -0.905 -13.103 1.00 76.62 326 ILE A CA 1
ATOM 2695 C C . ILE A 1 326 ? 2.273 -2.318 -12.526 1.00 76.62 326 ILE A C 1
ATOM 2697 O O . ILE A 1 326 ? 2.127 -2.477 -11.319 1.00 76.62 326 ILE A O 1
ATOM 2701 N N . VAL A 1 327 ? 2.637 -3.314 -13.334 1.00 79.88 327 VAL A N 1
ATOM 2702 C CA . VAL A 1 327 ? 2.796 -4.705 -12.884 1.00 79.88 327 VAL A CA 1
ATOM 2703 C C . VAL A 1 327 ? 3.894 -4.802 -11.825 1.00 79.88 327 VAL A C 1
ATOM 2705 O O . VAL A 1 327 ? 3.684 -5.413 -10.783 1.00 79.88 327 VAL A O 1
ATOM 2708 N N . SER A 1 328 ? 5.028 -4.114 -12.010 1.00 72.88 328 SER A N 1
ATOM 2709 C CA . SER A 1 328 ? 6.091 -4.082 -10.990 1.00 72.88 328 SER A CA 1
ATOM 2710 C C . SER A 1 328 ? 5.630 -3.475 -9.659 1.00 72.88 328 SER A C 1
ATOM 2712 O O . SER A 1 328 ? 6.015 -3.961 -8.604 1.00 72.88 328 SER A O 1
ATOM 2714 N N . MET A 1 329 ? 4.801 -2.429 -9.691 1.00 74.06 329 MET A N 1
ATOM 2715 C CA . MET A 1 329 ? 4.257 -1.772 -8.502 1.00 74.06 329 MET A CA 1
ATOM 2716 C C . MET A 1 329 ? 3.226 -2.654 -7.793 1.00 74.06 329 MET A C 1
ATOM 2718 O O . MET A 1 329 ? 3.229 -2.707 -6.565 1.00 74.06 329 MET A O 1
ATOM 2722 N N . LEU A 1 330 ? 2.356 -3.334 -8.547 1.00 81.25 330 LEU A N 1
ATOM 2723 C CA . LEU A 1 330 ? 1.393 -4.292 -8.000 1.00 81.25 330 LEU A CA 1
ATOM 2724 C C . LEU A 1 330 ? 2.131 -5.471 -7.344 1.00 81.25 330 LEU A C 1
ATOM 2726 O O . LEU A 1 330 ? 1.783 -5.841 -6.224 1.00 81.25 330 LEU A O 1
ATOM 2730 N N . GLU A 1 331 ? 3.205 -5.965 -7.967 1.00 81.31 331 GLU A N 1
ATOM 2731 C CA . GLU A 1 331 ? 4.071 -7.008 -7.406 1.00 81.31 331 GLU A CA 1
ATOM 2732 C C . GLU A 1 331 ? 4.850 -6.555 -6.166 1.00 81.31 331 GLU A C 1
ATOM 2734 O O . GLU A 1 331 ? 4.878 -7.278 -5.174 1.00 81.31 331 GLU A O 1
ATOM 2739 N N . ASP A 1 332 ? 5.429 -5.350 -6.153 1.00 71.69 332 ASP A N 1
ATOM 2740 C CA . ASP A 1 332 ? 6.070 -4.804 -4.947 1.00 71.69 332 ASP A CA 1
ATOM 2741 C C . ASP A 1 332 ? 5.080 -4.700 -3.777 1.00 71.69 332 ASP A C 1
ATOM 2743 O O . ASP A 1 332 ? 5.440 -4.984 -2.633 1.00 71.69 332 ASP A O 1
ATOM 2747 N N . ILE A 1 333 ? 3.835 -4.285 -4.052 1.00 73.19 333 ILE A N 1
ATOM 2748 C CA . ILE A 1 333 ? 2.764 -4.238 -3.050 1.00 73.19 333 ILE A CA 1
ATOM 2749 C C . ILE A 1 333 ? 2.451 -5.662 -2.580 1.00 73.19 333 ILE A C 1
ATOM 2751 O O . ILE A 1 333 ? 2.497 -5.912 -1.378 1.00 73.19 333 ILE A O 1
ATOM 2755 N N . ARG A 1 334 ? 2.211 -6.613 -3.489 1.00 86.56 334 ARG A N 1
ATOM 2756 C CA . ARG A 1 334 ? 1.903 -8.010 -3.146 1.00 86.56 334 ARG A CA 1
ATOM 2757 C C . ARG A 1 334 ? 3.018 -8.672 -2.329 1.00 86.56 334 ARG A C 1
ATOM 2759 O O . ARG A 1 334 ? 2.732 -9.272 -1.297 1.00 86.56 334 ARG A O 1
ATOM 2766 N N . VAL A 1 335 ? 4.281 -8.526 -2.730 1.00 79.00 335 VAL A N 1
ATOM 2767 C CA . VAL A 1 335 ? 5.446 -9.078 -2.012 1.00 79.00 335 VAL A CA 1
ATOM 2768 C C . VAL A 1 335 ? 5.625 -8.410 -0.649 1.00 79.00 335 VAL A C 1
ATOM 2770 O O . VAL A 1 335 ? 5.880 -9.099 0.338 1.00 79.00 335 VAL A O 1
ATOM 2773 N N . TYR A 1 336 ? 5.426 -7.090 -0.548 1.00 76.44 336 TYR A N 1
ATOM 2774 C CA . TYR A 1 336 ? 5.401 -6.398 0.745 1.00 76.44 336 TYR A CA 1
ATOM 2775 C C . TYR A 1 336 ? 4.337 -6.983 1.686 1.00 76.44 336 TYR A C 1
ATOM 2777 O O . TYR A 1 336 ? 4.607 -7.155 2.876 1.00 76.44 336 TYR A O 1
ATOM 2785 N N . LEU A 1 337 ? 3.150 -7.317 1.168 1.00 78.69 337 LEU A N 1
ATOM 2786 C CA . LEU A 1 337 ? 2.073 -7.929 1.950 1.00 78.69 337 LEU A CA 1
ATOM 2787 C C . LEU A 1 337 ? 2.384 -9.363 2.354 1.00 78.69 337 LEU A C 1
ATOM 2789 O O . LEU A 1 337 ? 2.271 -9.691 3.531 1.00 78.69 337 LEU A O 1
ATOM 2793 N N . MET A 1 338 ? 2.830 -10.184 1.409 1.00 85.81 338 MET A N 1
ATOM 2794 C CA . MET A 1 338 ? 3.238 -11.569 1.635 1.00 85.81 338 MET A CA 1
ATOM 2795 C C . MET A 1 338 ? 4.290 -11.664 2.751 1.00 85.81 338 MET A C 1
ATOM 2797 O O . MET A 1 338 ? 4.084 -12.382 3.731 1.00 85.81 338 MET A O 1
ATOM 2801 N N . ASN A 1 339 ? 5.358 -10.862 2.659 1.00 78.88 339 ASN A N 1
ATOM 2802 C CA . ASN A 1 339 ? 6.404 -10.803 3.681 1.00 78.88 339 ASN A CA 1
ATOM 2803 C C . ASN A 1 339 ? 5.837 -10.319 5.021 1.00 78.88 339 ASN A C 1
ATOM 2805 O O . ASN A 1 339 ? 6.021 -10.976 6.037 1.00 78.88 339 ASN A O 1
ATOM 2809 N N . ARG A 1 340 ? 5.054 -9.231 5.023 1.00 81.44 340 ARG A N 1
ATOM 2810 C CA . ARG A 1 340 ? 4.426 -8.684 6.235 1.00 81.44 340 ARG A CA 1
ATOM 2811 C C . ARG A 1 340 ? 3.526 -9.695 6.954 1.00 81.44 340 ARG A C 1
ATOM 2813 O O . ARG A 1 340 ? 3.549 -9.737 8.181 1.00 81.44 340 ARG A O 1
ATOM 2820 N N . TRP A 1 341 ? 2.734 -10.481 6.226 1.00 86.19 341 TRP A N 1
ATOM 2821 C CA . TRP A 1 341 ? 1.900 -11.539 6.805 1.00 86.19 341 TRP A CA 1
ATOM 2822 C C . TRP A 1 341 ? 2.757 -12.673 7.379 1.00 86.19 341 TRP A C 1
ATOM 2824 O O . TRP A 1 341 ? 2.494 -13.128 8.490 1.00 86.19 341 TRP A O 1
ATOM 2834 N N . SER A 1 342 ? 3.810 -13.084 6.665 1.00 87.25 342 SER A N 1
ATOM 2835 C CA . SER A 1 342 ? 4.749 -14.112 7.130 1.00 87.25 342 SER A CA 1
ATOM 2836 C C . SER A 1 342 ? 5.497 -13.690 8.401 1.00 87.25 342 SER A C 1
ATOM 2838 O O . SER A 1 342 ? 5.462 -14.408 9.400 1.00 87.25 342 SER A O 1
ATOM 2840 N N . ASP A 1 343 ? 6.093 -12.495 8.398 1.00 86.69 343 ASP A N 1
ATOM 2841 C CA . ASP A 1 343 ? 6.814 -11.919 9.538 1.00 86.69 343 ASP A CA 1
ATOM 2842 C C . ASP A 1 343 ? 5.903 -11.826 10.769 1.00 86.69 343 ASP A C 1
ATOM 2844 O O . ASP A 1 343 ? 6.272 -12.255 11.861 1.00 86.69 343 ASP A O 1
ATOM 2848 N N . ASN A 1 344 ? 4.683 -11.301 10.600 1.00 87.44 344 ASN A N 1
ATOM 2849 C CA . ASN A 1 344 ? 3.734 -11.140 11.701 1.00 87.44 344 ASN A CA 1
ATOM 2850 C C . ASN A 1 344 ? 3.288 -12.490 12.291 1.00 87.44 344 ASN A C 1
ATOM 2852 O O . ASN A 1 344 ? 3.191 -12.594 13.515 1.00 87.44 344 ASN A O 1
ATOM 2856 N N . ARG A 1 345 ? 3.072 -13.530 11.465 1.00 89.44 345 ARG A N 1
ATOM 2857 C CA . ARG A 1 345 ? 2.827 -14.898 11.961 1.00 89.44 345 ARG A CA 1
ATOM 2858 C C . ARG A 1 345 ? 4.006 -15.406 12.788 1.00 89.44 345 ARG A C 1
ATOM 2860 O O . ARG A 1 345 ? 3.808 -15.840 13.918 1.00 89.44 345 ARG A O 1
ATOM 2867 N N . GLN A 1 346 ? 5.228 -15.306 12.267 1.00 88.94 346 GLN A N 1
ATOM 2868 C CA . GLN A 1 346 ? 6.406 -15.827 12.965 1.00 88.94 346 GLN A CA 1
ATOM 2869 C C . GLN A 1 346 ? 6.666 -15.098 14.294 1.00 88.94 346 GLN A C 1
ATOM 2871 O O . GLN A 1 346 ? 7.004 -15.729 15.294 1.00 88.94 346 GLN A O 1
ATOM 2876 N N . ILE A 1 347 ? 6.462 -13.776 14.325 1.00 88.44 347 ILE A N 1
ATOM 2877 C CA . ILE A 1 347 ? 6.654 -12.939 15.518 1.00 88.44 347 ILE A CA 1
ATOM 2878 C C . ILE A 1 347 ? 5.635 -13.260 16.622 1.00 88.44 347 ILE A C 1
ATOM 2880 O O . ILE A 1 347 ? 5.985 -13.190 17.799 1.00 88.44 347 ILE A O 1
ATOM 2884 N N . ILE A 1 348 ? 4.378 -13.587 16.288 1.00 89.94 348 ILE A N 1
ATOM 2885 C CA . ILE A 1 348 ? 3.345 -13.819 17.314 1.00 89.94 348 ILE A CA 1
ATOM 2886 C C . ILE A 1 348 ? 3.392 -15.231 17.916 1.00 89.94 348 ILE A C 1
ATOM 2888 O O . ILE A 1 348 ? 2.962 -15.410 19.057 1.00 89.94 348 ILE A O 1
ATOM 2892 N N . VAL A 1 349 ? 3.946 -16.222 17.205 1.00 88.44 349 VAL A N 1
ATOM 2893 C CA . VAL A 1 349 ? 4.093 -17.602 17.711 1.00 88.44 349 VAL A CA 1
ATOM 2894 C C . VAL A 1 349 ? 4.895 -17.631 19.015 1.00 88.44 349 VAL A C 1
ATOM 2896 O O . VAL A 1 349 ? 4.423 -18.188 20.005 1.00 88.44 349 VAL A O 1
ATOM 2899 N N . THR A 1 350 ? 6.051 -16.962 19.051 1.00 88.75 350 THR A N 1
ATOM 2900 C CA . THR A 1 350 ? 6.952 -16.941 20.220 1.00 88.75 350 THR A CA 1
ATOM 2901 C C . THR A 1 350 ? 6.463 -16.050 21.366 1.00 88.75 350 THR A C 1
ATOM 2903 O O . THR A 1 350 ? 7.037 -16.075 22.455 1.00 88.75 350 THR A O 1
ATOM 2906 N N . TYR A 1 351 ? 5.403 -15.259 21.166 1.00 92.12 351 TYR A N 1
ATOM 2907 C CA . TYR A 1 351 ? 4.883 -14.379 22.205 1.00 92.12 351 TYR A CA 1
ATOM 2908 C C . TYR A 1 351 ? 3.953 -15.129 23.168 1.00 92.12 351 TYR A C 1
ATOM 2910 O O . TYR A 1 351 ? 2.829 -15.472 22.810 1.00 92.12 351 TYR A O 1
ATOM 2918 N N . ALA A 1 352 ? 4.391 -15.354 24.408 1.00 90.38 352 ALA A N 1
ATOM 2919 C CA . ALA A 1 352 ? 3.607 -16.075 25.418 1.00 90.38 352 ALA A CA 1
ATOM 2920 C C . ALA A 1 352 ? 2.429 -15.272 26.017 1.00 90.38 352 ALA A C 1
ATOM 2922 O O . ALA A 1 352 ? 1.541 -15.856 26.630 1.00 90.38 352 ALA A O 1
ATOM 2923 N N . GLY A 1 353 ? 2.407 -13.943 25.867 1.00 90.75 353 GLY A N 1
ATOM 2924 C CA . GLY A 1 353 ? 1.389 -13.096 26.494 1.00 90.75 353 GLY A CA 1
ATOM 2925 C C . GLY A 1 353 ? 0.043 -13.079 25.763 1.00 90.75 353 GLY A C 1
ATOM 2926 O O . GLY A 1 353 ? -0.038 -13.209 24.542 1.00 90.75 353 GLY A O 1
ATOM 2927 N N . GLU A 1 354 ? -1.027 -12.855 26.523 1.00 91.81 354 GLU A N 1
ATOM 2928 C CA . GLU A 1 354 ? -2.401 -12.826 26.006 1.00 91.81 354 GLU A CA 1
ATOM 2929 C C . GLU A 1 354 ? -2.764 -11.504 25.304 1.00 91.81 354 GLU A C 1
ATOM 2931 O O . GLU A 1 354 ? -3.557 -11.494 24.367 1.00 91.81 354 GLU A O 1
ATOM 2936 N N . ILE A 1 355 ? -2.174 -10.385 25.729 1.00 93.94 355 ILE A N 1
ATOM 2937 C CA . ILE A 1 355 ? -2.438 -9.033 25.212 1.00 93.94 355 ILE A CA 1
ATOM 2938 C C . ILE A 1 355 ? -1.195 -8.524 24.487 1.00 93.94 355 ILE A C 1
ATOM 2940 O O . ILE A 1 355 ? -0.083 -8.690 24.976 1.00 93.94 355 ILE A O 1
ATOM 2944 N N . LEU A 1 356 ? -1.357 -7.884 23.327 1.00 91.94 356 LEU A N 1
ATOM 2945 C CA . LEU A 1 356 ? -0.226 -7.503 22.474 1.00 91.94 356 LEU A CA 1
ATOM 2946 C C . LEU A 1 356 ? 0.815 -6.615 23.204 1.00 91.94 356 LEU A C 1
ATOM 2948 O O . LEU A 1 356 ? 0.433 -5.642 23.863 1.00 91.94 356 LEU A O 1
ATOM 2952 N N . PRO A 1 357 ? 2.140 -6.828 23.010 1.00 90.75 357 PRO A N 1
ATOM 2953 C CA . PRO A 1 357 ? 3.187 -6.221 23.850 1.00 90.75 357 PRO A CA 1
ATOM 2954 C C . PRO A 1 357 ? 3.147 -4.687 23.926 1.00 90.75 357 PRO A C 1
ATOM 2956 O O . PRO A 1 357 ? 3.376 -4.078 24.970 1.00 90.75 357 PRO A O 1
ATOM 2959 N N . LYS A 1 358 ? 2.839 -4.032 22.798 1.00 90.38 358 LYS A N 1
ATOM 2960 C CA . LYS A 1 358 ? 2.745 -2.563 22.703 1.00 90.38 358 LYS A CA 1
ATOM 2961 C C . LYS A 1 358 ? 1.514 -1.985 23.404 1.00 90.38 358 LYS A C 1
ATOM 2963 O O . LYS A 1 358 ? 1.468 -0.771 23.593 1.00 90.38 358 LYS A O 1
ATOM 2968 N N . ILE A 1 359 ? 0.517 -2.814 23.705 1.00 91.88 359 ILE A N 1
ATOM 2969 C CA . ILE A 1 359 ? -0.701 -2.437 24.420 1.00 91.88 359 ILE A CA 1
ATOM 2970 C C . ILE A 1 359 ? -0.504 -2.675 25.918 1.00 91.88 359 ILE A C 1
ATOM 2972 O O . ILE A 1 359 ? -0.753 -1.740 26.671 1.00 91.88 359 ILE A O 1
ATOM 2976 N N . ASN A 1 360 ? 0.097 -3.798 26.336 1.00 92.12 360 ASN A N 1
ATOM 2977 C CA . ASN A 1 360 ? 0.533 -3.998 27.730 1.00 92.12 360 ASN A CA 1
ATOM 2978 C C . ASN A 1 360 ? 1.399 -2.836 28.236 1.00 92.12 360 ASN A C 1
ATOM 2980 O O . ASN A 1 360 ? 1.029 -2.173 29.200 1.00 92.12 360 ASN A O 1
ATOM 2984 N N . LYS A 1 361 ? 2.422 -2.428 27.473 1.00 93.62 361 LYS A N 1
ATOM 2985 C CA . LYS A 1 361 ? 3.261 -1.264 27.824 1.00 93.62 361 LYS A CA 1
ATOM 2986 C C . LYS A 1 361 ? 2.531 0.092 27.872 1.00 93.62 361 LYS A C 1
ATOM 2988 O O . LYS A 1 361 ? 3.098 1.095 28.309 1.00 93.62 361 LYS A O 1
ATOM 2993 N N . LYS A 1 362 ? 1.296 0.183 27.367 1.00 93.38 362 LYS A N 1
ATOM 2994 C CA . LYS A 1 362 ? 0.424 1.350 27.584 1.00 93.38 362 LYS A CA 1
ATOM 2995 C C . LYS A 1 362 ? -0.444 1.161 28.821 1.00 93.38 362 LYS A C 1
ATOM 2997 O O . LYS A 1 362 ? -0.552 2.103 29.589 1.00 93.38 362 LYS A O 1
ATOM 3002 N N . ILE A 1 363 ? -1.019 -0.026 28.992 1.00 93.69 363 ILE A N 1
ATOM 3003 C CA . ILE A 1 363 ? -1.841 -0.425 30.137 1.00 93.69 363 ILE A CA 1
ATOM 3004 C C . ILE A 1 363 ? -1.067 -0.239 31.442 1.00 93.69 363 ILE A C 1
ATOM 3006 O O . ILE A 1 363 ? -1.562 0.464 32.310 1.00 93.69 363 ILE A O 1
ATOM 3010 N N . GLU A 1 364 ? 0.173 -0.732 31.524 1.00 93.06 364 GLU A N 1
ATOM 3011 C CA . GLU A 1 364 ? 1.107 -0.501 32.642 1.00 93.06 364 GLU A CA 1
ATOM 3012 C C . GLU A 1 364 ? 1.170 0.992 33.019 1.00 93.06 364 GLU A C 1
ATOM 3014 O O . GLU A 1 364 ? 0.903 1.376 34.151 1.00 93.06 364 GLU A O 1
ATOM 3019 N N . ARG A 1 365 ? 1.376 1.871 32.031 1.00 94.06 365 ARG A N 1
ATOM 3020 C CA . ARG A 1 365 ? 1.475 3.327 32.245 1.00 94.06 365 ARG A CA 1
ATOM 3021 C C . ARG A 1 365 ? 0.166 4.005 32.637 1.00 94.06 365 ARG A C 1
ATOM 3023 O O . ARG A 1 365 ? 0.207 5.108 33.172 1.00 94.06 365 ARG A O 1
ATOM 3030 N N . GLU A 1 366 ? -0.984 3.446 32.270 1.00 93.62 366 GLU A N 1
ATOM 3031 C CA . GLU A 1 366 ? -2.277 3.955 32.743 1.00 93.62 366 GLU A CA 1
ATOM 3032 C C . GLU A 1 366 ? -2.599 3.409 34.137 1.00 93.62 366 GLU A C 1
ATOM 3034 O O . GLU A 1 366 ? -3.197 4.121 34.940 1.00 93.62 366 GLU A O 1
ATOM 3039 N N . PHE A 1 367 ? -2.141 2.195 34.456 1.00 92.88 367 PHE A N 1
ATOM 3040 C CA . PHE A 1 367 ? -2.223 1.615 35.790 1.00 92.88 367 PHE A CA 1
ATOM 3041 C C . PHE A 1 367 ? -1.385 2.407 36.798 1.00 92.88 367 PHE A C 1
ATOM 3043 O O . PHE A 1 367 ? -1.908 2.734 37.861 1.00 92.88 367 PHE A O 1
ATOM 3050 N N . ASP A 1 368 ? -0.150 2.785 36.449 1.00 92.12 368 ASP A N 1
ATOM 3051 C CA . ASP A 1 368 ? 0.725 3.624 37.283 1.00 92.12 368 ASP A CA 1
ATOM 3052 C C . ASP A 1 368 ? 0.038 4.948 37.653 1.00 92.12 368 ASP A C 1
ATOM 3054 O O . ASP A 1 368 ? -0.156 5.246 38.832 1.00 92.12 368 ASP A O 1
ATOM 3058 N N . LYS A 1 369 ? -0.428 5.700 36.643 1.00 91.62 369 LYS A N 1
ATOM 3059 C CA . LYS A 1 369 ? -1.178 6.957 36.830 1.00 91.62 369 LYS A CA 1
ATOM 3060 C C . LYS A 1 369 ? -2.472 6.773 37.613 1.00 91.62 369 LYS A C 1
ATOM 3062 O O . LYS A 1 369 ? -2.892 7.688 38.310 1.00 91.62 369 LYS A O 1
ATOM 3067 N N . GLY A 1 370 ? -3.113 5.608 37.504 1.00 89.75 370 GLY A N 1
ATOM 3068 C CA . GLY A 1 370 ? -4.305 5.272 38.281 1.00 89.75 370 GLY A CA 1
ATOM 3069 C C . GLY A 1 370 ? -4.081 5.341 39.796 1.00 89.75 370 GLY A C 1
ATOM 3070 O O . GLY A 1 370 ? -5.041 5.531 40.533 1.00 89.75 370 GLY A O 1
ATOM 3071 N N . GLY A 1 371 ? -2.828 5.266 40.265 1.00 88.88 371 GLY A N 1
ATOM 3072 C CA . GLY A 1 371 ? -2.473 5.476 41.671 1.00 88.88 371 GLY A CA 1
ATOM 3073 C C . GLY A 1 371 ? -2.705 6.900 42.201 1.00 88.88 371 GLY A C 1
ATOM 3074 O O . GLY A 1 371 ? -2.789 7.074 43.410 1.00 88.88 371 GLY A O 1
ATOM 3075 N N . GLU A 1 372 ? -2.846 7.910 41.334 1.00 89.25 372 GLU A N 1
ATOM 3076 C CA . GLU A 1 372 ? -3.100 9.310 41.732 1.00 89.25 372 GLU A CA 1
ATOM 3077 C C . GLU A 1 372 ? -4.592 9.613 41.997 1.00 89.25 372 GLU A C 1
ATOM 3079 O O . GLU A 1 372 ? -4.945 10.719 42.429 1.00 89.25 372 GLU A O 1
ATOM 3084 N N . TRP A 1 373 ? -5.479 8.646 41.739 1.00 92.81 373 TRP A N 1
ATOM 3085 C CA . TRP A 1 373 ? -6.931 8.824 41.718 1.00 92.81 373 TRP A CA 1
ATOM 3086 C C . TRP A 1 373 ? -7.642 8.014 42.801 1.00 92.81 373 TRP A C 1
ATOM 3088 O O . TRP A 1 373 ? -7.413 6.815 42.955 1.00 92.81 373 TRP A O 1
ATOM 3098 N N . LEU A 1 374 ? -8.583 8.653 43.495 1.00 92.62 374 LEU A N 1
ATOM 3099 C CA . LEU A 1 374 ? -9.446 8.014 44.481 1.00 92.62 374 LEU A CA 1
ATOM 3100 C C . LEU A 1 374 ? -10.771 7.602 43.829 1.00 92.62 374 LEU A C 1
ATOM 3102 O O . LEU A 1 374 ? -11.532 8.456 43.381 1.00 92.62 374 LEU A O 1
ATOM 3106 N N . ALA A 1 375 ? -11.057 6.299 43.797 1.00 94.69 375 ALA A N 1
ATOM 3107 C CA . ALA A 1 375 ? -12.344 5.766 43.350 1.00 94.69 375 ALA A CA 1
ATOM 3108 C C . ALA A 1 375 ? -13.325 5.592 44.525 1.00 94.69 375 ALA A C 1
ATOM 3110 O O . ALA A 1 375 ? -12.991 5.011 45.562 1.00 94.69 375 ALA A O 1
ATOM 3111 N N . ILE A 1 376 ? -14.569 6.024 44.338 1.00 93.69 376 ILE A N 1
ATOM 3112 C CA . ILE A 1 376 ? -15.710 5.848 45.244 1.00 93.69 376 ILE A CA 1
ATOM 3113 C C . ILE A 1 376 ? -16.761 5.034 44.488 1.00 93.69 376 ILE A C 1
ATOM 3115 O O . ILE A 1 376 ? -17.123 5.386 43.370 1.00 93.69 376 ILE A O 1
ATOM 3119 N N . TYR A 1 377 ? -17.220 3.922 45.066 1.00 95.31 377 TYR A N 1
ATOM 3120 C CA . TYR A 1 377 ? -18.187 3.034 44.417 1.00 95.31 377 TYR A CA 1
ATOM 3121 C C . TYR A 1 377 ? -19.610 3.542 44.659 1.00 95.31 377 TYR A C 1
ATOM 3123 O O . TYR A 1 377 ? -19.968 3.820 45.801 1.00 95.31 377 TYR A O 1
ATOM 3131 N N . ALA A 1 378 ? -20.402 3.653 43.593 1.00 93.25 378 ALA A N 1
ATOM 3132 C CA . ALA A 1 378 ? -21.791 4.111 43.630 1.00 93.25 378 ALA A CA 1
ATOM 3133 C C . ALA A 1 378 ? -22.814 2.965 43.468 1.00 93.25 378 ALA A C 1
ATOM 3135 O O . ALA A 1 378 ? -24.018 3.209 43.504 1.00 93.25 378 ALA A O 1
ATOM 3136 N N . GLY A 1 379 ? -22.350 1.723 43.282 1.00 89.56 379 GLY A N 1
ATOM 3137 C CA . GLY A 1 379 ? -23.191 0.572 42.941 1.00 89.56 379 GLY A CA 1
ATOM 3138 C C . GLY A 1 379 ? -23.246 0.293 41.433 1.00 89.56 379 GLY A C 1
ATOM 3139 O O . GLY A 1 379 ? -23.000 1.180 40.618 1.00 89.56 379 GLY A O 1
ATOM 3140 N N . ARG A 1 380 ? -23.596 -0.948 41.061 1.00 91.19 380 ARG A N 1
ATOM 3141 C CA . ARG A 1 380 ? -23.805 -1.399 39.664 1.00 91.19 380 ARG A CA 1
ATOM 3142 C C . ARG A 1 380 ? -22.633 -1.050 38.732 1.00 91.19 380 ARG A C 1
ATOM 3144 O O . ARG A 1 380 ? -22.832 -0.421 37.699 1.00 91.19 380 ARG A O 1
ATOM 3151 N N . ASP A 1 381 ? -21.414 -1.380 39.160 1.00 92.69 381 ASP A N 1
ATOM 3152 C CA . ASP A 1 381 ? -20.156 -1.118 38.436 1.00 92.69 381 ASP A CA 1
ATOM 3153 C C . ASP A 1 381 ? -19.870 0.354 38.083 1.00 92.69 381 ASP A C 1
ATOM 3155 O O . ASP A 1 381 ? -18.978 0.642 37.277 1.00 92.69 381 ASP A O 1
ATOM 3159 N N . LYS A 1 382 ? -20.566 1.299 38.733 1.00 95.94 382 LYS A N 1
ATOM 3160 C CA . LYS A 1 382 ? -20.344 2.741 38.588 1.00 95.94 382 LYS A CA 1
ATOM 3161 C C . LYS A 1 382 ? -19.528 3.324 39.732 1.00 95.94 382 LYS A C 1
ATOM 3163 O O . LYS A 1 382 ? -19.717 2.981 40.900 1.00 95.94 382 LYS A O 1
ATOM 3168 N N . TYR A 1 383 ? -18.649 4.259 39.387 1.00 97.12 383 TYR A N 1
ATOM 3169 C CA . TYR A 1 383 ? -17.722 4.902 40.312 1.00 97.12 383 TYR A CA 1
ATOM 3170 C C . TYR A 1 383 ? -17.629 6.408 40.048 1.00 97.12 383 TYR A C 1
ATOM 3172 O O . TYR A 1 383 ? -17.546 6.835 38.894 1.00 97.12 383 TYR A O 1
ATOM 3180 N N . GLU A 1 384 ? -17.563 7.203 41.117 1.00 95.62 384 GLU A N 1
ATOM 3181 C CA . GLU A 1 384 ? -16.985 8.549 41.058 1.00 95.62 384 GLU A CA 1
ATOM 3182 C C . GLU A 1 384 ? -15.473 8.432 41.284 1.00 95.62 384 GLU A C 1
ATOM 3184 O O . GLU A 1 384 ? -15.028 7.735 42.194 1.00 95.62 384 GLU A O 1
ATOM 3189 N N . VAL A 1 385 ? -14.675 9.107 40.460 1.00 94.56 385 VAL A N 1
ATOM 3190 C CA . VAL A 1 385 ? -13.214 9.120 40.555 1.00 94.56 385 VAL A CA 1
ATOM 3191 C C . VAL A 1 385 ? -12.722 10.558 40.658 1.00 94.56 385 VAL A C 1
ATOM 3193 O O . VAL A 1 385 ? -12.982 11.367 39.766 1.00 94.56 385 VAL A O 1
ATOM 3196 N N . SER A 1 386 ? -12.007 10.883 41.734 1.00 92.62 386 SER A N 1
ATOM 3197 C CA . SER A 1 386 ? -11.516 12.233 42.036 1.00 92.62 386 SER A CA 1
ATOM 3198 C C . SER A 1 386 ? -9.997 12.264 42.224 1.00 92.62 386 SER A C 1
ATOM 3200 O O . SER A 1 386 ? -9.368 11.257 42.559 1.00 92.62 386 SER A O 1
ATOM 3202 N N . SER A 1 387 ? -9.378 13.414 41.948 1.00 85.31 387 SER A N 1
ATOM 3203 C CA . SER A 1 387 ? -7.931 13.585 42.127 1.00 85.31 387 SER A CA 1
ATOM 3204 C C . SER A 1 387 ? -7.576 13.678 43.611 1.00 85.31 387 SER A C 1
ATOM 3206 O O . SER A 1 387 ? -8.202 14.432 44.354 1.00 85.31 387 SER A O 1
ATOM 3208 N N . SER A 1 388 ? -6.524 12.971 44.027 1.00 70.62 388 SER A N 1
ATOM 3209 C CA . SER A 1 388 ? -5.970 13.074 45.386 1.00 70.62 388 SER A CA 1
ATOM 3210 C C . SER A 1 388 ? -5.273 14.415 45.675 1.00 70.62 388 SER A C 1
ATOM 3212 O O . SER A 1 388 ? -5.141 14.802 46.832 1.00 70.62 388 SER A O 1
ATOM 3214 N N . GLN A 1 389 ? -4.850 15.157 44.644 1.00 65.69 389 GLN A N 1
ATOM 3215 C CA . GLN A 1 389 ? -3.964 16.327 44.765 1.00 65.69 389 GLN A CA 1
ATOM 3216 C C . GLN A 1 389 ? -4.713 17.676 44.710 1.00 65.69 389 GLN A C 1
ATOM 3218 O O . GLN A 1 389 ? -4.253 18.637 44.096 1.00 65.69 389 GLN A O 1
ATOM 3223 N N . GLY A 1 390 ? -5.907 17.756 45.308 1.00 55.72 390 GLY A N 1
ATOM 3224 C CA . GLY A 1 390 ? -6.647 19.017 45.507 1.00 55.72 390 GLY A CA 1
ATOM 3225 C C . GLY A 1 390 ? -7.283 19.649 44.258 1.00 55.72 390 GLY A C 1
ATOM 3226 O O . GLY A 1 390 ? -7.978 20.661 44.359 1.00 55.72 390 GLY A O 1
ATOM 3227 N N . ASN A 1 391 ? -7.103 19.062 43.075 1.00 62.12 391 ASN A N 1
ATOM 3228 C CA . ASN A 1 391 ? -7.728 19.545 41.848 1.00 62.12 391 ASN A CA 1
ATOM 3229 C C . ASN A 1 391 ? -9.187 19.051 41.777 1.00 62.12 391 ASN A C 1
ATOM 3231 O O . ASN A 1 391 ? -9.427 17.848 41.860 1.00 62.12 391 ASN A O 1
ATOM 3235 N N . ARG A 1 392 ? -10.174 19.941 41.573 1.00 69.44 392 ARG A N 1
ATOM 3236 C CA . ARG A 1 392 ? -11.628 19.615 41.580 1.00 69.44 392 ARG A CA 1
ATOM 3237 C C . ARG A 1 392 ? -12.105 18.732 40.404 1.00 69.44 392 ARG A C 1
ATOM 3239 O O . ARG A 1 392 ? -13.298 18.670 40.115 1.00 69.44 392 ARG A O 1
ATOM 3246 N N . ALA A 1 393 ? -11.192 18.068 39.699 1.00 79.50 393 ALA A N 1
ATOM 3247 C CA . ALA A 1 393 ? -11.510 17.170 38.600 1.00 79.50 393 ALA A CA 1
ATOM 3248 C C . ALA A 1 393 ? -12.174 15.889 39.130 1.00 79.50 393 ALA A C 1
ATOM 3250 O O . ALA A 1 393 ? -11.577 15.143 39.910 1.00 79.50 393 ALA A O 1
ATOM 3251 N N . LYS A 1 394 ? -13.404 15.643 38.670 1.00 89.94 394 LYS A N 1
ATOM 3252 C CA . LYS A 1 394 ? -14.176 14.426 38.924 1.00 89.94 394 LYS A CA 1
ATOM 3253 C C . LYS A 1 394 ? -14.522 13.746 37.606 1.00 89.94 394 LYS A C 1
ATOM 3255 O O . LYS A 1 394 ? -14.890 14.414 36.638 1.00 89.94 394 LYS A O 1
ATOM 3260 N N . PHE A 1 395 ? -14.455 12.423 37.589 1.00 93.31 395 PHE A N 1
ATOM 3261 C CA . PHE A 1 395 ? -14.840 11.592 36.456 1.00 93.31 395 PHE A CA 1
ATOM 3262 C C . PHE A 1 395 ? -15.809 10.504 36.904 1.00 93.31 395 PHE A C 1
ATOM 3264 O O . PHE A 1 395 ? -15.709 9.997 38.016 1.00 93.31 395 PHE A O 1
ATOM 3271 N N . VAL A 1 396 ? -16.736 10.137 36.024 1.00 95.62 396 VAL A N 1
ATOM 3272 C CA . VAL A 1 396 ? -17.599 8.968 36.216 1.00 95.62 396 VAL A CA 1
ATOM 3273 C C . VAL A 1 396 ? -16.999 7.825 35.410 1.00 95.62 396 VAL A C 1
ATOM 3275 O O . VAL A 1 396 ? -16.615 8.026 34.253 1.00 95.62 396 VAL A O 1
ATOM 3278 N N . VAL A 1 397 ? -16.893 6.650 36.018 1.00 97.25 397 VAL A N 1
ATOM 3279 C CA . VAL A 1 397 ? -16.485 5.399 35.367 1.00 97.25 397 VAL A CA 1
ATOM 3280 C C . VAL A 1 397 ? -17.630 4.404 35.486 1.00 97.25 397 VAL A C 1
ATOM 3282 O O . VAL A 1 397 ? -18.213 4.274 36.557 1.00 97.25 397 VAL A O 1
ATOM 3285 N N . ASP A 1 398 ? -17.917 3.694 34.401 1.00 96.62 398 ASP A N 1
ATOM 3286 C CA . ASP A 1 398 ? -18.772 2.510 34.378 1.00 96.62 398 ASP A CA 1
ATOM 3287 C C . ASP A 1 398 ? -17.923 1.351 33.842 1.00 96.62 398 ASP A C 1
ATOM 3289 O O . ASP A 1 398 ? -17.520 1.351 32.673 1.00 96.62 398 ASP A O 1
ATOM 3293 N N . LEU A 1 399 ? -17.563 0.405 34.715 1.00 95.88 399 LEU A N 1
ATOM 3294 C CA . LEU A 1 399 ? -16.695 -0.711 34.330 1.00 95.88 399 LEU A CA 1
ATOM 3295 C C . LEU A 1 399 ? -17.430 -1.750 33.476 1.00 95.88 399 LEU A C 1
ATOM 3297 O O . LEU A 1 399 ? -16.796 -2.359 32.619 1.00 95.88 399 LEU A O 1
ATOM 3301 N N . ASN A 1 400 ? -18.742 -1.915 33.657 1.00 94.25 400 ASN A N 1
ATOM 3302 C CA . ASN A 1 400 ? -19.553 -2.865 32.896 1.00 94.25 400 ASN A CA 1
ATOM 3303 C C . ASN A 1 400 ? -19.786 -2.387 31.451 1.00 94.25 400 ASN A C 1
ATOM 3305 O O . ASN A 1 400 ? -19.693 -3.170 30.510 1.00 94.25 400 ASN A O 1
ATOM 3309 N N . LEU A 1 401 ? -20.008 -1.085 31.247 1.00 93.88 401 LEU A N 1
ATOM 3310 C CA . LEU A 1 401 ? -20.132 -0.483 29.911 1.00 93.88 401 LEU A CA 1
ATOM 3311 C C . LEU A 1 401 ? -18.779 -0.124 29.265 1.00 93.88 401 LEU A C 1
ATOM 3313 O O . LEU A 1 401 ? -18.746 0.350 28.129 1.00 93.88 401 LEU A O 1
ATOM 3317 N N . HIS A 1 402 ? -17.661 -0.347 29.966 1.00 94.12 402 HIS A N 1
ATOM 3318 C CA . HIS A 1 402 ? -16.306 0.044 29.553 1.00 94.12 402 HIS A CA 1
ATOM 3319 C C . HIS A 1 402 ? -16.190 1.557 29.247 1.00 94.12 402 HIS A C 1
ATOM 3321 O O . HIS A 1 402 ? -15.500 1.991 28.316 1.00 94.12 402 HIS A O 1
ATOM 3327 N N . GLU A 1 403 ? -16.874 2.385 30.040 1.00 94.81 403 GLU A N 1
ATOM 3328 C CA . GLU A 1 403 ? -16.982 3.826 29.829 1.00 94.81 403 GLU A CA 1
ATOM 3329 C C . GLU A 1 403 ? -16.288 4.653 30.916 1.00 94.81 403 GLU A C 1
ATOM 3331 O O . GLU A 1 403 ? -16.261 4.320 32.098 1.00 94.81 403 GLU A O 1
ATOM 3336 N N . CYS A 1 404 ? -15.757 5.810 30.517 1.00 94.56 404 CYS A N 1
ATOM 3337 C CA . CYS A 1 404 ? -15.385 6.876 31.440 1.00 94.56 404 CYS A CA 1
ATOM 3338 C C . CYS A 1 404 ? -15.766 8.241 30.852 1.00 94.56 404 CYS A C 1
ATOM 3340 O O . CYS A 1 404 ? -15.668 8.451 29.638 1.00 94.56 404 CYS A O 1
ATOM 3342 N N . SER A 1 405 ? -16.139 9.211 31.689 1.00 91.25 405 SER A N 1
ATOM 3343 C CA . SER A 1 405 ? -16.435 10.578 31.234 1.00 91.25 405 SER A CA 1
ATOM 3344 C C . SER A 1 405 ? -15.218 11.298 30.627 1.00 91.25 405 SER A C 1
ATOM 3346 O O . SER A 1 405 ? -15.392 12.227 29.844 1.00 91.25 405 SER A O 1
ATOM 3348 N N . CYS A 1 406 ? -13.984 10.824 30.864 1.00 84.94 406 CYS A N 1
ATOM 3349 C CA . CYS A 1 406 ? -12.794 11.306 30.145 1.00 84.94 406 CYS A CA 1
ATOM 3350 C C . CYS A 1 406 ? -12.704 10.824 28.679 1.00 84.94 406 CYS A C 1
ATOM 3352 O O . CYS A 1 406 ? -11.755 11.179 27.973 1.00 84.94 406 CYS A O 1
ATOM 3354 N N . ARG A 1 407 ? -13.650 9.981 28.226 1.00 85.81 407 ARG A N 1
ATOM 3355 C CA . ARG A 1 407 ? -13.773 9.352 26.891 1.00 85.81 407 ARG A CA 1
ATOM 3356 C C . ARG A 1 407 ? -12.627 8.435 26.456 1.00 85.81 407 ARG A C 1
ATOM 3358 O O . ARG A 1 407 ? -12.740 7.741 25.449 1.00 85.81 407 ARG A O 1
ATOM 3365 N N . LYS A 1 408 ? -11.519 8.408 27.195 1.00 86.06 408 LYS A N 1
ATOM 3366 C CA . LYS A 1 408 ? -10.312 7.661 26.834 1.00 86.06 408 LYS A CA 1
ATOM 3367 C C . LYS A 1 408 ? -10.550 6.153 26.817 1.00 86.06 408 LYS A C 1
ATOM 3369 O O . LYS A 1 408 ? -10.120 5.527 25.863 1.00 86.06 408 LYS A O 1
ATOM 3374 N N . PHE A 1 409 ? -11.280 5.598 27.789 1.00 92.00 409 PHE A N 1
ATOM 3375 C CA . PHE A 1 409 ? -11.579 4.160 27.854 1.00 92.00 409 PHE A CA 1
ATOM 3376 C C . PHE A 1 409 ? -12.313 3.688 26.581 1.00 92.00 409 PHE A C 1
ATOM 3378 O O . PHE A 1 409 ? -11.831 2.792 25.886 1.00 92.00 409 PHE A O 1
ATOM 3385 N N . GLN A 1 410 ? -13.376 4.398 26.189 1.00 86.38 410 GLN A N 1
ATOM 3386 C CA . GLN A 1 410 ? -14.136 4.137 24.963 1.00 86.38 410 GLN A CA 1
ATOM 3387 C C . GLN A 1 410 ? -13.282 4.295 23.695 1.00 86.38 410 GLN A C 1
ATOM 3389 O O . GLN A 1 410 ? -13.358 3.479 22.782 1.00 86.38 410 GLN A O 1
ATOM 3394 N N . LEU A 1 411 ? -12.455 5.346 23.629 1.00 78.62 411 LEU A N 1
ATOM 3395 C CA . LEU A 1 411 ? -11.634 5.654 22.452 1.00 78.62 411 LEU A CA 1
ATOM 3396 C C . LEU A 1 411 ? -10.415 4.737 22.293 1.00 78.62 411 LEU A C 1
ATOM 3398 O O . LEU A 1 411 ? -9.958 4.529 21.169 1.00 78.62 411 LEU A O 1
ATOM 3402 N N . THR A 1 412 ? -9.845 4.234 23.391 1.00 87.94 412 THR A N 1
ATOM 3403 C CA . THR A 1 412 ? -8.654 3.377 23.351 1.00 87.94 412 THR A CA 1
ATOM 3404 C C . THR A 1 412 ? -8.954 1.897 23.505 1.00 87.94 412 THR A C 1
ATOM 3406 O O . THR A 1 412 ? -8.043 1.114 23.274 1.00 87.94 412 THR A O 1
ATOM 3409 N N . GLY A 1 413 ? -10.174 1.495 23.878 1.00 89.56 413 GLY A N 1
ATOM 3410 C CA . GLY A 1 413 ? -10.554 0.085 24.035 1.00 89.56 413 GLY A CA 1
ATOM 3411 C C . GLY A 1 413 ? -9.780 -0.652 25.137 1.00 89.56 413 GLY A C 1
ATOM 3412 O O . GLY A 1 413 ? -9.668 -1.872 25.100 1.00 89.56 413 GLY A O 1
ATOM 3413 N N . TYR A 1 414 ? -9.200 0.080 26.084 1.00 94.56 414 TYR A N 1
ATOM 3414 C CA . TYR A 1 414 ? -8.549 -0.439 27.286 1.00 94.56 414 TYR A CA 1
ATOM 3415 C C . TYR A 1 414 ? -8.690 0.607 28.403 1.00 94.56 414 TYR A C 1
ATOM 3417 O O . TYR A 1 414 ? -8.837 1.792 28.076 1.00 94.56 414 TYR A O 1
ATOM 3425 N N . PRO A 1 415 ? -8.644 0.219 29.692 1.00 96.62 415 PRO A N 1
ATOM 3426 C CA . PRO A 1 415 ? -8.953 1.132 30.789 1.00 96.62 415 PRO A CA 1
ATOM 3427 C C . PRO A 1 415 ? -8.049 2.371 30.815 1.00 96.62 415 PRO A C 1
ATOM 3429 O O . PRO A 1 415 ? -6.834 2.296 30.617 1.00 96.62 415 PRO A O 1
ATOM 3432 N N . CYS A 1 416 ? -8.657 3.531 31.056 1.00 94.88 416 CYS A N 1
ATOM 3433 C CA . CYS A 1 416 ? -7.946 4.777 31.332 1.00 94.88 416 CYS A CA 1
ATOM 3434 C C . CYS A 1 416 ? -7.454 4.821 32.788 1.00 94.88 416 CYS A C 1
ATOM 3436 O O . CYS A 1 416 ? -7.863 4.002 33.604 1.00 94.88 416 CYS A O 1
ATOM 3438 N N . GLU A 1 417 ? -6.631 5.810 33.136 1.00 94.69 417 GLU A N 1
ATOM 3439 C CA . GLU A 1 417 ? -6.117 6.034 34.495 1.00 94.69 417 GLU A CA 1
ATOM 3440 C C . GLU A 1 417 ? -7.230 6.045 35.564 1.00 94.69 417 GLU A C 1
ATOM 3442 O O . GLU A 1 417 ? -7.078 5.425 36.613 1.00 94.69 417 GLU A O 1
ATOM 3447 N N . HIS A 1 418 ? -8.395 6.630 35.264 1.00 95.44 418 HIS A N 1
ATOM 3448 C CA . HIS A 1 418 ? -9.555 6.610 36.164 1.00 95.44 418 HIS A CA 1
ATOM 3449 C C . HIS A 1 418 ? -10.161 5.207 36.316 1.00 95.44 418 HIS A C 1
ATOM 3451 O O . HIS A 1 418 ? -10.468 4.779 37.419 1.00 95.44 418 HIS A O 1
ATOM 3457 N N . ALA A 1 419 ? -10.318 4.461 35.221 1.00 96.75 419 ALA A N 1
ATOM 3458 C CA . ALA A 1 419 ? -10.859 3.104 35.281 1.00 96.75 419 ALA A CA 1
ATOM 3459 C C . ALA A 1 419 ? -9.878 2.123 35.948 1.00 96.75 419 ALA A C 1
ATOM 3461 O O . ALA A 1 419 ? -10.305 1.208 36.647 1.00 96.75 419 ALA A O 1
ATOM 3462 N N . MET A 1 420 ? -8.567 2.350 35.812 1.00 96.69 420 MET A N 1
ATOM 3463 C CA . MET A 1 420 ? -7.538 1.594 36.530 1.00 96.69 420 MET A CA 1
ATOM 3464 C C . MET A 1 420 ? -7.635 1.767 38.049 1.00 96.69 420 MET A C 1
ATOM 3466 O O . MET A 1 420 ? -7.393 0.799 38.767 1.00 96.69 420 MET A O 1
ATOM 3470 N N . SER A 1 421 ? -8.010 2.949 38.558 1.00 96.00 421 SER A N 1
ATOM 3471 C CA . SER A 1 421 ? -8.200 3.139 40.004 1.00 96.00 421 SER A CA 1
ATOM 3472 C C . SER A 1 421 ? -9.427 2.378 40.526 1.00 96.00 421 SER A C 1
ATOM 3474 O O . SER A 1 421 ? -9.348 1.759 41.587 1.00 96.00 421 SER A O 1
ATOM 3476 N N . CYS A 1 422 ? -10.516 2.314 39.749 1.00 96.44 422 CYS A N 1
ATOM 3477 C CA . CYS A 1 422 ? -11.686 1.477 40.046 1.00 96.44 422 CYS A CA 1
ATOM 3478 C C . CYS A 1 422 ? -11.333 -0.019 40.058 1.00 96.44 422 CYS A C 1
ATOM 3480 O O . CYS A 1 422 ? -11.600 -0.707 41.041 1.00 96.44 422 CYS A O 1
ATOM 3482 N N . ILE A 1 423 ? -10.681 -0.509 38.997 1.00 96.06 423 ILE A N 1
ATOM 3483 C CA . ILE A 1 423 ? -10.260 -1.914 38.856 1.00 96.06 423 ILE A CA 1
ATOM 3484 C C . ILE A 1 423 ? -9.326 -2.317 40.007 1.00 96.06 423 ILE A C 1
ATOM 3486 O O . ILE A 1 423 ? -9.529 -3.361 40.624 1.00 96.06 423 ILE A O 1
ATOM 3490 N N . ARG A 1 424 ? -8.356 -1.455 40.351 1.00 94.00 424 ARG A N 1
ATOM 3491 C CA . ARG A 1 424 ? -7.443 -1.657 41.487 1.00 94.00 424 ARG A CA 1
ATOM 3492 C C . ARG A 1 424 ? -8.193 -1.707 42.820 1.00 94.00 424 ARG A C 1
ATOM 3494 O O . ARG A 1 424 ? -7.921 -2.599 43.613 1.00 94.00 424 ARG A O 1
ATOM 3501 N N . LYS A 1 425 ? -9.134 -0.785 43.066 1.00 92.19 425 LYS A N 1
ATOM 3502 C CA . LYS A 1 425 ? -9.922 -0.739 44.312 1.00 92.19 425 LYS A CA 1
ATOM 3503 C C . LYS A 1 425 ? -10.738 -2.013 44.543 1.00 92.19 425 LYS A C 1
ATOM 3505 O O . LYS A 1 425 ? -10.909 -2.422 45.684 1.00 92.19 425 LYS A O 1
ATOM 3510 N N . MET A 1 426 ? -11.244 -2.606 43.468 1.00 93.12 426 MET A N 1
ATOM 3511 C CA . MET A 1 426 ? -12.098 -3.795 43.509 1.00 93.12 426 MET A CA 1
ATOM 3512 C C . MET A 1 426 ? -11.319 -5.111 43.334 1.00 93.12 426 MET A C 1
ATOM 3514 O O . MET A 1 426 ? -11.936 -6.170 43.283 1.00 93.12 426 MET A O 1
ATOM 3518 N N . CYS A 1 427 ? -9.985 -5.055 43.216 1.00 92.06 427 CYS A N 1
ATOM 3519 C CA . CYS A 1 427 ? -9.110 -6.207 42.962 1.00 92.06 427 CYS A CA 1
ATOM 3520 C C . CYS A 1 427 ? -9.498 -7.039 41.717 1.00 92.06 427 CYS A C 1
ATOM 3522 O O . CYS A 1 427 ? -9.359 -8.261 41.707 1.00 92.06 427 CYS A O 1
ATOM 3524 N N . LEU A 1 428 ? -9.983 -6.381 40.658 1.00 94.38 428 LEU A N 1
ATOM 3525 C CA . LEU A 1 428 ? -10.455 -7.032 39.429 1.00 94.38 428 LEU A CA 1
ATOM 3526 C C . LEU A 1 428 ? -9.307 -7.230 38.419 1.00 94.38 428 LEU A C 1
ATOM 3528 O O . LEU A 1 428 ? -8.373 -6.426 38.362 1.00 94.38 428 LEU A O 1
ATOM 3532 N N . ASP A 1 429 ? -9.380 -8.262 37.568 1.00 93.25 429 ASP A N 1
ATOM 3533 C CA . ASP A 1 429 ? -8.393 -8.446 36.490 1.00 93.25 429 ASP A CA 1
ATOM 3534 C C . ASP A 1 429 ? -8.622 -7.425 35.361 1.00 93.25 429 ASP A C 1
ATOM 3536 O O . ASP A 1 429 ? -9.633 -7.451 34.651 1.00 93.25 429 ASP A O 1
ATOM 3540 N N . VAL A 1 430 ? -7.629 -6.553 35.156 1.00 93.44 430 VAL A N 1
ATOM 3541 C CA . VAL A 1 430 ? -7.560 -5.560 34.073 1.00 93.44 430 VAL A CA 1
ATOM 3542 C C . VAL A 1 430 ? -7.847 -6.184 32.700 1.00 93.44 430 VAL A C 1
ATOM 3544 O O . VAL A 1 430 ? -8.450 -5.522 31.854 1.00 93.44 430 VAL A O 1
ATOM 3547 N N . LYS A 1 431 ? -7.454 -7.444 32.460 1.00 92.19 431 LYS A N 1
ATOM 3548 C CA . LYS A 1 431 ? -7.616 -8.126 31.164 1.00 92.19 431 LYS A CA 1
ATOM 3549 C C . LYS A 1 431 ? -9.063 -8.251 30.702 1.00 92.19 431 LYS A C 1
ATOM 3551 O O . LYS A 1 431 ? -9.320 -8.199 29.496 1.00 92.19 431 LYS A O 1
ATOM 3556 N N . ASN A 1 432 ? -10.001 -8.381 31.638 1.00 93.31 432 ASN A N 1
ATOM 3557 C CA . ASN A 1 432 ? -11.429 -8.488 31.333 1.00 93.31 432 ASN A CA 1
ATOM 3558 C C . ASN A 1 432 ? -11.964 -7.200 30.689 1.00 93.31 432 ASN A C 1
ATOM 3560 O O . ASN A 1 432 ? -12.861 -7.246 29.853 1.00 93.31 432 ASN A O 1
ATOM 3564 N N . TYR A 1 433 ? -11.321 -6.068 30.980 1.00 94.31 433 TYR A N 1
ATOM 3565 C CA . TYR A 1 433 ? -11.703 -4.740 30.508 1.00 94.31 433 TYR A CA 1
ATOM 3566 C C . TYR A 1 433 ? -10.983 -4.302 29.218 1.00 94.31 433 TYR A C 1
ATOM 3568 O O . TYR A 1 433 ? -11.176 -3.183 28.738 1.00 94.31 433 TYR A O 1
ATOM 3576 N N . ILE A 1 434 ? -10.153 -5.168 28.622 1.00 93.50 434 ILE A N 1
ATOM 3577 C CA . ILE A 1 434 ? -9.437 -4.893 27.368 1.00 93.50 434 ILE A CA 1
ATOM 3578 C C . ILE A 1 434 ? -10.237 -5.430 26.178 1.00 93.50 434 ILE A C 1
ATOM 3580 O O . ILE A 1 434 ? -10.591 -6.609 26.120 1.00 93.50 434 ILE A O 1
ATOM 3584 N N . ASN A 1 435 ? -10.459 -4.577 25.176 1.00 91.81 435 ASN A N 1
ATOM 3585 C CA . ASN A 1 435 ? -11.136 -4.947 23.940 1.00 91.81 435 ASN A CA 1
ATOM 3586 C C . ASN A 1 435 ? -10.415 -6.109 23.232 1.00 91.81 435 ASN A C 1
ATOM 3588 O O . ASN A 1 435 ? -9.188 -6.106 23.075 1.00 91.81 435 ASN A O 1
ATOM 3592 N N . LYS A 1 436 ? -11.202 -7.077 22.743 1.00 91.12 436 LYS A N 1
ATOM 3593 C CA . LYS A 1 436 ? -10.721 -8.266 22.027 1.00 91.12 436 LYS A CA 1
ATOM 3594 C C . LYS A 1 436 ? -9.733 -7.958 20.895 1.00 91.12 436 LYS A C 1
ATOM 3596 O O . LYS A 1 436 ? -8.820 -8.743 20.683 1.00 91.12 436 LYS A O 1
ATOM 3601 N N . CYS A 1 437 ? -9.819 -6.796 20.240 1.00 87.94 437 CYS A N 1
ATOM 3602 C CA . CYS A 1 437 ? -8.903 -6.413 19.159 1.00 87.94 437 CYS A CA 1
ATOM 3603 C C . CYS A 1 437 ? -7.414 -6.326 19.561 1.00 87.94 437 CYS A C 1
ATOM 3605 O O . CYS A 1 437 ? -6.550 -6.298 18.683 1.00 87.94 437 CYS A O 1
ATOM 3607 N N . TYR A 1 438 ? -7.099 -6.308 20.863 1.00 91.44 438 TYR A N 1
ATOM 3608 C CA . TYR A 1 438 ? -5.729 -6.336 21.386 1.00 91.44 438 TYR A CA 1
ATOM 3609 C C . TYR A 1 438 ? -5.273 -7.698 21.922 1.00 91.44 438 TYR A C 1
ATOM 3611 O O . TYR A 1 438 ? -4.142 -7.792 22.410 1.00 91.44 438 TYR A O 1
ATOM 3619 N N . ARG A 1 439 ? -6.105 -8.745 21.837 1.00 91.50 439 ARG A N 1
ATOM 3620 C CA . ARG A 1 439 ? -5.729 -10.105 22.248 1.00 91.50 439 ARG A CA 1
ATOM 3621 C C . ARG A 1 439 ? -4.840 -10.777 21.197 1.00 91.50 439 ARG A C 1
ATOM 3623 O O . ARG A 1 439 ? -4.976 -10.541 19.995 1.00 91.50 439 ARG A O 1
ATOM 3630 N N . LYS A 1 440 ? -3.939 -11.650 21.657 1.00 92.00 440 LYS A N 1
ATOM 3631 C CA . LYS A 1 440 ? -3.050 -12.478 20.829 1.00 92.00 440 LYS A CA 1
ATOM 3632 C C . LYS A 1 440 ? -3.856 -13.288 19.820 1.00 92.00 440 LYS A C 1
ATOM 3634 O O . LYS A 1 440 ? -3.495 -13.279 18.649 1.00 92.00 440 LYS A O 1
ATOM 3639 N N . GLN A 1 441 ? -4.947 -13.924 20.257 1.00 90.75 441 GLN A N 1
ATOM 3640 C CA . GLN A 1 441 ? -5.797 -14.734 19.382 1.00 90.75 441 GLN A CA 1
ATOM 3641 C C . GLN A 1 441 ? -6.273 -13.926 18.175 1.00 90.75 441 GLN A C 1
ATOM 3643 O O . GLN A 1 441 ? -6.010 -14.299 17.044 1.00 90.75 441 GLN A O 1
ATOM 3648 N N . THR A 1 442 ? -6.821 -12.736 18.402 1.00 89.56 442 THR A N 1
ATOM 3649 C CA . THR A 1 442 ? -7.356 -11.894 17.327 1.00 89.56 442 THR A CA 1
ATOM 3650 C C . THR A 1 442 ? -6.267 -11.351 16.387 1.00 89.56 442 THR A C 1
ATOM 3652 O O . THR A 1 442 ? -6.528 -11.062 15.222 1.00 89.56 442 THR A O 1
ATOM 3655 N N . TYR A 1 443 ? -5.016 -11.255 16.852 1.00 89.06 443 TYR A N 1
ATOM 3656 C CA . TYR A 1 443 ? -3.863 -11.005 15.982 1.00 89.06 443 TYR A CA 1
ATOM 3657 C C . TYR A 1 443 ? -3.482 -12.248 15.160 1.00 89.06 443 TYR A C 1
ATOM 3659 O O . TYR A 1 443 ? -3.171 -12.113 13.979 1.00 89.06 443 TYR A O 1
ATOM 3667 N N . VAL A 1 444 ? -3.517 -13.448 15.751 1.00 90.00 444 VAL A N 1
ATOM 3668 C CA . VAL A 1 444 ? -3.324 -14.720 15.031 1.00 90.00 444 VAL A CA 1
ATOM 3669 C C . VAL A 1 444 ? -4.396 -14.870 13.950 1.00 90.00 444 VAL A C 1
ATOM 3671 O O . VAL A 1 444 ? -4.043 -15.039 12.785 1.00 90.00 444 VAL A O 1
ATOM 3674 N N . ASP A 1 445 ? -5.670 -14.679 14.296 1.00 88.19 445 ASP A N 1
ATOM 3675 C CA . ASP A 1 445 ? -6.807 -14.749 13.372 1.00 88.19 445 ASP A CA 1
ATOM 3676 C C . ASP A 1 445 ? -6.651 -13.767 12.195 1.00 88.19 445 ASP A C 1
ATOM 3678 O O . ASP A 1 445 ? -6.968 -14.095 11.053 1.00 88.19 445 ASP A O 1
ATOM 3682 N N . CYS A 1 446 ? -6.093 -12.578 12.457 1.00 86.38 446 CYS A N 1
ATOM 3683 C CA . CYS A 1 446 ? -5.811 -11.556 11.448 1.00 86.38 446 CYS A CA 1
ATOM 3684 C C . CYS A 1 446 ? -4.650 -11.918 10.498 1.00 86.38 446 CYS A C 1
ATOM 3686 O O . CYS A 1 446 ? -4.607 -11.397 9.389 1.00 86.38 446 CYS A O 1
ATOM 3688 N N . TYR A 1 447 ? -3.682 -12.752 10.893 1.00 87.94 447 TYR A N 1
ATOM 3689 C CA . TYR A 1 447 ? -2.511 -13.066 10.051 1.00 87.94 447 TYR A CA 1
ATOM 3690 C C . TYR A 1 447 ? -2.402 -14.538 9.631 1.00 87.94 447 TYR A C 1
ATOM 3692 O O . TYR A 1 447 ? -1.520 -14.863 8.836 1.00 87.94 447 TYR A O 1
ATOM 3700 N N . GLN A 1 448 ? -3.291 -15.422 10.094 1.00 88.62 448 GLN A N 1
ATOM 3701 C CA . GLN A 1 448 ? -3.289 -16.850 9.744 1.00 88.62 448 GLN A CA 1
ATOM 3702 C C . GLN A 1 448 ? -3.383 -17.098 8.230 1.00 88.62 448 GLN A C 1
ATOM 3704 O O . GLN A 1 448 ? -2.737 -18.004 7.710 1.00 88.62 448 GLN A O 1
ATOM 3709 N N . HIS A 1 449 ? -4.138 -16.265 7.506 1.00 89.81 449 HIS A N 1
ATOM 3710 C CA . HIS A 1 449 ? -4.373 -16.439 6.075 1.00 89.81 449 HIS A CA 1
ATOM 3711 C C . HIS A 1 449 ? -3.112 -16.157 5.243 1.00 89.81 449 HIS A C 1
ATOM 3713 O O . HIS A 1 449 ? -2.329 -15.249 5.533 1.00 89.81 449 HIS A O 1
ATOM 3719 N N . VAL A 1 450 ? -2.896 -16.946 4.193 1.00 90.12 450 VAL A N 1
ATOM 3720 C CA . VAL A 1 450 ? -1.690 -16.875 3.360 1.00 90.12 450 VAL A CA 1
ATOM 3721 C C . VAL A 1 450 ? -1.974 -16.075 2.091 1.00 90.12 450 VAL A C 1
ATOM 3723 O O . VAL A 1 450 ? -2.962 -16.314 1.407 1.00 90.12 450 VAL A O 1
ATOM 3726 N N . ILE A 1 451 ? -1.084 -15.130 1.778 1.00 90.19 451 ILE A N 1
ATOM 3727 C CA . ILE A 1 451 ? -0.965 -14.543 0.440 1.00 90.19 451 ILE A CA 1
ATOM 3728 C C . ILE A 1 451 ? 0.057 -15.400 -0.298 1.00 90.19 451 ILE A C 1
ATOM 3730 O O . ILE A 1 451 ? 1.212 -15.476 0.126 1.00 90.19 451 ILE A O 1
ATOM 3734 N N . TYR A 1 452 ? -0.369 -16.069 -1.359 1.00 90.44 452 TYR A N 1
ATOM 3735 C CA . TYR A 1 452 ? 0.451 -17.027 -2.086 1.00 90.44 452 TYR A CA 1
ATOM 3736 C C . TYR A 1 452 ? 1.393 -16.331 -3.086 1.00 90.44 452 TYR A C 1
ATOM 3738 O O . TYR A 1 452 ? 1.078 -15.248 -3.606 1.00 90.44 452 TYR A O 1
ATOM 3746 N N . PRO A 1 453 ? 2.572 -16.925 -3.356 1.00 89.69 453 PRO A N 1
ATOM 3747 C CA . PRO A 1 453 ? 3.470 -16.459 -4.404 1.00 89.69 453 PRO A CA 1
ATOM 3748 C C . PRO A 1 453 ? 2.846 -16.653 -5.792 1.00 89.69 453 PRO A C 1
ATOM 3750 O O . PRO A 1 453 ? 2.007 -17.527 -5.991 1.00 89.69 453 PRO A O 1
ATOM 3753 N N . LEU A 1 454 ? 3.286 -15.836 -6.746 1.00 87.56 454 LEU A N 1
ATOM 3754 C CA . LEU A 1 454 ? 2.934 -15.934 -8.163 1.00 87.56 454 LEU A CA 1
ATOM 3755 C C . LEU A 1 454 ? 4.164 -16.397 -8.943 1.00 87.56 454 LEU A C 1
ATOM 3757 O O . LEU A 1 454 ? 5.299 -16.140 -8.525 1.00 87.56 454 LEU A O 1
ATOM 3761 N N . ASN A 1 455 ? 3.946 -17.018 -10.098 1.00 77.31 455 ASN A N 1
ATOM 3762 C CA . ASN A 1 455 ? 5.027 -17.286 -11.036 1.00 77.31 455 ASN A CA 1
ATOM 3763 C C . ASN A 1 455 ? 5.568 -15.992 -11.673 1.00 77.31 455 ASN A C 1
ATOM 3765 O O . ASN A 1 455 ? 4.930 -14.938 -11.644 1.00 77.31 455 ASN A O 1
ATOM 3769 N N . GLY A 1 456 ? 6.747 -16.074 -12.296 1.00 66.19 456 GLY A N 1
ATOM 3770 C CA . GLY A 1 456 ? 7.289 -14.986 -13.115 1.00 66.19 456 GLY A CA 1
ATOM 3771 C C . GLY A 1 456 ? 6.550 -14.827 -14.457 1.00 66.19 456 GLY A C 1
ATOM 3772 O O . GLY A 1 456 ? 5.929 -15.785 -14.921 1.00 66.19 456 GLY A O 1
ATOM 3773 N N . PRO A 1 457 ? 6.658 -13.664 -15.137 1.00 71.19 457 PRO A N 1
ATOM 3774 C CA . PRO A 1 457 ? 5.964 -13.401 -16.404 1.00 71.19 457 PRO A CA 1
ATOM 3775 C C . PRO A 1 457 ? 6.198 -14.450 -17.495 1.00 71.19 457 PRO A C 1
ATOM 3777 O O . PRO A 1 457 ? 5.330 -14.692 -18.327 1.00 71.19 457 PRO A O 1
ATOM 3780 N N . ASN A 1 458 ? 7.357 -15.105 -17.485 1.00 69.81 458 ASN A N 1
ATOM 3781 C CA . ASN A 1 458 ? 7.718 -16.190 -18.395 1.00 69.81 458 ASN A CA 1
ATOM 3782 C C . ASN A 1 458 ? 6.865 -17.469 -18.247 1.00 69.81 458 ASN A C 1
ATOM 3784 O O . ASN A 1 458 ? 7.042 -18.384 -19.043 1.00 69.81 458 ASN A O 1
ATOM 3788 N N . LEU A 1 459 ? 5.983 -17.544 -17.245 1.00 74.69 459 LEU A N 1
ATOM 3789 C CA . LEU A 1 459 ? 5.093 -18.679 -16.973 1.00 74.69 459 LEU A CA 1
ATOM 3790 C C . LEU A 1 459 ? 3.603 -18.291 -16.934 1.00 74.69 459 LEU A C 1
ATOM 3792 O O . LEU A 1 459 ? 2.765 -19.157 -16.704 1.00 74.69 459 LEU A O 1
ATOM 3796 N N . TRP A 1 460 ? 3.246 -17.015 -17.126 1.00 85.69 460 TRP A N 1
ATOM 3797 C CA . TRP A 1 460 ? 1.834 -16.614 -17.166 1.00 85.69 460 TRP A CA 1
ATOM 3798 C C . TRP A 1 460 ? 1.221 -16.988 -18.512 1.00 85.69 460 TRP A C 1
ATOM 3800 O O . TRP A 1 460 ? 1.713 -16.535 -19.555 1.00 85.69 460 TRP A O 1
ATOM 3810 N N . SER A 1 461 ? 0.120 -17.740 -18.472 1.00 82.69 461 SER A N 1
ATOM 3811 C CA . SER A 1 461 ? -0.753 -17.980 -19.622 1.00 82.69 461 SER A CA 1
ATOM 3812 C C . SER A 1 461 ? -1.193 -16.664 -20.266 1.00 82.69 461 SER A C 1
ATOM 3814 O O . SER A 1 461 ? -1.372 -15.655 -19.580 1.00 82.69 461 SER A O 1
ATOM 3816 N N . ARG A 1 462 ? -1.390 -16.678 -21.587 1.00 87.12 462 ARG A N 1
ATOM 3817 C CA . ARG A 1 462 ? -2.062 -15.580 -22.289 1.00 87.12 462 ARG A CA 1
ATOM 3818 C C . ARG A 1 462 ? -3.563 -15.672 -22.055 1.00 87.12 462 ARG A C 1
ATOM 3820 O O . ARG A 1 462 ? -4.125 -16.758 -22.174 1.00 87.12 462 ARG A O 1
ATOM 3827 N N . THR A 1 463 ? -4.193 -14.553 -21.716 1.00 89.19 463 THR A N 1
ATOM 3828 C CA . THR A 1 463 ? -5.662 -14.460 -21.688 1.00 89.19 463 THR A CA 1
ATOM 3829 C C . THR A 1 463 ? -6.223 -14.103 -23.064 1.00 89.19 463 THR A C 1
ATOM 3831 O O . THR A 1 463 ? -5.503 -13.574 -23.904 1.00 89.19 463 THR A O 1
ATOM 3834 N N . GLU A 1 464 ? -7.519 -14.335 -23.266 1.00 87.75 464 GLU A N 1
ATOM 3835 C CA . GLU A 1 464 ? -8.261 -13.954 -24.481 1.00 87.75 464 GLU A CA 1
ATOM 3836 C C . GLU A 1 464 ? -8.604 -12.449 -24.542 1.00 87.75 464 GLU A C 1
ATOM 3838 O O . GLU A 1 464 ? -9.249 -11.994 -25.481 1.00 87.75 464 GLU A O 1
ATOM 3843 N N . ASN A 1 465 ? -8.193 -11.659 -23.541 1.00 87.88 465 ASN A N 1
ATOM 3844 C CA . ASN A 1 465 ? -8.439 -10.217 -23.510 1.00 87.88 465 ASN A CA 1
ATOM 3845 C C . ASN A 1 465 ? -7.503 -9.469 -24.471 1.00 87.88 465 ASN A C 1
ATOM 3847 O O . ASN A 1 465 ? -6.333 -9.825 -24.611 1.00 87.88 465 ASN A O 1
ATOM 3851 N N . ASP A 1 466 ? -7.997 -8.368 -25.040 1.00 86.81 466 ASP A N 1
ATOM 3852 C CA . ASP A 1 466 ? -7.202 -7.462 -25.872 1.00 86.81 466 ASP A CA 1
ATOM 3853 C C . ASP A 1 466 ? -5.944 -6.937 -25.150 1.00 86.81 466 ASP A C 1
ATOM 3855 O O . ASP A 1 466 ? -5.973 -6.580 -23.968 1.00 86.81 466 ASP A O 1
ATOM 3859 N N . ASP A 1 467 ? -4.856 -6.780 -25.909 1.00 89.50 467 ASP A N 1
ATOM 3860 C CA . ASP A 1 467 ? -3.645 -6.058 -25.498 1.00 89.50 467 ASP A CA 1
ATOM 3861 C C . ASP A 1 467 ? -4.006 -4.637 -25.012 1.00 89.50 467 ASP A C 1
ATOM 3863 O O . ASP A 1 467 ? -4.426 -3.788 -25.801 1.00 89.50 467 ASP A O 1
ATOM 3867 N N . VAL A 1 468 ? -3.794 -4.332 -23.728 1.00 90.44 468 VAL A N 1
ATOM 3868 C CA . VAL A 1 468 ? -4.154 -3.018 -23.168 1.00 90.44 468 VAL A CA 1
ATOM 3869 C C . VAL A 1 468 ? -3.041 -1.986 -23.375 1.00 90.44 468 VAL A C 1
ATOM 3871 O O . VAL A 1 468 ? -1.871 -2.212 -23.059 1.00 90.44 468 VAL A O 1
ATOM 3874 N N . LEU A 1 469 ? -3.411 -0.799 -23.857 1.00 86.12 469 LEU A N 1
ATOM 3875 C CA . LEU A 1 469 ? -2.513 0.344 -24.029 1.00 86.12 469 LEU A CA 1
ATOM 3876 C C . LEU A 1 469 ? -2.282 1.114 -22.713 1.00 86.12 469 LEU A C 1
ATOM 3878 O O . LEU A 1 469 ? -3.193 1.221 -21.887 1.00 86.12 469 LEU A O 1
ATOM 3882 N N . PRO A 1 470 ? -1.108 1.750 -22.524 1.00 80.56 470 PRO A N 1
ATOM 3883 C CA . PRO A 1 470 ? -0.863 2.624 -21.379 1.00 80.56 470 PRO A CA 1
ATOM 3884 C C . PRO A 1 470 ? -1.836 3.821 -21.325 1.00 80.56 470 PRO A C 1
ATOM 3886 O O . PRO A 1 470 ? -2.258 4.330 -22.372 1.00 80.56 470 PRO A O 1
ATOM 3889 N N . PRO A 1 471 ? -2.141 4.341 -20.119 1.00 76.25 471 PRO A N 1
ATOM 3890 C CA . PRO A 1 471 ? -2.979 5.522 -19.953 1.00 76.25 471 PRO A CA 1
ATOM 3891 C C . PRO A 1 471 ? -2.296 6.763 -20.537 1.00 76.25 471 PRO A C 1
ATOM 3893 O O . PRO A 1 471 ? -1.085 6.964 -20.392 1.00 76.25 471 PRO A O 1
ATOM 3896 N N . VAL A 1 472 ? -3.082 7.655 -21.144 1.00 67.75 472 VAL A N 1
ATOM 3897 C CA . VAL A 1 472 ? -2.572 8.925 -21.682 1.00 67.75 472 VAL A CA 1
ATOM 3898 C C . VAL A 1 472 ? -2.022 9.782 -20.538 1.00 67.75 472 VAL A C 1
ATOM 3900 O O . VAL A 1 472 ? -2.741 10.112 -19.593 1.00 67.75 472 VAL A O 1
ATOM 3903 N N . PHE A 1 473 ? -0.747 10.183 -20.619 1.00 53.66 473 PHE A N 1
ATOM 3904 C CA . PHE A 1 473 ? -0.092 10.962 -19.563 1.00 53.66 473 PHE A CA 1
ATOM 3905 C C . PHE A 1 473 ? -0.696 12.371 -19.430 1.00 53.66 473 PHE A C 1
ATOM 3907 O O . PHE A 1 473 ? -0.238 13.345 -20.034 1.00 53.66 473 PHE A O 1
ATOM 3914 N N . ARG A 1 474 ? -1.704 12.511 -18.566 1.00 48.19 474 ARG A N 1
ATOM 3915 C CA . ARG A 1 474 ? -2.220 13.814 -18.140 1.00 48.19 474 ARG A CA 1
ATOM 3916 C C . ARG A 1 474 ? -1.234 14.420 -17.138 1.00 48.19 474 ARG A C 1
ATOM 3918 O O . ARG A 1 474 ? -0.966 13.841 -16.086 1.00 48.19 474 ARG A O 1
ATOM 3925 N N . LYS A 1 475 ? -0.694 15.614 -17.421 1.00 39.09 475 LYS A N 1
ATOM 3926 C CA . LYS A 1 475 ? 0.011 16.400 -16.390 1.00 39.09 475 LYS A CA 1
ATOM 3927 C C . LYS A 1 475 ? -1.010 16.697 -15.281 1.00 39.09 475 LYS A C 1
ATOM 3929 O O . LYS A 1 475 ? -1.969 17.410 -15.568 1.00 39.09 475 LYS A O 1
ATOM 3934 N N . PRO A 1 476 ? -0.834 16.215 -14.036 1.00 39.44 476 PRO A N 1
ATOM 3935 C CA . PRO A 1 476 ? -1.780 16.537 -12.978 1.00 39.44 476 PRO A CA 1
ATOM 3936 C C . PRO A 1 476 ? -1.799 18.053 -12.765 1.00 39.44 476 PRO A C 1
ATOM 3938 O O . PRO A 1 476 ? -0.731 18.676 -12.698 1.00 39.44 476 PRO A O 1
ATOM 3941 N N . ILE A 1 477 ? -2.998 18.630 -12.630 1.00 34.47 477 ILE A N 1
ATOM 3942 C CA . ILE A 1 477 ? -3.218 20.049 -12.306 1.00 34.47 477 ILE A CA 1
ATOM 3943 C C . ILE A 1 477 ? -2.804 20.274 -10.844 1.00 34.47 477 ILE A C 1
ATOM 3945 O O . ILE A 1 477 ? -3.602 20.363 -9.914 1.00 34.47 477 ILE A O 1
ATOM 3949 N N . GLY A 1 478 ? -1.494 20.265 -10.616 1.00 35.53 478 GLY A N 1
ATOM 3950 C CA . GLY A 1 478 ? -0.898 20.422 -9.303 1.00 35.53 478 GLY A CA 1
ATOM 3951 C C . GLY A 1 478 ? -0.838 21.891 -8.913 1.00 35.53 478 GLY A C 1
ATOM 3952 O O . GLY A 1 478 ? -0.288 22.703 -9.657 1.00 35.53 478 GLY A O 1
ATOM 3953 N N . ARG A 1 479 ? -1.308 22.211 -7.698 1.00 38.41 479 ARG A N 1
ATOM 3954 C CA . ARG A 1 479 ? -1.063 23.506 -7.039 1.00 38.41 479 ARG A CA 1
ATOM 3955 C C . ARG A 1 479 ? 0.408 23.919 -7.251 1.00 38.41 479 ARG A C 1
ATOM 3957 O O . ARG A 1 479 ? 1.292 23.141 -6.865 1.00 38.41 479 ARG A O 1
ATOM 3964 N N . PRO A 1 480 ? 0.691 25.115 -7.808 1.00 39.69 480 PRO A N 1
ATOM 3965 C CA . PRO A 1 480 ? 2.054 25.578 -8.037 1.00 39.69 480 PRO A CA 1
ATOM 3966 C C . PRO A 1 480 ? 2.917 25.456 -6.779 1.00 39.69 480 PRO A C 1
ATOM 3968 O O . PRO A 1 480 ? 2.511 25.835 -5.676 1.00 39.69 480 PRO A O 1
ATOM 3971 N N . LYS A 1 481 ? 4.128 24.909 -6.925 1.00 43.34 481 LYS A N 1
ATOM 3972 C CA . LYS A 1 481 ? 5.071 24.812 -5.807 1.00 43.34 481 LYS A CA 1
ATOM 3973 C C . LYS A 1 481 ? 5.586 26.208 -5.461 1.00 43.34 481 LYS A C 1
ATOM 3975 O O . LYS A 1 481 ? 6.527 26.677 -6.091 1.00 43.34 481 LYS A O 1
ATOM 3980 N N . LEU A 1 482 ? 5.031 26.811 -4.406 1.00 46.31 482 LEU A N 1
ATOM 3981 C CA . LEU A 1 482 ? 5.479 28.101 -3.857 1.00 46.31 482 LEU A CA 1
ATOM 3982 C C . LEU A 1 482 ? 6.993 28.147 -3.575 1.00 46.31 482 LEU A C 1
ATOM 3984 O O . LEU A 1 482 ? 7.599 29.211 -3.651 1.00 46.31 482 LEU A O 1
ATOM 3988 N N . ARG A 1 483 ? 7.625 27.002 -3.265 1.00 44.03 483 ARG A N 1
ATOM 3989 C CA . ARG A 1 483 ? 9.088 26.865 -3.179 1.00 44.03 483 ARG A CA 1
ATOM 3990 C C . ARG A 1 483 ? 9.585 25.545 -3.776 1.00 44.03 483 ARG A C 1
ATOM 3992 O O . ARG A 1 483 ? 8.950 24.498 -3.652 1.00 44.03 483 ARG A O 1
ATOM 3999 N N . ARG A 1 484 ? 10.762 25.607 -4.405 1.00 49.31 484 ARG A N 1
ATOM 4000 C CA . ARG A 1 484 ? 11.545 24.461 -4.900 1.00 49.31 484 ARG A CA 1
ATOM 4001 C C . ARG A 1 484 ? 12.119 23.653 -3.726 1.00 49.31 484 ARG A C 1
ATOM 4003 O O . ARG A 1 484 ? 12.568 24.235 -2.742 1.00 49.31 484 ARG A O 1
ATOM 4010 N N . ASN A 1 485 ? 12.192 22.328 -3.875 1.00 44.28 485 ASN A N 1
ATOM 4011 C CA . ASN A 1 485 ? 12.990 21.485 -2.980 1.00 44.28 485 ASN A CA 1
ATOM 4012 C C . ASN A 1 485 ? 14.477 21.831 -3.159 1.00 44.28 485 ASN A C 1
ATOM 4014 O O . ASN A 1 485 ? 15.005 21.707 -4.267 1.00 44.28 485 ASN A O 1
ATOM 4018 N N . LYS A 1 486 ? 15.129 22.248 -2.074 1.00 47.50 486 LYS A N 1
ATOM 4019 C CA . LYS A 1 486 ? 16.585 22.388 -2.000 1.00 47.50 486 LYS A CA 1
ATOM 4020 C C . LYS A 1 486 ? 17.236 21.013 -1.818 1.00 47.50 486 LYS A C 1
ATOM 4022 O O . LYS A 1 486 ? 16.682 20.182 -1.097 1.00 47.50 486 LYS A O 1
ATOM 4027 N N . THR A 1 487 ? 18.382 20.764 -2.450 1.00 39.94 487 THR A N 1
ATOM 4028 C CA . THR A 1 487 ? 19.240 19.609 -2.112 1.00 39.94 487 THR A CA 1
ATOM 4029 C C . THR A 1 487 ? 19.986 19.847 -0.794 1.00 39.94 487 THR A C 1
ATOM 4031 O O . THR A 1 487 ? 20.095 20.993 -0.364 1.00 39.94 487 THR A O 1
ATOM 4034 N N . GLY A 1 488 ? 20.489 18.783 -0.151 1.00 42.25 488 GLY A N 1
ATOM 4035 C CA . GLY A 1 488 ? 21.170 18.872 1.153 1.00 42.25 488 GLY A CA 1
ATOM 4036 C C . GLY A 1 488 ? 22.349 19.852 1.175 1.00 42.25 488 GLY A C 1
ATOM 4037 O O . GLY A 1 488 ? 22.528 20.562 2.158 1.00 42.25 488 GLY A O 1
ATOM 4038 N N . ASP A 1 489 ? 23.052 19.966 0.047 1.00 48.06 489 ASP A N 1
ATOM 4039 C CA . ASP A 1 489 ? 24.235 20.819 -0.125 1.00 48.06 489 ASP A CA 1
ATOM 4040 C C . ASP A 1 489 ? 23.901 22.287 -0.482 1.00 48.06 489 ASP A C 1
ATOM 4042 O O . ASP A 1 489 ? 24.796 23.072 -0.789 1.00 48.06 489 ASP A O 1
ATOM 4046 N N . GLU A 1 490 ? 22.621 22.688 -0.516 1.00 39.84 490 GLU A N 1
ATOM 4047 C CA . GLU A 1 490 ? 22.250 24.094 -0.738 1.00 39.84 490 GLU A CA 1
ATOM 4048 C C . GLU A 1 490 ? 22.236 24.872 0.591 1.00 39.84 490 GLU A C 1
ATOM 4050 O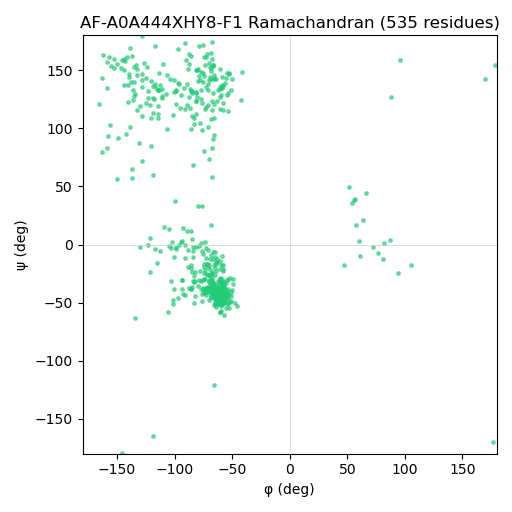 O . GLU A 1 490 ? 21.375 24.598 1.437 1.00 39.84 490 GLU A O 1
ATOM 4055 N N . PRO A 1 491 ? 23.086 25.903 0.772 1.00 43.88 491 PRO A N 1
ATOM 4056 C CA . PRO A 1 491 ? 23.136 26.644 2.025 1.00 43.88 491 PRO A CA 1
ATOM 4057 C C . PRO A 1 491 ? 21.789 27.291 2.388 1.00 43.88 491 PRO A C 1
ATOM 4059 O O . PRO A 1 491 ? 20.997 27.763 1.550 1.00 43.88 491 PRO A O 1
ATOM 4062 N N . ARG A 1 492 ? 21.519 27.313 3.696 1.00 48.00 492 ARG A N 1
ATOM 4063 C CA . ARG A 1 492 ? 20.422 28.077 4.290 1.00 48.00 492 ARG A CA 1
ATOM 4064 C C . ARG A 1 492 ? 20.843 29.545 4.376 1.00 48.00 492 ARG A C 1
ATOM 4066 O O . ARG A 1 492 ? 21.598 29.901 5.271 1.00 48.00 492 ARG A O 1
ATOM 4073 N N . ASN A 1 493 ? 20.314 30.399 3.496 1.00 49.28 493 ASN A N 1
ATOM 4074 C CA . ASN A 1 493 ? 20.334 31.852 3.714 1.00 49.28 493 ASN A CA 1
ATOM 4075 C C . ASN A 1 493 ? 19.431 32.192 4.911 1.00 49.28 493 ASN A C 1
ATOM 4077 O O . ASN A 1 493 ? 18.267 32.545 4.736 1.00 49.28 493 ASN A O 1
ATOM 4081 N N . ASN A 1 494 ? 19.989 32.057 6.111 1.00 44.12 494 ASN A N 1
ATOM 4082 C CA . ASN A 1 494 ? 19.395 32.435 7.388 1.00 44.12 494 ASN A CA 1
ATOM 4083 C C . ASN A 1 494 ? 20.289 33.505 8.043 1.00 44.12 494 ASN A C 1
ATOM 4085 O O . ASN A 1 494 ? 20.843 33.285 9.113 1.00 44.12 494 ASN A O 1
ATOM 4089 N N . GLY A 1 495 ? 20.476 34.643 7.370 1.00 41.91 495 GLY A N 1
ATOM 4090 C CA . GLY A 1 495 ? 21.278 35.751 7.891 1.00 41.91 495 GLY A CA 1
ATOM 4091 C C . GLY A 1 495 ? 21.010 37.073 7.152 1.00 41.91 495 GLY A C 1
ATOM 4092 O O . GLY A 1 495 ? 20.826 37.034 5.925 1.00 41.91 495 GLY A O 1
ATOM 4093 N N . PRO A 1 496 ? 21.020 38.231 7.851 1.00 42.47 496 PRO A N 1
ATOM 4094 C CA . PRO A 1 496 ? 20.814 39.553 7.241 1.00 42.47 496 PRO A CA 1
ATOM 4095 C C . PRO A 1 496 ? 21.841 39.890 6.149 1.00 42.47 496 PRO A C 1
ATOM 4097 O O . PRO A 1 496 ? 21.516 40.545 5.165 1.00 42.47 496 PRO A O 1
ATOM 4100 N N . LEU A 1 497 ? 23.058 39.353 6.267 1.00 47.50 497 LEU A N 1
ATOM 4101 C CA . LEU A 1 497 ? 24.196 39.596 5.370 1.00 47.50 497 LEU A CA 1
ATOM 4102 C C . LEU A 1 497 ? 24.096 38.916 3.987 1.00 47.50 497 LEU A C 1
ATOM 4104 O O . LEU A 1 497 ? 25.004 39.028 3.170 1.00 47.50 497 LEU A O 1
ATOM 4108 N N . SER A 1 498 ? 23.001 38.211 3.679 1.00 48.88 498 SER A N 1
ATOM 4109 C CA . SER A 1 498 ? 22.881 37.423 2.437 1.00 48.88 498 SER A CA 1
ATOM 4110 C C . SER A 1 498 ? 22.392 38.194 1.196 1.00 48.88 498 SER A C 1
ATOM 4112 O O . SER A 1 498 ? 22.097 37.591 0.158 1.00 48.88 498 SER A O 1
ATOM 4114 N N . LYS A 1 499 ? 22.350 39.529 1.276 1.00 43.78 499 LYS A N 1
ATOM 4115 C CA . LYS A 1 499 ? 22.298 40.440 0.126 1.00 43.78 499 LYS A CA 1
ATOM 4116 C C . LYS A 1 499 ? 23.223 41.630 0.383 1.00 43.78 499 LYS A C 1
ATOM 4118 O O . LYS A 1 499 ? 22.814 42.587 1.031 1.00 43.78 499 LYS A O 1
ATOM 4123 N N . LEU A 1 500 ? 24.418 41.617 -0.205 1.00 41.81 500 LEU A N 1
ATOM 4124 C CA . LEU A 1 500 ? 25.098 42.874 -0.518 1.00 41.81 500 LEU A CA 1
ATOM 4125 C C . LEU A 1 500 ? 24.164 43.679 -1.430 1.00 41.81 500 LEU A C 1
ATOM 4127 O O . LEU A 1 500 ? 23.829 43.234 -2.535 1.00 41.81 500 LEU A O 1
ATOM 4131 N N . ALA A 1 501 ? 23.698 44.831 -0.948 1.00 45.97 501 ALA A N 1
ATOM 4132 C CA . ALA A 1 501 ? 23.031 45.802 -1.799 1.00 45.97 501 ALA A CA 1
ATOM 4133 C C . ALA A 1 501 ? 24.010 46.201 -2.912 1.00 45.97 501 ALA A C 1
ATOM 4135 O O . ALA A 1 501 ? 25.188 46.433 -2.655 1.00 45.97 501 ALA A O 1
ATOM 4136 N N . ARG A 1 502 ? 23.546 46.263 -4.166 1.00 48.69 502 ARG A N 1
ATOM 4137 C CA . ARG A 1 502 ? 24.395 46.640 -5.315 1.00 48.69 502 ARG A CA 1
ATOM 4138 C C . ARG A 1 502 ? 24.599 48.156 -5.426 1.00 48.69 502 ARG A C 1
ATOM 4140 O O . ARG A 1 502 ? 24.687 48.693 -6.527 1.00 48.69 502 ARG A O 1
ATOM 4147 N N . THR A 1 503 ? 24.647 48.850 -4.299 1.00 45.97 503 THR A N 1
ATOM 4148 C CA . THR A 1 503 ? 25.036 50.256 -4.217 1.00 45.97 503 THR A CA 1
ATOM 4149 C C . THR A 1 503 ? 26.520 50.370 -4.578 1.00 45.97 503 THR A C 1
ATOM 4151 O O . THR A 1 503 ? 27.370 49.791 -3.912 1.00 45.97 503 THR A O 1
ATOM 4154 N N . GLY A 1 504 ? 26.823 51.061 -5.683 1.00 54.09 504 GLY A N 1
ATOM 4155 C CA . GLY A 1 504 ? 28.191 51.333 -6.152 1.00 54.09 504 GLY A CA 1
ATOM 4156 C C . GLY A 1 504 ? 28.685 50.525 -7.363 1.00 54.09 504 GLY A C 1
ATOM 4157 O O . GLY A 1 504 ? 29.623 50.960 -8.024 1.00 54.09 504 GLY A O 1
ATOM 4158 N N . GLN A 1 505 ? 28.063 49.399 -7.740 1.00 56.69 505 GLN A N 1
ATOM 4159 C CA . GLN A 1 505 ? 28.495 48.657 -8.939 1.00 56.69 505 GLN A CA 1
ATOM 4160 C C . GLN A 1 505 ? 27.900 49.237 -10.230 1.00 56.69 505 GLN A C 1
ATOM 4162 O O . GLN A 1 505 ? 26.750 48.958 -10.582 1.00 56.69 505 GLN A O 1
ATOM 4167 N N . GLN A 1 506 ? 28.711 49.976 -10.993 1.00 62.81 506 GLN A N 1
ATOM 4168 C CA . GLN A 1 506 ? 28.350 50.392 -12.349 1.00 62.81 506 GLN A CA 1
ATOM 4169 C C . GLN A 1 506 ? 28.249 49.172 -13.284 1.00 62.81 506 GLN A C 1
ATOM 4171 O O . GLN A 1 506 ? 29.237 48.547 -13.662 1.00 62.81 506 GLN A O 1
ATO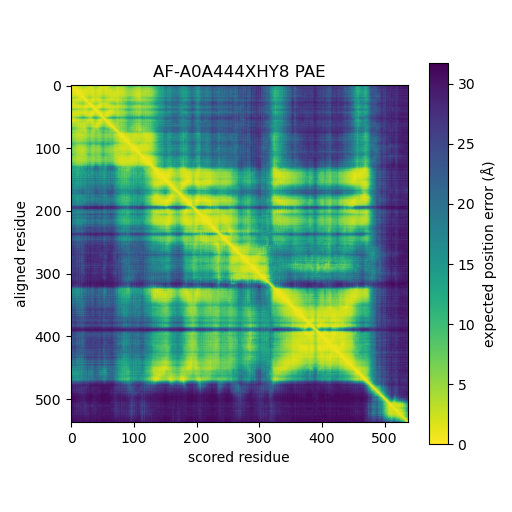M 4176 N N . GLN A 1 507 ? 27.023 48.826 -13.671 1.00 69.62 50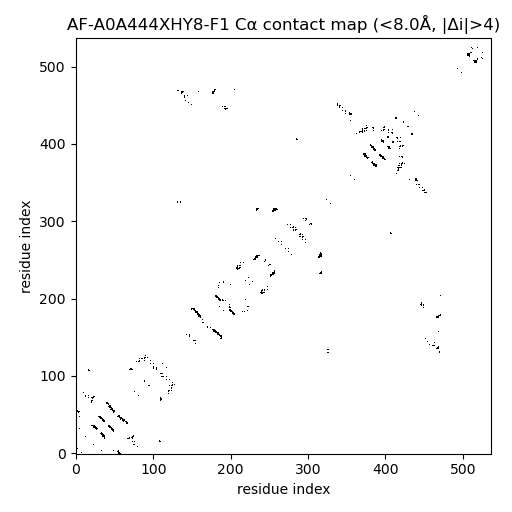7 GLN A N 1
ATOM 4177 C CA . GLN A 1 507 ? 26.727 47.735 -14.606 1.00 69.62 507 GLN A CA 1
ATOM 4178 C C . GLN A 1 507 ? 27.334 47.996 -16.001 1.00 69.62 507 GLN A C 1
ATOM 4180 O O . GLN A 1 507 ? 27.163 49.080 -16.554 1.00 69.62 507 GLN A O 1
ATOM 4185 N N . LYS A 1 508 ? 28.013 46.997 -16.587 1.00 78.12 508 LYS A N 1
ATOM 4186 C CA . LYS A 1 508 ? 28.557 47.056 -17.958 1.00 78.12 508 LYS A CA 1
ATOM 4187 C C . LYS A 1 508 ? 27.509 46.604 -18.978 1.00 78.12 508 LYS A C 1
ATOM 4189 O O . LYS A 1 508 ? 26.951 45.509 -18.870 1.00 78.12 508 LYS A O 1
ATOM 4194 N N . CYS A 1 509 ? 27.253 47.419 -19.994 1.00 82.00 509 CYS A N 1
ATOM 4195 C CA . CYS A 1 509 ? 26.268 47.134 -21.027 1.00 82.00 509 CYS A CA 1
ATOM 4196 C C . CYS A 1 509 ? 26.754 46.031 -21.982 1.00 82.00 509 CYS A C 1
ATOM 4198 O O . CYS A 1 509 ? 27.714 46.226 -22.717 1.00 82.00 509 CYS A O 1
ATOM 4200 N N . SER A 1 510 ? 26.060 44.890 -22.070 1.00 79.00 510 SER A N 1
ATOM 4201 C CA . SER A 1 510 ? 26.403 43.789 -23.000 1.00 79.00 510 SER A CA 1
ATOM 4202 C C . SER A 1 510 ? 26.019 44.048 -24.473 1.00 79.00 510 SER A C 1
ATOM 4204 O O . SER A 1 510 ? 25.600 43.140 -25.203 1.00 79.00 510 SER A O 1
ATOM 4206 N N . TYR A 1 511 ? 26.096 45.312 -24.892 1.00 82.25 511 TYR A N 1
ATOM 4207 C CA . TYR A 1 511 ? 25.877 45.760 -26.265 1.00 82.25 511 TYR A CA 1
ATOM 4208 C C . TYR A 1 511 ? 26.956 46.753 -26.705 1.00 82.25 511 TYR A C 1
ATOM 4210 O O . TYR A 1 511 ? 27.757 46.421 -27.564 1.00 82.25 511 TYR A O 1
ATOM 4218 N N . CYS A 1 512 ? 27.038 47.921 -26.060 1.00 82.50 512 CYS A N 1
ATOM 4219 C CA . CYS A 1 512 ? 28.074 48.925 -26.336 1.00 82.50 512 CYS A CA 1
ATOM 4220 C C . CYS A 1 512 ? 29.285 48.858 -25.387 1.00 82.50 512 CYS A C 1
ATOM 4222 O O . CYS A 1 512 ? 30.184 49.681 -25.495 1.00 82.50 512 CYS A O 1
ATOM 4224 N N . PHE A 1 513 ? 29.288 47.933 -24.421 1.00 79.50 513 PHE A N 1
ATOM 4225 C CA . PHE A 1 513 ? 30.348 47.718 -23.426 1.00 79.50 513 PHE A CA 1
ATOM 4226 C C . PHE A 1 513 ? 30.669 48.896 -22.485 1.00 79.50 513 PHE A C 1
ATOM 4228 O O . PHE A 1 513 ? 31.518 48.739 -21.610 1.00 79.50 513 PHE A O 1
ATOM 4235 N N . ALA A 1 514 ? 29.944 50.015 -22.566 1.00 79.69 514 ALA A N 1
ATOM 4236 C CA . ALA A 1 514 ? 30.035 51.126 -21.618 1.00 79.69 514 ALA A CA 1
ATOM 4237 C C . ALA A 1 514 ? 29.448 50.782 -20.232 1.00 79.69 514 ALA A C 1
ATOM 4239 O O . ALA A 1 514 ? 28.601 49.893 -20.098 1.00 79.69 514 ALA A O 1
ATOM 4240 N N . LEU A 1 515 ? 29.896 51.500 -19.200 1.00 80.31 515 LEU A N 1
ATOM 4241 C CA . LEU A 1 515 ? 29.436 51.362 -17.814 1.00 80.31 515 LEU A CA 1
ATOM 4242 C C . LEU A 1 515 ? 28.193 52.234 -17.527 1.00 80.31 515 LEU A C 1
ATOM 4244 O O . LEU A 1 515 ? 27.831 53.118 -18.303 1.00 80.31 515 LEU A O 1
ATOM 4248 N N . GLY A 1 516 ? 27.499 51.944 -16.423 1.00 79.88 516 GLY A N 1
ATOM 4249 C CA . GLY A 1 516 ? 26.349 52.703 -15.908 1.00 79.88 516 GLY A CA 1
ATOM 4250 C C . GLY A 1 516 ? 24.965 52.192 -16.341 1.00 79.88 516 GLY A C 1
ATOM 4251 O O . GLY A 1 516 ? 23.993 52.358 -15.604 1.00 79.88 516 GLY A O 1
ATOM 4252 N N . HIS A 1 517 ? 24.848 51.488 -17.470 1.00 82.31 517 HIS A N 1
ATOM 4253 C CA . HIS A 1 517 ? 23.559 51.024 -18.007 1.00 82.31 517 HIS A CA 1
ATOM 4254 C C . HIS A 1 517 ? 23.615 49.587 -18.558 1.00 82.31 517 HIS A C 1
ATOM 4256 O O . HIS A 1 517 ? 24.683 48.997 -18.707 1.00 82.31 517 HIS A O 1
ATOM 4262 N N . ASN A 1 518 ? 22.457 48.989 -18.861 1.00 81.06 518 ASN A N 1
ATOM 4263 C CA . ASN A 1 518 ? 22.374 47.619 -19.384 1.00 81.06 518 ASN A CA 1
ATOM 4264 C C . ASN A 1 518 ? 21.781 47.561 -20.803 1.00 81.06 518 ASN A C 1
ATOM 4266 O O . ASN A 1 518 ? 21.235 48.533 -21.317 1.00 81.06 518 ASN A O 1
ATOM 4270 N N . LYS A 1 519 ? 21.843 46.382 -21.439 1.00 81.50 519 LYS A N 1
ATOM 4271 C CA . LYS A 1 519 ? 21.412 46.154 -22.834 1.00 81.50 519 LYS A CA 1
ATOM 4272 C C . LYS A 1 519 ? 19.942 46.509 -23.133 1.00 81.50 519 LYS A C 1
ATOM 4274 O O . LYS A 1 519 ? 19.596 46.642 -24.306 1.00 81.50 519 LYS A O 1
ATOM 4279 N N . ARG A 1 520 ? 19.068 46.648 -22.123 1.00 76.94 520 ARG A N 1
ATOM 4280 C CA . ARG A 1 520 ? 17.676 47.110 -22.317 1.00 76.94 520 ARG A CA 1
ATOM 4281 C C . ARG A 1 520 ? 17.557 48.636 -22.362 1.00 76.94 520 ARG A C 1
ATOM 4283 O O . ARG A 1 520 ? 16.690 49.132 -23.071 1.00 76.94 520 ARG A O 1
ATOM 4290 N N . THR A 1 521 ? 18.421 49.358 -21.651 1.00 78.75 521 THR A N 1
ATOM 4291 C CA . THR A 1 521 ? 18.427 50.831 -21.561 1.00 78.75 521 THR A CA 1
ATOM 4292 C C . THR A 1 521 ? 19.554 51.486 -22.370 1.00 78.75 521 THR A C 1
ATOM 4294 O O . THR A 1 521 ? 19.831 52.666 -22.197 1.00 78.75 521 THR A O 1
ATOM 4297 N N . CYS A 1 522 ? 20.212 50.735 -23.258 1.00 81.00 522 CYS A N 1
ATOM 4298 C CA . CYS A 1 522 ? 21.348 51.212 -24.046 1.00 81.00 522 CYS A CA 1
ATOM 4299 C C . CYS A 1 522 ? 20.954 52.294 -25.074 1.00 81.00 522 CYS A C 1
ATOM 4301 O O . CYS A 1 522 ? 20.117 51.996 -25.931 1.00 81.00 522 CYS A O 1
ATOM 4303 N N . PRO A 1 523 ? 21.575 53.495 -25.049 1.00 82.75 523 PRO A N 1
ATOM 4304 C CA . PRO A 1 523 ? 21.267 54.579 -25.988 1.00 82.75 523 PRO A CA 1
ATOM 4305 C C . PRO A 1 523 ? 21.544 54.228 -27.455 1.00 82.75 523 PRO A C 1
ATOM 4307 O O . PRO A 1 523 ? 20.643 54.372 -28.276 1.00 82.75 523 PRO A O 1
ATOM 4310 N N . ARG A 1 524 ? 22.723 53.661 -27.777 1.00 79.19 524 ARG A N 1
ATOM 4311 C CA . ARG A 1 524 ? 23.056 53.210 -29.149 1.00 79.19 524 ARG A CA 1
ATOM 4312 C C . ARG A 1 524 ? 21.987 52.260 -29.705 1.00 79.19 524 ARG A C 1
ATOM 4314 O O . ARG A 1 524 ? 21.409 52.520 -30.752 1.00 79.19 524 ARG A O 1
ATOM 4321 N N . LYS A 1 525 ? 21.582 51.277 -28.890 1.00 81.44 525 LYS A N 1
ATOM 4322 C CA . LYS A 1 525 ? 20.530 50.302 -29.226 1.00 81.44 525 LYS A CA 1
ATOM 4323 C C . LYS A 1 525 ? 19.106 50.882 -29.322 1.00 81.44 525 LYS A C 1
ATOM 4325 O O . LYS A 1 525 ? 18.167 50.155 -29.665 1.00 81.44 525 LYS A O 1
ATOM 4330 N N . ARG A 1 526 ? 18.900 52.141 -28.926 1.00 76.12 526 ARG A N 1
ATOM 4331 C CA . ARG A 1 526 ? 17.662 52.895 -29.178 1.00 76.12 526 ARG A CA 1
ATOM 4332 C C . ARG A 1 526 ? 17.771 53.718 -30.461 1.00 76.12 526 ARG A C 1
ATOM 4334 O O . ARG A 1 526 ? 16.791 53.757 -31.190 1.00 76.12 526 ARG A O 1
ATOM 4341 N N . GLN A 1 527 ? 18.936 54.302 -30.750 1.00 72.50 527 GLN A N 1
ATOM 4342 C CA . GLN A 1 527 ? 19.188 55.051 -31.987 1.00 72.50 527 GLN A CA 1
ATOM 4343 C C . GLN A 1 527 ? 19.120 54.154 -33.232 1.00 72.50 527 GLN A C 1
ATOM 4345 O O . GLN A 1 527 ? 18.389 54.487 -34.158 1.00 72.50 527 GLN A O 1
ATOM 4350 N N . GLU A 1 528 ? 19.751 52.975 -33.216 1.00 67.50 528 GLU 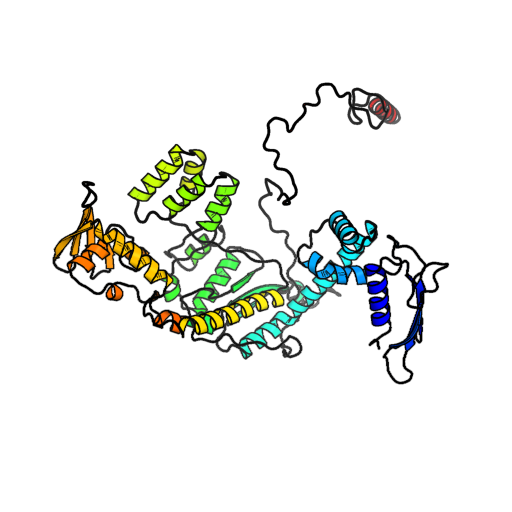A N 1
ATOM 4351 C CA . GLU A 1 528 ? 19.715 52.030 -34.352 1.00 67.50 528 GLU A CA 1
ATOM 4352 C C . GLU A 1 528 ? 18.274 51.587 -34.682 1.00 67.50 528 GLU A C 1
ATOM 4354 O O . GLU A 1 528 ? 17.854 51.621 -35.833 1.00 67.50 528 GLU A O 1
ATOM 4359 N N . ARG A 1 529 ? 17.454 51.298 -33.659 1.00 62.22 529 ARG A N 1
ATOM 4360 C CA . ARG A 1 529 ? 16.016 51.000 -33.839 1.00 62.22 529 ARG A CA 1
ATOM 4361 C C . ARG A 1 529 ? 15.165 52.207 -34.247 1.00 62.22 529 ARG A C 1
ATOM 4363 O O . ARG A 1 529 ? 14.012 52.028 -34.634 1.00 62.22 529 ARG A O 1
ATOM 4370 N N . GLY A 1 530 ? 15.674 53.422 -34.053 1.00 56.75 530 GLY A N 1
ATOM 4371 C CA . GLY A 1 530 ? 15.058 54.645 -34.557 1.00 56.75 530 GLY A CA 1
ATOM 4372 C C . GLY A 1 530 ? 15.310 54.792 -36.054 1.00 56.75 530 GLY A C 1
ATOM 4373 O O . GLY A 1 530 ? 14.380 55.070 -36.800 1.00 56.75 530 GLY A O 1
ATOM 4374 N N . GLN A 1 531 ? 16.538 54.508 -36.498 1.00 53.81 531 GLN A N 1
ATOM 4375 C CA . GLN A 1 531 ? 16.919 54.532 -37.912 1.00 53.81 531 GLN A CA 1
ATOM 4376 C C . GLN A 1 531 ? 16.231 53.421 -38.724 1.00 53.81 531 GLN A C 1
ATOM 4378 O O . GLN A 1 531 ? 15.741 53.699 -39.814 1.00 53.81 531 GLN A O 1
ATOM 4383 N N . GLU A 1 532 ? 16.060 52.213 -38.168 1.00 49.59 532 GLU A N 1
ATOM 4384 C CA . GLU A 1 532 ? 15.257 51.134 -38.785 1.00 49.59 532 GLU A CA 1
ATOM 4385 C C . GLU A 1 532 ? 13.776 51.509 -39.018 1.00 49.59 532 GLU A C 1
ATOM 4387 O O . GLU A 1 532 ? 13.093 50.846 -39.792 1.00 49.59 532 GLU A O 1
ATOM 4392 N N . ARG A 1 533 ? 13.256 52.558 -38.363 1.00 48.34 533 ARG A N 1
ATOM 4393 C CA . ARG A 1 533 ? 11.875 53.047 -38.541 1.00 48.34 533 ARG A CA 1
ATOM 4394 C C . ARG A 1 533 ? 11.754 54.251 -39.479 1.00 48.34 533 ARG A C 1
ATOM 4396 O O . ARG A 1 533 ? 10.641 54.704 -39.709 1.00 48.34 533 ARG A O 1
ATOM 4403 N N . GLY A 1 534 ? 12.867 54.762 -40.007 1.00 48.28 534 GLY A N 1
ATOM 4404 C CA . GLY A 1 534 ? 12.892 55.906 -40.928 1.00 48.28 534 GLY A CA 1
ATOM 4405 C C . GLY A 1 534 ? 12.809 55.546 -42.416 1.00 48.28 534 GLY A C 1
ATOM 4406 O O . GLY A 1 534 ? 12.833 56.450 -43.238 1.00 48.28 534 GLY A O 1
ATOM 4407 N N . TRP A 1 535 ? 12.737 54.255 -42.763 1.00 44.62 535 TRP A N 1
ATOM 4408 C CA . TRP A 1 535 ? 12.767 53.751 -44.150 1.00 44.62 535 TRP A CA 1
ATOM 4409 C C . TRP A 1 535 ? 11.421 53.182 -44.643 1.00 44.62 535 TRP A C 1
ATOM 4411 O O . TRP A 1 535 ? 11.370 52.493 -45.659 1.00 44.62 535 TRP A O 1
ATOM 4421 N N . HIS A 1 536 ? 10.330 53.465 -43.925 1.00 48.34 536 HIS A N 1
ATOM 4422 C CA . HIS A 1 536 ? 8.957 53.118 -44.310 1.00 48.34 536 HIS A CA 1
ATOM 4423 C C . HIS A 1 536 ? 7.998 54.287 -44.033 1.00 48.34 536 HIS A C 1
ATOM 4425 O O . HIS A 1 536 ? 7.114 54.181 -43.185 1.00 48.34 536 HIS A O 1
ATOM 4431 N N . ASN A 1 537 ? 8.218 55.388 -44.752 1.00 40.44 537 ASN A N 1
ATOM 4432 C CA . ASN A 1 537 ? 7.235 56.416 -45.102 1.00 40.44 537 ASN A CA 1
ATOM 4433 C C . ASN A 1 537 ? 7.461 56.758 -46.578 1.00 40.44 537 ASN A C 1
ATOM 4435 O O . ASN A 1 537 ? 8.653 56.905 -46.930 1.00 40.44 537 ASN A O 1
#

Organism: Arachis hypogaea (NCBI:txid3818)

Nearest PDB structures (foldseek):
  4lmg-assembly1_D  TM=5.948E-01  e=3.156E-03  Saccharomyces cerevisiae S288C
  7zkq-assembly1_C  TM=1.724E-01  e=6.380E+00  Yarrowia lipolytica

InterPro domains:
  IPR006564 Zinc finger, PMZ-type [SM00575] (402-429)
  IPR007527 Zinc finger, SWIM-type [PF04434] (395-420)
  IPR007527 Zinc finger, SWIM-type [PS50966] (395-427)
  IPR018289 MULE transposase domain [PF10551] (195-264)